Protein 4C12 (pdb70)

CATH classification: 3.40.1390.10 (+2 more: 3.40.1190.10, 3.90.190.20)

Structure (mmCIF, N/CA/C/O backbone):
data_4C12
#
_entry.id   4C12
#
_cell.length_a   158.540
_cell.length_b   54.290
_cell.length_c   71.190
_cell.angle_alpha   90.00
_cell.angle_beta   91.60
_cell.angle_gamma   90.00
#
_symmetry.space_group_name_H-M   'C 1 2 1'
#
loop_
_entity.id
_entity.type
_entity.pdbx_description
1 polymer 'UDP-N-ACETYLMURAMOYL-L-ALANYL-D-GLUTAMATE--L-LYSINE LIGASE'
2 non-polymer GLYCEROL
3 non-polymer "Uridine 5'Diphospho N-acetyl muramoyl-L-Alanyl-D-Glutamyl-L-Lysine"
4 non-polymer "ADENOSINE-5'-DIPHOSPHATE"
5 non-polymer 'MAGNESIUM ION'
6 water water
#
loop_
_atom_site.group_PDB
_atom_site.id
_atom_site.type_symbol
_atom_site.label_atom_id
_atom_site.label_alt_id
_atom_site.label_comp_id
_atom_site.label_asym_id
_atom_site.label_entity_id
_atom_site.label_seq_id
_atom_site.pdbx_PDB_ins_code
_atom_site.Cartn_x
_atom_site.Cartn_y
_atom_site.Cartn_z
_atom_site.occupancy
_atom_site.B_iso_or_equiv
_atom_site.auth_seq_id
_atom_site.auth_comp_id
_atom_site.auth_asym_id
_atom_site.auth_atom_id
_atom_site.pdbx_PDB_model_num
ATOM 1 N N . MET A 1 1 ? 92.794 -1.951 18.574 1.00 40.55 1 MET A N 1
ATOM 2 C CA . MET A 1 1 ? 91.400 -2.238 18.156 1.00 39.04 1 MET A CA 1
ATOM 3 C C . MET A 1 1 ? 91.095 -1.552 16.824 1.00 36.95 1 MET A C 1
ATOM 4 O O . MET A 1 1 ? 91.887 -0.758 16.332 1.00 36.87 1 MET A O 1
ATOM 9 N N . ASP A 1 2 ? 89.957 -1.820 16.222 1.00 34.73 2 ASP A N 1
ATOM 10 C CA . ASP A 1 2 ? 89.851 -1.323 14.860 1.00 33.28 2 ASP A CA 1
ATOM 11 C C . ASP A 1 2 ? 89.071 -0.010 14.726 1.00 29.57 2 ASP A C 1
ATOM 12 O O . ASP A 1 2 ? 88.245 0.322 15.580 1.00 27.57 2 ASP A O 1
ATOM 17 N N . ALA A 1 3 ? 89.386 0.759 13.689 1.00 27.07 3 ALA A N 1
ATOM 18 C CA . ALA A 1 3 ? 88.835 2.111 13.580 1.00 24.65 3 ALA A CA 1
ATOM 19 C C . ALA A 1 3 ? 87.308 2.085 13.523 1.00 24.08 3 ALA A C 1
ATOM 20 O O . ALA A 1 3 ? 86.660 3.008 14.003 1.00 22.15 3 ALA A O 1
ATOM 22 N N . SER A 1 4 ? 86.743 1.022 12.948 1.00 25.02 4 SER A N 1
ATOM 23 C CA . SER A 1 4 ? 85.278 0.858 12.866 1.00 25.65 4 SER A CA 1
ATOM 24 C C . SER A 1 4 ? 84.617 0.960 14.204 1.00 24.34 4 SER A C 1
ATOM 25 O O . SER A 1 4 ? 83.669 1.707 14.365 1.00 23.57 4 SER A O 1
ATOM 28 N N . THR A 1 5 ? 85.095 0.144 15.135 1.00 24.62 5 THR A N 1
ATOM 29 C CA . THR A 1 5 ? 84.616 0.151 16.515 1.00 24.11 5 THR A CA 1
ATOM 30 C C . THR A 1 5 ? 84.753 1.508 17.170 1.00 22.31 5 THR A C 1
ATOM 31 O O . THR A 1 5 ? 83.797 1.990 17.809 1.00 21.20 5 THR A O 1
ATOM 35 N N . LEU A 1 6 ? 85.916 2.147 17.001 1.00 20.29 6 LEU A N 1
ATOM 36 C CA . LEU A 1 6 ? 86.114 3.463 17.604 1.00 17.94 6 LEU A CA 1
ATOM 37 C C . LEU A 1 6 ? 85.082 4.445 17.071 1.00 17.35 6 LEU A C 1
ATOM 38 O O . LEU A 1 6 ? 84.510 5.188 17.837 1.00 16.90 6 LEU A O 1
ATOM 43 N N . PHE A 1 7 ? 84.855 4.459 15.761 1.00 17.22 7 PHE A N 1
ATOM 44 C CA . PHE A 1 7 ? 84.006 5.529 15.202 1.00 16.96 7 PHE A CA 1
ATOM 45 C C . PHE A 1 7 ? 82.503 5.259 15.276 1.00 18.58 7 PHE A C 1
ATOM 46 O O . PHE A 1 7 ? 81.712 6.135 14.970 1.00 17.05 7 PHE A O 1
ATOM 54 N N . LYS A 1 8 ? 82.121 4.066 15.715 1.00 20.55 8 LYS A N 1
ATOM 55 C CA . LYS A 1 8 ? 80.729 3.817 16.070 1.00 23.67 8 LYS A CA 1
ATOM 56 C C . LYS A 1 8 ? 80.303 4.798 17.179 1.00 23.47 8 LYS A C 1
ATOM 57 O O . LYS A 1 8 ? 79.118 5.095 17.319 1.00 25.01 8 LYS A O 1
ATOM 63 N N . LYS A 1 9 ? 81.265 5.283 17.962 1.00 23.19 9 LYS A N 1
ATOM 64 C CA . LYS A 1 9 ? 80.968 6.216 19.064 1.00 23.41 9 LYS A CA 1
ATOM 65 C C . LYS A 1 9 ? 80.620 7.625 18.560 1.00 22.66 9 LYS A C 1
ATOM 66 O O . LYS A 1 9 ? 80.237 8.485 19.370 1.00 23.99 9 LYS A O 1
ATOM 72 N N . VAL A 1 10 ? 80.767 7.881 17.261 1.00 18.96 10 VAL A N 1
ATOM 73 C CA . VAL A 1 10 ? 80.636 9.258 16.743 1.00 17.05 10 VAL A CA 1
ATOM 74 C C . VAL A 1 10 ? 79.466 9.249 15.751 1.00 17.86 10 VAL A C 1
ATOM 75 O O . VAL A 1 10 ? 79.580 8.624 14.700 1.00 18.35 10 VAL A O 1
ATOM 79 N N . LYS A 1 11 ? 78.369 9.934 16.072 1.00 17.14 11 LYS A N 1
ATOM 80 C CA . LYS A 1 11 ? 77.151 9.844 15.270 1.00 18.85 11 LYS A CA 1
ATOM 81 C C . LYS A 1 11 ? 77.197 10.700 14.011 1.00 18.69 11 LYS A C 1
ATOM 82 O O . LYS A 1 11 ? 76.626 10.313 12.990 1.00 19.06 11 LYS A O 1
ATOM 88 N N . VAL A 1 12 ? 77.812 11.884 14.091 1.00 17.24 12 VAL A N 1
ATOM 89 C CA . VAL A 1 12 ? 77.874 12.765 12.926 1.00 16.37 12 VAL A CA 1
ATOM 90 C C . VAL A 1 12 ? 79.287 12.754 12.403 1.00 16.67 12 VAL A C 1
ATOM 91 O O . VAL A 1 12 ? 80.189 13.333 13.031 1.00 14.48 12 VAL A O 1
ATOM 95 N N . LYS A 1 13 ? 79.464 12.114 11.233 1.00 16.24 13 LYS A N 1
ATOM 96 C CA . LYS A 1 13 ? 80.785 12.036 10.597 1.00 15.75 13 LYS A CA 1
ATOM 97 C C . LYS A 1 13 ? 80.603 11.739 9.117 1.00 16.97 13 LYS A C 1
ATOM 98 O O . LYS A 1 13 ? 79.651 11.043 8.723 1.00 16.92 13 LYS A O 1
ATOM 104 N N . ARG A 1 14 ? 81.518 12.278 8.307 1.00 16.72 14 ARG A N 1
ATOM 105 C CA . ARG A 1 14 ? 81.592 11.930 6.894 1.00 18.33 14 ARG A CA 1
ATOM 106 C C . ARG A 1 14 ? 82.920 11.196 6.736 1.00 17.37 14 ARG A C 1
ATOM 107 O O . ARG A 1 14 ? 83.984 11.752 6.991 1.00 17.55 14 ARG A O 1
ATOM 115 N N . VAL A 1 15 ? 82.834 9.925 6.376 1.00 18.50 15 VAL A N 1
ATOM 116 C CA . VAL A 1 15 ? 83.999 9.045 6.293 1.00 19.10 15 VAL A CA 1
ATOM 117 C C . VAL A 1 15 ? 84.432 8.873 4.821 1.00 21.31 15 VAL A C 1
ATOM 118 O O . VAL A 1 15 ? 83.627 8.459 3.960 1.00 21.36 15 VAL A O 1
ATOM 122 N N . LEU A 1 16 ? 85.695 9.192 4.542 1.00 21.07 16 LEU A N 1
ATOM 123 C CA . LEU A 1 16 ? 86.257 9.017 3.208 1.00 24.12 16 LEU A CA 1
ATOM 124 C C . LEU A 1 16 ? 87.350 7.977 3.309 1.00 24.32 16 LEU A C 1
ATOM 125 O O . LEU A 1 16 ? 88.459 8.289 3.797 1.00 24.61 16 LEU A O 1
ATOM 130 N N . GLY A 1 17 ? 87.026 6.756 2.868 1.00 25.05 17 GLY A N 1
ATOM 131 C CA . GLY A 1 17 ? 87.932 5.600 2.930 1.00 25.93 17 GLY A CA 1
ATOM 132 C C . GLY A 1 17 ? 87.516 4.557 3.967 1.00 25.63 17 GLY A C 1
ATOM 133 O O . GLY A 1 17 ? 86.531 4.722 4.679 1.00 23.54 17 GLY A O 1
ATOM 134 N N . SER A 1 18 ? 88.294 3.485 4.063 1.00 26.02 18 SER A N 1
ATOM 135 C CA . SER A 1 18 ? 87.962 2.334 4.910 1.00 26.34 18 SER A CA 1
ATOM 136 C C . SER A 1 18 ? 88.227 2.604 6.406 1.00 25.33 18 SER A C 1
ATOM 137 O O . SER A 1 18 ? 89.156 3.344 6.757 1.00 23.86 18 SER A O 1
ATOM 140 N N . LEU A 1 19 ? 87.413 1.996 7.274 1.00 24.71 19 LEU A N 1
ATOM 141 C CA . LEU A 1 19 ? 87.684 1.996 8.715 1.00 24.99 19 LEU A CA 1
ATOM 142 C C . LEU A 1 19 ? 88.139 0.624 9.233 1.00 26.74 19 LEU A C 1
ATOM 143 O O . LEU A 1 19 ? 88.176 0.384 10.441 1.00 27.49 19 LEU A O 1
ATOM 148 N N . GLU A 1 20 ? 88.544 -0.257 8.326 1.00 29.12 20 GLU A N 1
ATOM 149 C CA . GLU A 1 20 ? 88.959 -1.619 8.710 1.00 31.87 20 GLU A CA 1
ATOM 150 C C . GLU A 1 20 ? 90.277 -1.712 9.495 1.00 31.88 20 GLU A C 1
ATOM 151 O O . GLU A 1 20 ? 90.578 -2.751 10.083 1.00 34.06 20 GLU A O 1
ATOM 157 N N . GLN A 1 21 ? 91.046 -0.635 9.510 1.00 29.89 21 GLN A N 1
ATOM 158 C CA . GLN A 1 21 ? 92.427 -0.683 9.957 1.00 30.18 21 GLN A CA 1
ATOM 159 C C . GLN A 1 21 ? 92.527 -0.720 11.491 1.00 29.03 21 GLN A C 1
ATOM 160 O O . GLN A 1 21 ? 91.609 -0.282 12.184 1.00 26.74 21 GLN A O 1
ATOM 166 N N . GLN A 1 22 ? 93.636 -1.259 11.999 1.00 29.76 22 GLN A N 1
ATOM 167 C CA . GLN A 1 22 ? 93.879 -1.353 13.435 1.00 29.60 22 GLN A CA 1
ATOM 168 C C . GLN A 1 22 ? 94.405 -0.023 13.932 1.00 27.30 22 GLN A C 1
ATOM 169 O O . GLN A 1 22 ? 95.235 0.598 13.281 1.00 26.57 22 GLN A O 1
ATOM 175 N N . ILE A 1 23 ? 93.956 0.386 15.113 1.00 24.68 23 ILE A N 1
ATOM 176 C CA . ILE A 1 23 ? 94.393 1.643 15.702 1.00 22.06 23 ILE A CA 1
ATOM 177 C C . ILE A 1 23 ? 94.932 1.345 17.094 1.00 22.94 23 ILE A C 1
ATOM 178 O O . ILE A 1 23 ? 94.244 0.717 17.909 1.00 22.83 23 ILE A O 1
ATOM 183 N N . ASP A 1 24 ? 96.161 1.773 17.366 1.00 23.26 24 ASP A N 1
ATOM 184 C CA . ASP A 1 24 ? 96.691 1.630 18.712 1.00 24.81 24 ASP A CA 1
ATOM 185 C C . ASP A 1 24 ? 97.125 2.947 19.326 1.00 23.05 24 ASP A C 1
ATOM 186 O O . ASP A 1 24 ? 97.707 2.957 20.408 1.00 24.64 24 ASP A O 1
ATOM 191 N N . ASP A 1 25 ? 96.867 4.058 18.640 1.00 21.41 25 ASP A N 1
ATOM 192 C CA . ASP A 1 25 ? 97.392 5.360 19.083 1.00 20.93 25 ASP A CA 1
ATOM 193 C C . ASP A 1 25 ? 96.483 6.481 18.603 1.00 19.71 25 ASP A C 1
ATOM 194 O O . ASP A 1 25 ? 95.887 6.396 17.530 1.00 18.50 25 ASP A O 1
ATOM 199 N N . ILE A 1 26 ? 96.392 7.523 19.407 1.00 18.46 26 ILE A N 1
ATOM 200 C CA . ILE A 1 26 ? 95.789 8.765 18.950 1.00 17.34 26 ILE A CA 1
ATOM 201 C C . ILE A 1 26 ? 96.708 9.933 19.328 1.00 17.32 26 ILE A C 1
ATOM 202 O O . ILE A 1 26 ? 97.498 9.827 20.274 1.00 19.00 26 ILE A O 1
ATOM 207 N N . THR A 1 27 ? 96.670 10.994 18.533 1.00 15.43 27 THR A N 1
ATOM 208 C CA . THR A 1 27 ? 97.513 12.166 18.796 1.00 15.86 27 THR A CA 1
ATOM 209 C C . THR A 1 27 ? 96.876 13.424 18.194 1.00 14.92 27 THR A C 1
ATOM 210 O O . THR A 1 27 ? 96.282 13.370 17.129 1.00 15.68 27 THR A O 1
ATOM 214 N N . THR A 1 28 ? 96.976 14.534 18.903 1.00 15.09 28 THR A N 1
ATOM 215 C CA . THR A 1 28 ? 96.674 15.851 18.347 1.00 14.97 28 THR A CA 1
ATOM 216 C C . THR A 1 28 ? 97.969 16.559 17.901 1.00 16.61 28 THR A C 1
ATOM 217 O O . THR A 1 28 ? 97.932 17.723 17.506 1.00 17.34 28 THR A O 1
ATOM 221 N N . ASP A 1 29 ? 99.089 15.853 17.965 1.00 17.55 29 ASP A N 1
ATOM 222 C CA . ASP A 1 29 ? 100.358 16.393 17.518 1.00 20.94 29 ASP A CA 1
ATOM 223 C C . ASP A 1 29 ? 100.841 15.563 16.345 1.00 22.19 29 ASP A C 1
ATOM 224 O O . ASP A 1 29 ? 101.193 14.387 16.499 1.00 23.57 29 ASP A O 1
ATOM 229 N N . SER A 1 30 ? 100.873 16.182 15.173 1.00 23.01 30 SER A N 1
ATOM 230 C CA . SER A 1 30 ? 101.260 15.507 13.945 1.00 24.95 30 SER A CA 1
ATOM 231 C C . SER A 1 30 ? 102.652 14.847 14.029 1.00 27.36 30 SER A C 1
ATOM 232 O O . SER A 1 30 ? 102.904 13.826 13.386 1.00 27.53 30 SER A O 1
ATOM 235 N N . ARG A 1 31 ? 103.551 15.439 14.819 1.00 29.14 31 ARG A N 1
ATOM 236 C CA . ARG A 1 31 ? 104.900 14.953 14.910 1.00 31.61 31 ARG A CA 1
ATOM 237 C C . ARG A 1 31 ? 105.021 13.528 15.469 1.00 31.66 31 ARG A C 1
ATOM 238 O O . ARG A 1 31 ? 106.089 12.911 15.344 1.00 33.30 31 ARG A O 1
ATOM 246 N N . THR A 1 32 ? 103.953 13.004 16.072 1.00 28.74 32 THR A N 1
ATOM 247 C CA . THR A 1 32 ? 103.991 11.641 16.631 1.00 28.16 32 THR A CA 1
ATOM 248 C C . THR A 1 32 ? 103.023 10.659 15.977 1.00 26.95 32 THR A C 1
ATOM 249 O O . THR A 1 32 ? 102.897 9.513 16.420 1.00 27.39 32 THR A O 1
ATOM 253 N N . ALA A 1 33 ? 102.363 11.095 14.917 1.00 25.26 33 ALA A N 1
ATOM 254 C CA . ALA A 1 33 ? 101.438 10.231 14.188 1.00 25.02 33 ALA A CA 1
ATOM 255 C C . ALA A 1 33 ? 102.209 9.222 13.353 1.00 27.06 33 ALA A C 1
ATOM 256 O O . ALA A 1 33 ? 103.184 9.591 12.693 1.00 27.64 33 ALA A O 1
ATOM 258 N N . ARG A 1 34 ? 101.754 7.964 13.355 1.00 26.88 34 ARG A N 1
ATOM 259 C CA . ARG A 1 34 ? 102.467 6.875 12.652 1.00 30.17 34 ARG A CA 1
ATOM 260 C C . ARG A 1 34 ? 101.413 5.916 12.131 1.00 29.00 34 ARG A C 1
ATOM 261 O O . ARG A 1 34 ? 100.219 6.175 12.303 1.00 26.04 34 ARG A O 1
ATOM 269 N N . GLU A 1 35 ? 101.835 4.830 11.495 1.00 30.16 35 GLU A N 1
ATOM 270 C CA . GLU A 1 35 ? 100.887 3.777 11.146 1.00 30.16 35 GLU A CA 1
ATOM 271 C C . GLU A 1 35 ? 100.240 3.244 12.416 1.00 28.31 35 GLU A C 1
ATOM 272 O O . GLU A 1 35 ? 100.928 2.918 13.399 1.00 28.92 35 GLU A O 1
ATOM 278 N N . GLY A 1 36 ? 98.912 3.190 12.405 1.00 26.86 36 GLY A N 1
ATOM 279 C CA . GLY A 1 36 ? 98.172 2.787 13.571 1.00 25.59 36 GLY A CA 1
ATOM 280 C C . GLY A 1 36 ? 97.737 3.962 14.444 1.00 23.04 36 GLY A C 1
ATOM 281 O O . GLY A 1 36 ? 96.956 3.759 15.368 1.00 22.70 36 GLY A O 1
ATOM 282 N N . SER A 1 37 ? 98.224 5.177 14.169 1.00 22.10 37 SER A N 1
ATOM 283 C CA . SER A 1 37 ? 97.710 6.380 14.860 1.00 20.28 37 SER A CA 1
ATOM 284 C C . SER A 1 37 ? 96.475 6.972 14.159 1.00 19.65 37 SER A C 1
ATOM 285 O O . SER A 1 37 ? 96.354 6.880 12.933 1.00 21.41 37 SER A O 1
ATOM 288 N N . ILE A 1 38 ? 95.585 7.574 14.947 1.00 17.71 38 ILE A N 1
ATOM 289 C CA . ILE A 1 38 ? 94.627 8.581 14.455 1.00 17.35 38 ILE A CA 1
ATOM 290 C C . ILE A 1 38 ? 95.229 9.924 14.767 1.00 16.89 38 ILE A C 1
ATOM 291 O O . ILE A 1 38 ? 95.605 10.179 15.929 1.00 17.16 38 ILE A O 1
ATOM 296 N N . PHE A 1 39 ? 95.388 10.754 13.738 1.00 17.30 39 PHE A N 1
ATOM 297 C CA . PHE A 1 39 ? 95.776 12.153 13.930 1.00 16.51 39 PHE A CA 1
ATOM 298 C C . PHE A 1 39 ? 94.526 13.030 13.891 1.00 16.13 39 PHE A C 1
ATOM 299 O O . PHE A 1 39 ? 93.778 13.030 12.893 1.00 15.27 39 PHE A O 1
ATOM 307 N N . VAL A 1 40 ? 94.285 13.756 14.982 1.00 14.62 40 VAL A N 1
ATOM 308 C CA . VAL A 1 40 ? 93.161 14.703 15.020 1.00 14.72 40 VAL A CA 1
ATOM 309 C C . VAL A 1 40 ? 93.734 16.105 14.825 1.00 15.58 40 VAL A C 1
ATOM 310 O O . VAL A 1 40 ? 94.493 16.593 15.650 1.00 17.22 40 VAL A O 1
ATOM 314 N N . ALA A 1 41 ? 93.337 16.760 13.741 1.00 16.16 41 ALA A N 1
ATOM 315 C CA . ALA A 1 41 ? 93.754 18.123 13.467 1.00 17.10 41 ALA A CA 1
ATOM 316 C C . ALA A 1 41 ? 92.888 19.113 14.229 1.00 16.15 41 ALA A C 1
ATOM 317 O O . ALA A 1 41 ? 91.748 18.800 14.581 1.00 15.92 41 ALA A O 1
ATOM 319 N N . SER A 1 42 ? 93.422 20.304 14.495 1.00 17.75 42 SER A N 1
ATOM 320 C CA . SER A 1 42 ? 92.693 21.309 15.276 1.00 18.45 42 SER A CA 1
ATOM 321 C C . SER A 1 42 ? 93.253 22.694 15.009 1.00 19.97 42 SER A C 1
ATOM 322 O O . SER A 1 42 ? 94.290 22.832 14.370 1.00 21.78 42 SER A O 1
ATOM 325 N N . VAL A 1 43 ? 92.552 23.711 15.496 1.00 20.08 43 VAL A N 1
ATOM 326 C CA . VAL A 1 43 ? 93.000 25.080 15.326 1.00 22.35 43 VAL A CA 1
ATOM 327 C C . VAL A 1 43 ? 93.515 25.552 16.670 1.00 21.81 43 VAL A C 1
ATOM 328 O O . VAL A 1 43 ? 92.760 25.647 17.635 1.00 21.57 43 VAL A O 1
ATOM 332 N N . GLY A 1 44 ? 94.816 25.812 16.730 1.00 22.68 44 GLY A N 1
ATOM 333 C CA . GLY A 1 44 ? 95.468 26.246 17.961 1.00 21.57 44 GLY A CA 1
ATOM 334 C C . GLY A 1 44 ? 95.576 27.752 17.983 1.00 23.55 44 GLY A C 1
ATOM 335 O O . GLY A 1 44 ? 95.174 28.420 17.043 1.00 23.65 44 GLY A O 1
ATOM 336 N N . TYR A 1 45 ? 96.155 28.293 19.044 1.00 23.00 45 TYR A N 1
ATOM 337 C CA . TYR A 1 45 ? 96.512 29.712 19.067 1.00 25.97 45 TYR A CA 1
ATOM 338 C C . TYR A 1 45 ? 97.648 30.073 18.124 1.00 27.51 45 TYR A C 1
ATOM 339 O O . TYR A 1 45 ? 97.820 31.253 17.782 1.00 30.70 45 TYR A O 1
ATOM 348 N N . THR A 1 46 ? 98.430 29.088 17.689 1.00 27.28 46 THR A N 1
ATOM 349 C CA . THR A 1 46 ? 99.615 29.398 16.876 1.00 28.24 46 THR A CA 1
ATOM 350 C C . THR A 1 46 ? 99.457 28.900 15.462 1.00 29.34 46 THR A C 1
ATOM 351 O O . THR A 1 46 ? 99.712 29.648 14.505 1.00 30.21 46 THR A O 1
ATOM 355 N N . VAL A 1 47 ? 99.051 27.638 15.322 1.00 28.02 47 VAL A N 1
ATOM 356 C CA . VAL A 1 47 ? 98.891 27.023 13.997 1.00 29.36 47 VAL A CA 1
ATOM 357 C C . VAL A 1 47 ? 97.592 26.226 13.904 1.00 27.27 47 VAL A C 1
ATOM 358 O O . VAL A 1 47 ? 97.035 25.749 14.918 1.00 26.12 47 VAL A O 1
ATOM 362 N N . ASP A 1 48 ? 97.129 26.077 12.668 1.00 27.80 48 ASP A N 1
ATOM 363 C CA . ASP A 1 48 ? 96.065 25.149 12.344 1.00 26.00 48 ASP A CA 1
ATOM 364 C C . ASP A 1 48 ? 96.748 23.860 11.858 1.00 25.32 48 ASP A C 1
ATOM 365 O O . ASP A 1 48 ? 97.348 23.825 10.766 1.00 26.79 48 ASP A O 1
ATOM 370 N N . SER A 1 49 ? 96.667 22.809 12.664 1.00 23.44 49 SER A N 1
ATOM 371 C CA . SER A 1 49 ? 97.367 21.556 12.363 1.00 23.11 49 SER A CA 1
ATOM 372 C C . SER A 1 49 ? 96.771 20.723 11.209 1.00 23.86 49 SER A C 1
ATOM 373 O O . SER A 1 49 ? 97.352 19.694 10.813 1.00 24.01 49 SER A O 1
ATOM 376 N N . HIS A 1 50 ? 95.638 21.174 10.660 1.00 23.54 50 HIS A N 1
ATOM 377 C CA . HIS A 1 50 ? 95.146 20.605 9.421 1.00 24.22 50 HIS A CA 1
ATOM 378 C C . HIS A 1 50 ? 96.254 20.694 8.353 1.00 26.56 50 HIS A C 1
ATOM 379 O O . HIS A 1 50 ? 96.361 19.806 7.530 1.00 26.68 50 HIS A O 1
ATOM 386 N N . LYS A 1 51 ? 97.087 21.739 8.403 1.00 28.40 51 LYS A N 1
ATOM 387 C CA . LYS A 1 51 ? 98.229 21.905 7.467 1.00 32.06 51 LYS A CA 1
ATOM 388 C C . LYS A 1 51 ? 99.223 20.729 7.454 1.00 31.94 51 LYS A C 1
ATOM 389 O O . LYS A 1 51 ? 99.982 20.561 6.504 1.00 34.22 51 LYS A O 1
ATOM 395 N N . PHE A 1 52 ? 99.237 19.940 8.526 1.00 30.39 52 PHE A N 1
ATOM 396 C CA . PHE A 1 52 ? 100.193 18.848 8.688 1.00 30.34 52 PHE A CA 1
ATOM 397 C C . PHE A 1 52 ? 99.700 17.446 8.299 1.00 29.36 52 PHE A C 1
ATOM 398 O O . PHE A 1 52 ? 100.450 16.476 8.470 1.00 29.48 52 PHE A O 1
ATOM 406 N N . CYS A 1 53 ? 98.477 17.314 7.778 1.00 27.81 53 CYS A N 1
ATOM 407 C CA . CYS A 1 53 ? 97.985 15.974 7.388 1.00 27.78 53 CYS A CA 1
ATOM 408 C C . CYS A 1 53 ? 98.911 15.238 6.401 1.00 29.42 53 CYS A C 1
ATOM 409 O O . CYS A 1 53 ? 99.118 14.026 6.511 1.00 29.47 53 CYS A O 1
ATOM 412 N N . GLN A 1 54 ? 99.475 15.951 5.433 1.00 32.09 54 GLN A N 1
ATOM 413 C CA . GLN A 1 54 ? 100.404 15.275 4.502 1.00 34.53 54 GLN A CA 1
ATOM 414 C C . GLN A 1 54 ? 101.626 14.708 5.216 1.00 34.93 54 GLN A C 1
ATOM 415 O O . GLN A 1 54 ? 102.092 13.610 4.874 1.00 35.29 54 GLN A O 1
ATOM 421 N N . ASN A 1 55 ? 102.122 15.435 6.224 1.00 34.68 55 ASN A N 1
ATOM 422 C CA . ASN A 1 55 ? 103.234 14.955 7.022 1.00 35.78 55 ASN A CA 1
ATOM 423 C C . ASN A 1 55 ? 102.845 13.628 7.658 1.00 34.09 55 ASN A C 1
ATOM 424 O O . ASN A 1 55 ? 103.628 12.688 7.624 1.00 36.13 55 ASN A O 1
ATOM 429 N N . VAL A 1 56 ? 101.660 13.552 8.272 1.00 31.00 56 VAL A N 1
ATOM 430 C CA . VAL A 1 56 ? 101.309 12.309 8.978 1.00 29.05 56 VAL A CA 1
ATOM 431 C C . VAL A 1 56 ? 101.163 11.146 8.000 1.00 30.34 56 VAL A C 1
ATOM 432 O O . VAL A 1 56 ? 101.573 10.023 8.303 1.00 30.81 56 VAL A O 1
ATOM 436 N N . ALA A 1 57 ? 100.603 11.425 6.829 1.00 30.94 57 ALA A N 1
ATOM 437 C CA . ALA A 1 57 ? 100.555 10.429 5.758 1.00 33.11 57 ALA A CA 1
ATOM 438 C C . ALA A 1 57 ? 101.946 9.946 5.365 1.00 35.71 57 ALA A C 1
ATOM 439 O O . ALA A 1 57 ? 102.160 8.738 5.226 1.00 36.46 57 ALA A O 1
ATOM 441 N N . ASP A 1 58 ? 102.900 10.873 5.221 1.00 37.51 58 ASP A N 1
ATOM 442 C CA . ASP A 1 58 ? 104.297 10.506 4.907 1.00 40.32 58 ASP A CA 1
ATOM 443 C C . ASP A 1 58 ? 104.854 9.583 5.992 1.00 40.33 58 ASP A C 1
ATOM 444 O O . ASP A 1 58 ? 105.640 8.677 5.712 1.00 41.00 58 ASP A O 1
ATOM 449 N N . GLN A 1 59 ? 104.424 9.814 7.235 1.00 37.84 59 GLN A N 1
ATOM 450 C CA . GLN A 1 59 ? 104.915 9.053 8.384 1.00 38.63 59 GLN A CA 1
ATOM 451 C C . GLN A 1 59 ? 104.134 7.745 8.562 1.00 38.04 59 GLN A C 1
ATOM 452 O O . GLN A 1 59 ? 104.330 7.022 9.543 1.00 38.65 59 GLN A O 1
ATOM 458 N N . GLY A 1 60 ? 103.196 7.475 7.657 1.00 36.94 60 GLY A N 1
ATOM 459 C CA . GLY A 1 60 ? 102.482 6.196 7.673 1.00 35.57 60 GLY A CA 1
ATOM 460 C C . GLY A 1 60 ? 101.109 6.180 8.302 1.00 32.27 60 GLY A C 1
ATOM 461 O O . GLY A 1 60 ? 100.426 5.154 8.262 1.00 32.35 60 GLY A O 1
ATOM 462 N N . CYS A 1 61 ? 100.699 7.302 8.892 1.00 29.74 61 CYS A N 1
ATOM 463 C CA . CYS A 1 61 ? 99.354 7.432 9.423 1.00 27.09 61 CYS A CA 1
ATOM 464 C C . CYS A 1 61 ? 98.344 7.314 8.295 1.00 26.77 61 CYS A C 1
ATOM 465 O O . CYS A 1 61 ? 98.509 7.929 7.248 1.00 27.81 61 CYS A O 1
ATOM 468 N N . LYS A 1 62 ? 97.313 6.510 8.519 1.00 25.30 62 LYS A N 1
ATOM 469 C CA . LYS A 1 62 ? 96.281 6.269 7.507 1.00 25.23 62 LYS A CA 1
ATOM 470 C C . LYS A 1 62 ? 94.883 6.716 7.946 1.00 22.89 62 LYS A C 1
ATOM 471 O O . LYS A 1 62 ? 93.868 6.343 7.340 1.00 21.67 62 LYS A O 1
ATOM 477 N N . LEU A 1 63 ? 94.822 7.494 9.024 1.00 21.72 63 LEU A N 1
ATOM 478 C CA . LEU A 1 63 ? 93.543 7.989 9.491 1.00 20.88 63 LEU A CA 1
ATOM 479 C C . LEU A 1 63 ? 93.672 9.337 10.172 1.00 19.73 63 LEU A C 1
ATOM 480 O O . LEU A 1 63 ? 94.382 9.488 11.180 1.00 18.58 63 LEU A O 1
ATOM 485 N N . VAL A 1 64 ? 92.955 10.312 9.610 1.00 18.84 64 VAL A N 1
ATOM 486 C CA . VAL A 1 64 ? 92.910 11.665 10.152 1.00 18.09 64 VAL A CA 1
ATOM 487 C C . VAL A 1 64 ? 91.477 12.070 10.457 1.00 16.81 64 VAL A C 1
ATOM 488 O O . VAL A 1 64 ? 90.541 11.733 9.713 1.00 18.62 64 VAL A O 1
ATOM 492 N N . VAL A 1 65 ? 91.321 12.788 11.560 1.00 16.29 65 VAL A N 1
ATOM 493 C CA . VAL A 1 65 ? 90.050 13.385 11.933 1.00 14.82 65 VAL A CA 1
ATOM 494 C C . VAL A 1 65 ? 90.227 14.881 11.708 1.00 15.44 65 VAL A C 1
ATOM 495 O O . VAL A 1 65 ? 91.181 15.488 12.220 1.00 14.63 65 VAL A O 1
ATOM 499 N N . VAL A 1 66 ? 89.288 15.466 10.948 1.00 15.63 66 VAL A N 1
ATOM 500 C CA . VAL A 1 66 ? 89.432 16.821 10.432 1.00 15.29 66 VAL A CA 1
ATOM 501 C C . VAL A 1 66 ? 88.071 17.532 10.448 1.00 16.22 66 VAL A C 1
ATOM 502 O O . VAL A 1 66 ? 87.015 16.875 10.463 1.00 14.61 66 VAL A O 1
ATOM 506 N N . ASN A 1 67 ? 88.105 18.860 10.428 1.00 16.91 67 ASN A N 1
ATOM 507 C CA . ASN A 1 67 ? 86.881 19.672 10.365 1.00 19.17 67 ASN A CA 1
ATOM 508 C C . ASN A 1 67 ? 86.430 19.965 8.945 1.00 20.70 67 ASN A C 1
ATOM 509 O O . ASN A 1 67 ? 85.323 20.442 8.724 1.00 20.52 67 ASN A O 1
ATOM 514 N N . LYS A 1 68 ? 87.303 19.660 7.985 1.00 21.70 68 LYS A N 1
ATOM 515 C CA . LYS A 1 68 ? 87.053 19.884 6.562 1.00 23.86 68 LYS A CA 1
ATOM 516 C C . LYS A 1 68 ? 87.905 18.889 5.780 1.00 23.48 68 LYS A C 1
ATOM 517 O O . LYS A 1 68 ? 89.066 18.616 6.142 1.00 22.68 68 LYS A O 1
ATOM 523 N N . GLU A 1 69 ? 87.336 18.344 4.707 1.00 23.45 69 GLU A N 1
ATOM 524 C CA . GLU A 1 69 ? 88.048 17.436 3.817 1.00 23.65 69 GLU A CA 1
ATOM 525 C C . GLU A 1 69 ? 89.378 18.043 3.381 1.00 24.30 69 GLU A C 1
ATOM 526 O O . GLU A 1 69 ? 89.424 19.205 2.986 1.00 25.30 69 GLU A O 1
ATOM 532 N N . GLN A 1 70 ? 90.440 17.250 3.477 1.00 23.07 70 GLN A N 1
ATOM 533 C CA . GLN A 1 70 ? 91.807 17.708 3.145 1.00 23.96 70 GLN A CA 1
ATOM 534 C C . GLN A 1 70 ? 92.320 17.123 1.853 1.00 24.65 70 GLN A C 1
ATOM 535 O O . GLN A 1 70 ? 91.775 16.141 1.343 1.00 24.49 70 GLN A O 1
ATOM 541 N N . SER A 1 71 ? 93.377 17.739 1.329 1.00 25.94 71 SER A N 1
ATOM 542 C CA . SER A 1 71 ? 94.075 17.212 0.177 1.00 28.52 71 SER A CA 1
ATOM 543 C C . SER A 1 71 ? 95.059 16.150 0.624 1.00 29.36 71 SER A C 1
ATOM 544 O O . SER A 1 71 ? 96.100 16.475 1.197 1.00 30.96 71 SER A O 1
ATOM 547 N N . LEU A 1 72 ? 94.751 14.888 0.325 1.00 29.44 72 LEU A N 1
ATOM 548 C CA . LEU A 1 72 ? 95.556 13.754 0.783 1.00 29.38 72 LEU A CA 1
ATOM 549 C C . LEU A 1 72 ? 95.464 12.622 -0.205 1.00 30.58 72 LEU A C 1
ATOM 550 O O . LEU A 1 72 ? 94.496 12.560 -0.956 1.00 31.92 72 LEU A O 1
ATOM 555 N N . PRO A 1 73 ? 96.438 11.690 -0.184 1.00 32.00 73 PRO A N 1
ATOM 556 C CA . PRO A 1 73 ? 96.330 10.497 -1.023 1.00 33.06 73 PRO A CA 1
ATOM 557 C C . PRO A 1 73 ? 95.100 9.685 -0.656 1.00 31.36 73 PRO A C 1
ATOM 558 O O . PRO A 1 73 ? 94.637 9.735 0.490 1.00 28.74 73 PRO A O 1
ATOM 562 N N . ALA A 1 74 ? 94.568 8.943 -1.621 1.00 32.62 74 ALA A N 1
ATOM 563 C CA . ALA A 1 74 ? 93.302 8.256 -1.436 1.00 31.67 74 ALA A CA 1
ATOM 564 C C . ALA A 1 74 ? 93.377 7.186 -0.360 1.00 31.44 74 ALA A C 1
ATOM 565 O O . ALA A 1 74 ? 92.377 6.909 0.281 1.00 29.38 74 ALA A O 1
ATOM 567 N N . ASN A 1 75 ? 94.568 6.615 -0.132 1.00 32.39 75 ASN A N 1
ATOM 568 C CA . ASN A 1 75 ? 94.712 5.565 0.893 1.00 32.22 75 ASN A CA 1
ATOM 569 C C . ASN A 1 75 ? 94.717 6.047 2.359 1.00 30.05 75 ASN A C 1
ATOM 570 O O . ASN A 1 75 ? 94.834 5.238 3.292 1.00 30.51 75 ASN A O 1
ATOM 575 N N . VAL A 1 76 ? 94.595 7.356 2.574 1.00 28.10 76 VAL A N 1
ATOM 576 C CA . VAL A 1 76 ? 94.455 7.876 3.926 1.00 25.93 76 VAL A CA 1
ATOM 577 C C . VAL A 1 76 ? 92.957 8.063 4.170 1.00 24.59 76 VAL A C 1
ATOM 578 O O . VAL A 1 76 ? 92.262 8.701 3.378 1.00 23.96 76 VAL A O 1
ATOM 582 N N . THR A 1 77 ? 92.446 7.458 5.231 1.00 23.49 77 THR A N 1
ATOM 583 C CA . THR A 1 77 ? 91.038 7.656 5.571 1.00 22.75 77 THR A CA 1
ATOM 584 C C . THR A 1 77 ? 90.880 8.995 6.274 1.00 21.88 77 THR A C 1
ATOM 585 O O . THR A 1 77 ? 91.690 9.368 7.126 1.00 21.91 77 THR A O 1
ATOM 589 N N . GLN A 1 78 ? 89.835 9.727 5.883 1.00 21.17 78 GLN A N 1
ATOM 590 C CA . GLN A 1 78 ? 89.478 10.958 6.560 1.00 20.28 78 GLN A CA 1
ATOM 591 C C . GLN A 1 78 ? 88.103 10.792 7.162 1.00 18.94 78 GLN A C 1
ATOM 592 O O . GLN A 1 78 ? 87.166 10.283 6.508 1.00 18.90 78 GLN A O 1
ATOM 598 N N . VAL A 1 79 ? 88.000 11.226 8.416 1.00 17.70 79 VAL A N 1
ATOM 599 C CA . VAL A 1 79 ? 86.734 11.349 9.101 1.00 16.23 79 VAL A CA 1
ATOM 600 C C . VAL A 1 79 ? 86.466 12.828 9.383 1.00 16.30 79 VAL A C 1
ATOM 601 O O . VAL A 1 79 ? 87.144 13.455 10.224 1.00 16.16 79 VAL A O 1
ATOM 605 N N . VAL A 1 80 ? 85.481 13.382 8.684 1.00 15.89 80 VAL A N 1
ATOM 606 C CA . VAL A 1 80 ? 85.157 14.811 8.786 1.00 15.68 80 VAL A CA 1
ATOM 607 C C . VAL A 1 80 ? 84.088 14.987 9.838 1.00 15.95 80 VAL A C 1
ATOM 608 O O . VAL A 1 80 ? 83.024 14.373 9.760 1.00 15.61 80 VAL A O 1
ATOM 612 N N . VAL A 1 81 ? 84.399 15.801 10.847 1.00 16.03 81 VAL A N 1
ATOM 613 C CA . VAL A 1 81 ? 83.484 16.003 11.972 1.00 16.12 81 VAL A CA 1
ATOM 614 C C . VAL A 1 81 ? 83.348 17.497 12.297 1.00 16.69 81 VAL A C 1
ATOM 615 O O . VAL A 1 81 ? 84.233 18.295 11.968 1.00 17.07 81 VAL A O 1
ATOM 619 N N . PRO A 1 82 ? 82.252 17.879 12.981 1.00 17.55 82 PRO A N 1
ATOM 620 C CA . PRO A 1 82 ? 82.083 19.305 13.288 1.00 17.95 82 PRO A CA 1
ATOM 621 C C . PRO A 1 82 ? 83.050 19.806 14.353 1.00 17.61 82 PRO A C 1
ATOM 622 O O . PRO A 1 82 ? 83.421 20.979 14.345 1.00 18.94 82 PRO A O 1
ATOM 626 N N . ASP A 1 83 ? 83.476 18.929 15.249 1.00 14.95 83 ASP A N 1
ATOM 627 C CA . ASP A 1 83 ? 84.210 19.379 16.431 1.00 14.78 83 ASP A CA 1
ATOM 628 C C . ASP A 1 83 ? 85.297 18.337 16.665 1.00 13.80 83 ASP A C 1
ATOM 629 O O . ASP A 1 83 ? 85.058 17.267 17.285 1.00 12.59 83 ASP A O 1
ATOM 634 N N . THR A 1 84 ? 86.474 18.637 16.120 1.00 12.68 84 THR A N 1
ATOM 635 C CA . THR A 1 84 ? 87.540 17.659 16.123 1.00 11.96 84 THR A CA 1
ATOM 636 C C . THR A 1 84 ? 88.044 17.361 17.522 1.00 11.55 84 THR A C 1
ATOM 637 O O . THR A 1 84 ? 88.261 16.191 17.846 1.00 12.37 84 THR A O 1
ATOM 641 N N . LEU A 1 85 ? 88.261 18.380 18.347 1.00 13.17 85 LEU A N 1
ATOM 642 C CA . LEU A 1 85 ? 88.823 18.084 19.676 1.00 13.42 85 LEU A CA 1
ATOM 643 C C . LEU A 1 85 ? 87.826 17.338 20.574 1.00 11.86 85 LEU A C 1
ATOM 644 O O . LEU A 1 85 ? 88.221 16.517 21.394 1.00 12.15 85 LEU A O 1
ATOM 649 N N . ARG A 1 86 ? 86.539 17.623 20.414 1.00 12.06 86 ARG A N 1
ATOM 650 C CA . ARG A 1 86 ? 85.510 16.896 21.198 1.00 11.29 86 ARG A CA 1
ATOM 651 C C . ARG A 1 86 ? 85.565 15.386 20.833 1.00 11.28 86 ARG A C 1
ATOM 652 O O . ARG A 1 86 ? 85.569 14.507 21.721 1.00 11.05 86 ARG A O 1
ATOM 660 N N . VAL A 1 87 ? 85.730 15.109 19.548 1.00 11.83 87 VAL A N 1
ATOM 661 C CA . VAL A 1 87 ? 85.911 13.741 19.043 1.00 12.28 87 VAL A CA 1
ATOM 662 C C . VAL A 1 87 ? 87.256 13.153 19.505 1.00 12.32 87 VAL A C 1
ATOM 663 O O . VAL A 1 87 ? 87.326 11.977 19.856 1.00 12.36 87 VAL A O 1
ATOM 667 N N . ALA A 1 88 ? 88.332 13.951 19.501 1.00 12.38 88 ALA A N 1
ATOM 668 C CA . ALA A 1 88 ? 89.607 13.425 20.044 1.00 12.40 88 ALA A CA 1
ATOM 669 C C . ALA A 1 88 ? 89.422 12.857 21.467 1.00 12.21 88 ALA A C 1
ATOM 670 O O . ALA A 1 88 ? 89.992 11.810 21.778 1.00 12.07 88 ALA A O 1
ATOM 672 N N . SER A 1 89 ? 88.634 13.527 22.329 1.00 11.08 89 SER A N 1
ATOM 673 C CA . SER A 1 89 ? 88.509 13.073 23.749 1.00 11.39 89 SER A CA 1
ATOM 674 C C . SER A 1 89 ? 87.686 11.777 23.805 1.00 11.56 89 SER A C 1
ATOM 675 O O . SER A 1 89 ? 88.039 10.807 24.500 1.00 11.87 89 SER A O 1
ATOM 678 N N . ILE A 1 90 ? 86.613 11.750 23.016 1.00 11.15 90 ILE A N 1
ATOM 679 C CA . ILE A 1 90 ? 85.829 10.518 22.849 1.00 11.44 90 ILE A CA 1
ATOM 680 C C . ILE A 1 90 ? 86.679 9.328 22.359 1.00 12.06 90 ILE A C 1
ATOM 681 O O . ILE A 1 90 ? 86.650 8.248 22.952 1.00 12.88 90 ILE A O 1
ATOM 686 N N . LEU A 1 91 ? 87.453 9.536 21.295 1.00 12.51 91 LEU A N 1
ATOM 687 C CA . LEU A 1 91 ? 88.278 8.488 20.738 1.00 12.95 91 LEU A CA 1
ATOM 688 C C . LEU A 1 91 ? 89.320 8.035 21.749 1.00 13.25 91 LEU A C 1
ATOM 689 O O . LEU A 1 91 ? 89.544 6.832 21.899 1.00 13.96 91 LEU A O 1
ATOM 694 N N . ALA A 1 92 ? 89.980 8.994 22.381 1.00 13.16 92 ALA A N 1
ATOM 695 C CA . ALA A 1 92 ? 91.087 8.673 23.304 1.00 12.73 92 ALA A CA 1
ATOM 696 C C . ALA A 1 92 ? 90.602 7.857 24.492 1.00 12.44 92 ALA A C 1
ATOM 697 O O . ALA A 1 92 ? 91.172 6.806 24.806 1.00 12.32 92 ALA A O 1
ATOM 699 N N . HIS A 1 93 ? 89.538 8.317 25.156 1.00 12.03 93 HIS A N 1
ATOM 700 C CA . HIS A 1 93 ? 89.022 7.546 26.323 1.00 12.19 93 HIS A CA 1
ATOM 701 C C . HIS A 1 93 ? 88.492 6.161 25.951 1.00 13.38 93 HIS A C 1
ATOM 702 O O . HIS A 1 93 ? 88.682 5.159 26.679 1.00 14.07 93 HIS A O 1
ATOM 709 N N . THR A 1 94 ? 87.881 6.069 24.769 1.00 13.19 94 THR A N 1
ATOM 710 C CA . THR A 1 94 ? 87.460 4.775 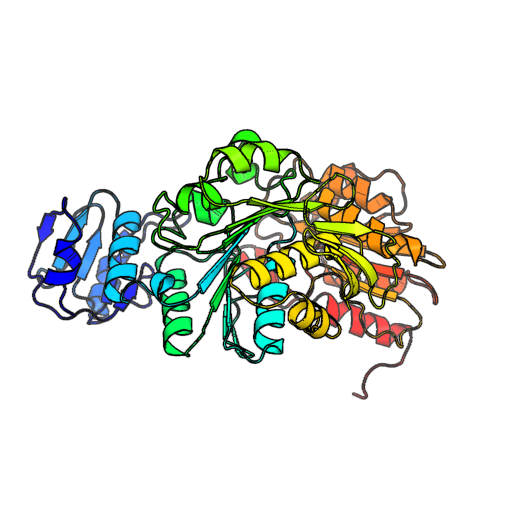24.265 1.00 13.98 94 THR A CA 1
ATOM 711 C C . THR A 1 94 ? 88.640 3.837 23.988 1.00 14.91 94 THR A C 1
ATOM 712 O O . THR A 1 94 ? 88.636 2.680 24.426 1.00 15.63 94 THR A O 1
ATOM 716 N N . LEU A 1 95 ? 89.617 4.334 23.234 1.00 14.82 95 LEU A N 1
ATOM 717 C CA . LEU A 1 95 ? 90.799 3.548 22.837 1.00 16.78 95 LEU A CA 1
ATOM 718 C C . LEU A 1 95 ? 91.538 3.026 24.061 1.00 16.52 95 LEU A C 1
ATOM 719 O O . LEU A 1 95 ? 92.014 1.879 24.073 1.00 16.44 95 LEU A O 1
ATOM 724 N N . TYR A 1 96 ? 91.652 3.864 25.086 1.00 16.37 96 TYR A N 1
ATOM 725 C CA . TYR A 1 96 ? 92.425 3.482 26.274 1.00 16.93 96 TYR A CA 1
ATOM 726 C C . TYR A 1 96 ? 91.554 2.881 27.367 1.00 17.16 96 TYR A C 1
ATOM 727 O O . TYR A 1 96 ? 91.977 2.791 28.532 1.00 17.00 96 TYR A O 1
ATOM 736 N N . ASP A 1 97 ? 90.345 2.481 26.980 1.00 18.05 97 ASP A N 1
ATOM 737 C CA . ASP A 1 97 ? 89.422 1.772 27.886 1.00 19.33 97 ASP A CA 1
ATOM 738 C C . ASP A 1 97 ? 89.096 2.548 29.169 1.00 17.35 97 ASP A C 1
ATOM 739 O O . ASP A 1 97 ? 89.068 1.987 30.283 1.00 17.64 97 ASP A O 1
ATOM 744 N N . TYR A 1 98 ? 88.801 3.837 28.992 1.00 15.49 98 TYR A N 1
ATOM 745 C CA . TYR A 1 98 ? 88.241 4.699 30.046 1.00 14.46 98 TYR A CA 1
ATOM 746 C C . TYR A 1 98 ? 89.112 4.680 31.294 1.00 13.99 98 TYR A C 1
ATOM 747 O O . TYR A 1 98 ? 88.648 4.332 32.395 1.00 13.58 98 TYR A O 1
ATOM 756 N N . PRO A 1 99 ? 90.355 5.147 31.146 1.00 13.36 99 PRO A N 1
ATOM 757 C CA . PRO A 1 99 ? 91.329 4.967 32.231 1.00 13.54 99 PRO A CA 1
ATOM 758 C C . PRO A 1 99 ? 90.913 5.653 33.521 1.00 13.56 99 PRO A C 1
ATOM 759 O O . PRO A 1 99 ? 91.301 5.200 34.600 1.00 12.76 99 PRO A O 1
ATOM 763 N N . SER A 1 100 ? 90.137 6.745 33.421 1.00 12.98 100 SER A N 1
ATOM 764 C CA . SER A 1 100 ? 89.759 7.472 34.606 1.00 12.73 100 SER A CA 1
ATOM 765 C C . SER A 1 100 ? 88.743 6.724 35.436 1.00 14.21 100 SER A C 1
ATOM 766 O O . SER A 1 100 ? 88.610 7.024 36.594 1.00 13.62 100 SER A O 1
ATOM 769 N N . HIS A 1 101 ? 88.051 5.753 34.833 1.00 14.71 101 HIS A N 1
ATOM 770 C CA . HIS A 1 101 ? 87.048 4.930 35.507 1.00 17.69 101 HIS A CA 1
ATOM 771 C C . HIS A 1 101 ? 87.778 3.794 36.252 1.00 17.19 101 HIS A C 1
ATOM 772 O O . HIS A 1 101 ? 87.198 3.133 37.098 1.00 17.81 101 HIS A O 1
ATOM 779 N N . GLN A 1 102 ? 89.071 3.610 35.975 1.00 17.27 102 GLN A N 1
ATOM 780 C CA . GLN A 1 102 ? 89.788 2.394 36.453 1.00 18.82 102 GLN A CA 1
ATOM 781 C C . GLN A 1 102 ? 90.588 2.590 37.759 1.00 18.48 102 GLN A C 1
ATOM 782 O O . GLN A 1 102 ? 91.219 1.621 38.264 1.00 19.47 102 GLN A O 1
ATOM 788 N N . LEU A 1 103 ? 90.623 3.821 38.266 1.00 16.77 103 LEU A N 1
ATOM 789 C CA . LEU A 1 103 ? 91.236 4.119 39.561 1.00 15.84 103 LEU A CA 1
ATOM 790 C C . LEU A 1 103 ? 90.541 5.287 40.219 1.00 14.59 103 LEU A C 1
ATOM 791 O O . LEU A 1 103 ? 89.743 5.985 39.595 1.00 13.01 103 LEU A O 1
ATOM 796 N N . VAL A 1 104 ? 90.862 5.521 41.480 1.00 13.65 104 VAL A N 1
ATOM 797 C CA . VAL A 1 104 ? 90.253 6.607 42.200 1.00 13.41 104 VAL A CA 1
ATOM 798 C C . VAL A 1 104 ? 90.899 7.882 41.680 1.00 12.30 104 VAL A C 1
ATOM 799 O O . VAL A 1 104 ? 92.131 7.982 41.630 1.00 11.73 104 VAL A O 1
ATOM 803 N N . THR A 1 105 ? 90.085 8.849 41.271 1.00 11.09 105 THR A N 1
ATOM 804 C CA . THR A 1 105 ? 90.669 10.094 40.766 1.00 10.79 105 THR A CA 1
ATOM 805 C C . THR A 1 105 ? 90.255 11.295 41.599 1.00 10.37 105 THR A C 1
ATOM 806 O O . THR A 1 105 ? 89.049 11.514 41.859 1.00 9.56 105 THR A O 1
ATOM 810 N N . PHE A 1 106 ? 91.267 12.061 42.007 1.00 9.73 106 PHE A N 1
ATOM 811 C CA . PHE A 1 106 ? 91.091 13.250 42.840 1.00 10.50 106 PHE A CA 1
ATOM 812 C C . PHE A 1 106 ? 91.387 14.430 41.941 1.00 10.55 106 PHE A C 1
ATOM 813 O O . PHE A 1 106 ? 92.398 14.434 41.200 1.00 11.18 106 PHE A O 1
ATOM 821 N N . GLY A 1 107 ? 90.523 15.445 41.999 1.00 10.31 107 GLY A N 1
ATOM 822 C CA . GLY A 1 107 ? 90.773 16.673 41.244 1.00 9.69 107 GLY A CA 1
ATOM 823 C C . GLY A 1 107 ? 90.756 17.883 42.131 1.00 10.09 107 GLY A C 1
ATOM 824 O O . GLY A 1 107 ? 89.876 18.013 42.995 1.00 9.76 107 GLY A O 1
ATOM 825 N N . VAL A 1 108 ? 91.759 18.743 41.952 1.00 9.24 108 VAL A N 1
ATOM 826 C CA . VAL A 1 108 ? 91.895 19.937 42.773 1.00 10.45 108 VAL A CA 1
ATOM 827 C C . VAL A 1 108 ? 91.878 21.205 41.922 1.00 10.02 108 VAL A C 1
ATOM 828 O O . VAL A 1 108 ? 92.656 21.342 40.976 1.00 9.85 108 VAL A O 1
ATOM 832 N N . THR A 1 109 ? 91.003 22.145 42.275 1.00 10.28 109 THR A N 1
ATOM 833 C CA . THR A 1 109 ? 91.012 23.439 41.593 1.00 10.36 109 THR A CA 1
ATOM 834 C C . THR A 1 109 ? 90.925 24.604 42.592 1.00 10.61 109 THR A C 1
ATOM 835 O O . THR A 1 109 ? 90.521 24.437 43.750 1.00 9.67 109 THR A O 1
ATOM 839 N N . GLY A 1 110 ? 91.351 25.772 42.150 1.00 10.62 110 GLY A N 1
ATOM 840 C CA . GLY A 1 110 ? 91.406 26.908 43.054 1.00 11.26 110 GLY A CA 1
ATOM 841 C C . GLY A 1 110 ? 92.461 27.832 42.510 1.00 11.14 110 GLY A C 1
ATOM 842 O O . GLY A 1 110 ? 93.291 27.411 41.696 1.00 11.72 110 GLY A O 1
ATOM 843 N N . THR A 1 111 ? 92.426 29.099 42.913 1.00 11.52 111 THR A N 1
ATOM 844 C CA . THR A 1 111 ? 93.411 30.042 42.382 1.00 11.19 111 THR A CA 1
ATOM 845 C C . THR A 1 111 ? 94.858 29.719 42.838 1.00 11.80 111 THR A C 1
ATOM 846 O O . THR A 1 111 ? 95.805 29.717 42.032 1.00 11.04 111 THR A O 1
ATOM 850 N N . ASN A 1 112 ? 95.018 29.457 44.134 1.00 11.30 112 ASN A N 1
ATOM 851 C CA . ASN A 1 112 ? 96.302 29.010 44.683 1.00 12.22 112 ASN A CA 1
ATOM 852 C C . ASN A 1 112 ? 96.054 27.784 45.554 1.00 11.80 112 ASN A C 1
ATOM 853 O O . ASN A 1 112 ? 94.989 27.676 46.179 1.00 11.15 112 ASN A O 1
ATOM 858 N N . GLY A 1 113 ? 97.031 26.880 45.595 1.00 10.50 113 GLY A N 1
ATOM 859 C CA . GLY A 1 113 ? 96.927 25.670 46.415 1.00 11.30 113 GLY A CA 1
ATOM 860 C C . GLY A 1 113 ? 96.745 24.367 45.648 1.00 10.91 113 GLY A C 1
ATOM 861 O O . GLY A 1 113 ? 96.731 23.309 46.266 1.00 11.94 113 GLY A O 1
ATOM 862 N N . LYS A 1 114 ? 96.597 24.422 44.314 1.00 10.23 114 LYS A N 1
ATOM 863 C CA . LYS A 1 114 ? 96.364 23.192 43.497 1.00 9.56 114 LYS A CA 1
ATOM 864 C C . LYS A 1 114 ? 97.558 22.239 43.579 1.00 8.47 114 LYS A C 1
ATOM 865 O O . LYS A 1 114 ? 97.394 21.058 43.910 1.00 8.84 114 LYS A O 1
ATOM 871 N N . THR A 1 115 ? 98.755 22.754 43.324 1.00 8.68 115 THR A N 1
ATOM 872 C CA . THR A 1 115 ? 99.958 21.907 43.442 1.00 8.65 115 THR A CA 1
ATOM 873 C C . THR A 1 115 ? 100.180 21.399 44.854 1.00 8.44 115 THR A C 1
ATOM 874 O O . THR A 1 115 ? 100.526 20.233 45.059 1.00 9.11 115 THR A O 1
ATOM 878 N N . SER A 1 116 ? 99.989 22.288 45.832 1.00 10.90 116 SER A N 1
ATOM 879 C CA . SER A 1 116 ? 100.173 21.951 47.250 1.00 9.96 116 SER A CA 1
ATOM 880 C C . SER A 1 116 ? 99.252 20.812 47.636 1.00 10.23 116 SER A C 1
ATOM 881 O O . SER A 1 116 ? 99.695 19.762 48.091 1.00 9.69 116 SER A O 1
ATOM 884 N N . ILE A 1 117 ? 97.956 21.013 47.445 1.00 8.28 117 ILE A N 1
ATOM 885 C CA . ILE A 1 117 ? 96.973 19.953 47.821 1.00 9.38 117 ILE A CA 1
ATOM 886 C C . ILE A 1 117 ? 97.164 18.670 47.031 1.00 8.68 117 ILE A C 1
ATOM 887 O O . ILE A 1 117 ? 97.132 17.564 47.599 1.00 10.40 117 ILE A O 1
ATOM 892 N N . ALA A 1 118 ? 97.280 18.788 45.702 1.00 9.25 118 ALA A N 1
ATOM 893 C CA . ALA A 1 118 ? 97.438 17.607 44.887 1.00 8.92 118 ALA A CA 1
ATOM 894 C C . ALA A 1 118 ? 98.672 16.798 45.277 1.00 9.54 118 ALA A C 1
ATOM 895 O O . ALA A 1 118 ? 98.627 15.569 45.292 1.00 9.78 118 ALA A O 1
ATOM 897 N N . THR A 1 119 ? 99.782 17.488 45.526 1.00 9.84 119 THR A N 1
ATOM 898 C CA . THR A 1 119 ? 100.994 16.814 45.953 1.00 9.50 119 THR A CA 1
ATOM 899 C C . THR A 1 119 ? 100.804 16.188 47.331 1.00 10.13 119 THR A C 1
ATOM 900 O O . THR A 1 119 ? 101.278 15.072 47.573 1.00 12.05 119 THR A O 1
ATOM 904 N N . MET A 1 120 ? 100.147 16.894 48.247 1.00 9.59 120 MET A N 1
ATOM 905 C CA . MET A 1 120 ? 99.935 16.330 49.599 1.00 9.07 120 MET A CA 1
ATOM 906 C C . MET A 1 120 ? 99.110 15.039 49.529 1.00 9.89 120 MET A C 1
ATOM 907 O O . MET A 1 120 ? 99.411 14.054 50.201 1.00 8.96 120 MET A O 1
ATOM 912 N N . ILE A 1 121 ? 98.085 15.026 48.683 1.00 9.03 121 ILE A N 1
ATOM 913 C CA . ILE A 1 121 ? 97.289 13.795 48.525 1.00 9.88 121 ILE A CA 1
ATOM 914 C C . ILE A 1 121 ? 98.137 12.653 48.027 1.00 9.97 121 ILE A C 1
ATOM 915 O O . ILE A 1 121 ? 98.117 11.559 48.623 1.00 10.99 121 ILE A O 1
ATOM 920 N N . HIS A 1 122 ? 98.889 12.909 46.950 1.00 9.75 122 HIS A N 1
ATOM 921 C CA . HIS A 1 122 ? 99.864 11.923 46.414 1.00 10.21 122 HIS A CA 1
ATOM 922 C C . HIS A 1 122 ? 100.815 11.380 47.483 1.00 11.36 122 HIS A C 1
ATOM 923 O O . HIS A 1 122 ? 101.003 10.161 47.612 1.00 10.94 122 HIS A O 1
ATOM 930 N N . LEU A 1 123 ? 101.433 12.294 48.213 1.00 10.28 123 LEU A N 1
ATOM 931 C CA . LEU A 1 123 ? 102.397 11.916 49.238 1.00 11.93 123 LEU A CA 1
ATOM 932 C C . LEU A 1 123 ? 101.782 11.109 50.377 1.00 12.15 123 LEU A C 1
ATOM 933 O O . LEU A 1 123 ? 102.422 10.159 50.902 1.00 12.00 123 LEU A O 1
ATOM 938 N N . ILE A 1 124 ? 100.556 11.461 50.747 1.00 11.51 124 ILE A N 1
ATOM 939 C CA . ILE A 1 124 ? 99.817 10.665 51.772 1.00 12.37 124 ILE A CA 1
ATOM 940 C C . ILE A 1 124 ? 99.604 9.211 51.277 1.00 12.32 124 ILE A C 1
ATOM 941 O O . ILE A 1 124 ? 99.872 8.230 52.009 1.00 12.76 124 ILE A O 1
ATOM 946 N N . GLN A 1 125 ? 99.168 9.084 50.026 1.00 11.31 125 GLN A N 1
ATOM 947 C CA . GLN A 1 125 ? 98.867 7.751 49.453 1.00 11.78 125 GLN A CA 1
ATOM 948 C C . GLN A 1 125 ? 100.146 6.939 49.471 1.00 11.99 125 GLN A C 1
ATOM 949 O O . GLN A 1 125 ? 100.116 5.757 49.818 1.00 12.96 125 GLN A O 1
ATOM 955 N N . ARG A 1 126 ? 101.278 7.563 49.106 1.00 12.45 126 ARG A N 1
ATOM 956 C CA . ARG A 1 126 ? 102.561 6.854 49.116 1.00 13.16 126 ARG A CA 1
ATOM 957 C C . ARG A 1 126 ? 102.968 6.467 50.517 1.00 15.68 126 ARG A C 1
ATOM 958 O O . ARG A 1 126 ? 103.520 5.368 50.731 1.00 14.51 126 ARG A O 1
ATOM 966 N N . LYS A 1 127 ? 102.711 7.360 51.477 1.00 16.23 127 LYS A N 1
ATOM 967 C CA . LYS A 1 127 ? 103.009 7.031 52.877 1.00 18.44 127 LYS A CA 1
ATOM 968 C C . LYS A 1 127 ? 102.187 5.825 53.337 1.00 18.48 127 LYS A C 1
ATOM 969 O O . LYS A 1 127 ? 102.667 5.003 54.122 1.00 20.57 127 LYS A O 1
ATOM 975 N N . LEU A 1 128 ? 100.970 5.702 52.820 1.00 18.05 128 LEU A N 1
ATOM 976 C CA . LEU A 1 128 ? 100.104 4.565 53.140 1.00 18.43 128 LEU A CA 1
ATOM 977 C C . LEU A 1 128 ? 100.478 3.318 52.335 1.00 18.18 128 LEU A C 1
ATOM 978 O O . LEU A 1 128 ? 99.781 2.325 52.383 1.00 19.20 128 LEU A O 1
ATOM 983 N N . GLN A 1 129 ? 101.582 3.389 51.600 1.00 18.07 129 GLN A N 1
ATOM 984 C CA . GLN A 1 129 ? 102.069 2.286 50.770 1.00 18.78 129 GLN A CA 1
ATOM 985 C C . GLN A 1 129 ? 101.140 1.943 49.627 1.00 17.84 129 GLN A C 1
ATOM 986 O O . GLN A 1 129 ? 101.048 0.801 49.245 1.00 18.14 129 GLN A O 1
ATOM 992 N N . LYS A 1 130 ? 100.459 2.946 49.083 1.00 16.49 130 LYS A N 1
ATOM 993 C CA . LYS A 1 130 ? 99.588 2.730 47.933 1.00 16.59 130 LYS A CA 1
ATOM 994 C C . LYS A 1 130 ? 100.248 3.350 46.699 1.00 15.71 130 LYS A C 1
ATOM 995 O O . LYS A 1 130 ? 100.909 4.402 46.800 1.00 15.81 130 LYS A O 1
ATOM 1001 N N . ASN A 1 131 ? 100.093 2.682 45.554 1.00 15.03 131 ASN A N 1
ATOM 1002 C CA . ASN A 1 131 ? 100.579 3.205 44.284 1.00 15.19 131 ASN A CA 1
ATOM 1003 C C . ASN A 1 131 ? 99.687 4.380 43.960 1.00 14.37 131 ASN A C 1
ATOM 1004 O O . ASN A 1 131 ? 98.455 4.281 44.079 1.00 14.81 131 ASN A O 1
ATOM 1009 N N . SER A 1 132 ? 100.302 5.480 43.554 1.00 13.28 132 SER A N 1
ATOM 1010 C CA . SER A 1 132 ? 99.625 6.776 43.373 1.00 13.70 132 SER A CA 1
ATOM 1011 C C . SER A 1 132 ? 100.332 7.513 42.255 1.00 13.23 132 SER A C 1
ATOM 1012 O O . SER A 1 132 ? 101.563 7.371 42.088 1.00 13.84 132 SER A O 1
ATOM 1015 N N . ALA A 1 133 ? 99.557 8.288 41.504 1.00 12.45 133 ALA A N 1
ATOM 1016 C CA . ALA A 1 133 ? 100.094 9.141 40.452 1.00 12.41 133 ALA A CA 1
ATOM 1017 C C . ALA A 1 133 ? 99.607 10.570 40.667 1.00 12.94 133 ALA A C 1
ATOM 1018 O O . ALA A 1 133 ? 98.614 10.806 41.343 1.00 9.70 133 ALA A O 1
ATOM 1020 N N . TYR A 1 134 ? 100.357 11.515 40.117 1.00 12.62 134 TYR A N 1
ATOM 1021 C CA . TYR A 1 134 ? 100.078 12.932 40.263 1.00 12.19 134 TYR A CA 1
ATOM 1022 C C . TYR A 1 134 ? 100.323 13.585 38.889 1.00 11.27 134 TYR A C 1
ATOM 1023 O O . TYR A 1 134 ? 101.313 13.271 38.216 1.00 12.69 134 TYR A O 1
ATOM 1032 N N . LEU A 1 135 ? 99.446 14.510 38.488 1.00 10.92 135 LEU A N 1
ATOM 1033 C CA . LEU A 1 135 ? 99.658 15.271 37.274 1.00 10.69 135 LEU A CA 1
ATOM 1034 C C . LEU A 1 135 ? 99.347 16.727 37.563 1.00 10.65 135 LEU A C 1
ATOM 1035 O O . LEU A 1 135 ? 98.272 17.051 38.063 1.00 10.88 135 LEU A O 1
ATOM 1040 N N . GLY A 1 136 ? 100.284 17.607 37.242 1.00 10.83 136 GLY A N 1
ATOM 1041 C CA . GLY A 1 136 ? 100.051 19.047 37.528 1.00 11.05 136 GLY A CA 1
ATOM 1042 C C . GLY A 1 136 ? 101.247 19.878 37.114 1.00 12.65 136 GLY A C 1
ATOM 1043 O O . GLY A 1 136 ? 102.054 19.460 36.251 1.00 13.37 136 GLY A O 1
ATOM 1044 N N . THR A 1 137 ? 101.358 21.062 37.707 1.00 12.25 137 THR A N 1
ATOM 1045 C CA . THR A 1 137 ? 102.410 22.001 37.354 1.00 14.38 137 THR A CA 1
ATOM 1046 C C . THR A 1 137 ? 103.803 21.381 37.486 1.00 15.48 137 THR A C 1
ATOM 1047 O O . THR A 1 137 ? 104.663 21.672 36.674 1.00 16.51 137 THR A O 1
ATOM 1051 N N . ASN A 1 138 ? 104.022 20.545 38.506 1.00 15.32 138 ASN A N 1
ATOM 1052 C CA . ASN A 1 138 ? 105.340 19.917 38.719 1.00 17.87 138 ASN A CA 1
ATOM 1053 C C . ASN A 1 138 ? 105.564 18.718 37.816 1.00 18.38 138 ASN A C 1
ATOM 1054 O O . ASN A 1 138 ? 106.569 18.026 37.953 1.00 20.98 138 ASN A O 1
ATOM 1059 N N . GLY A 1 139 ? 104.647 18.494 36.870 1.00 17.31 139 GLY A N 1
ATOM 1060 C CA . GLY A 1 139 ? 104.797 17.466 35.833 1.00 16.43 139 GLY A CA 1
ATOM 1061 C C . GLY A 1 139 ? 103.895 16.240 36.059 1.00 15.05 139 GLY A C 1
ATOM 1062 O O . GLY A 1 139 ? 102.806 16.357 36.643 1.00 14.03 139 GLY A O 1
ATOM 1063 N N . PHE A 1 140 ? 104.362 15.080 35.606 1.00 14.04 140 PHE A N 1
ATOM 1064 C CA . PHE A 1 140 ? 103.644 13.802 35.776 1.00 14.76 140 PHE A CA 1
ATOM 1065 C C . PHE A 1 140 ? 104.491 12.872 36.641 1.00 15.84 140 PHE A C 1
ATOM 1066 O O . PHE A 1 140 ? 105.705 12.738 36.416 1.00 18.50 140 PHE A O 1
ATOM 1074 N N . GLN A 1 141 ? 103.886 12.284 37.665 1.00 14.68 141 GLN A N 1
ATOM 1075 C CA . GLN A 1 141 ? 104.650 11.467 38.601 1.00 15.20 141 GLN A CA 1
ATOM 1076 C C . GLN A 1 141 ? 103.918 10.179 38.828 1.00 14.28 141 GLN A C 1
ATOM 1077 O O . GLN A 1 141 ? 102.724 10.189 39.098 1.00 13.67 141 GLN A O 1
ATOM 1083 N N . ILE A 1 142 ? 104.608 9.057 38.704 1.00 13.56 142 ILE A N 1
ATOM 1084 C CA . ILE A 1 142 ? 103.996 7.775 39.095 1.00 13.55 142 ILE A CA 1
ATOM 1085 C C . ILE A 1 142 ? 104.889 7.283 40.234 1.00 13.91 142 ILE A C 1
ATOM 1086 O O . ILE A 1 142 ? 106.109 7.086 40.036 1.00 14.69 142 ILE A O 1
ATOM 1091 N N . ASN A 1 143 ? 104.297 7.126 41.416 1.00 14.05 143 ASN A N 1
ATOM 1092 C CA . ASN A 1 143 ? 105.074 6.870 42.637 1.00 14.28 143 ASN A CA 1
ATOM 1093 C C . ASN A 1 143 ? 106.227 7.878 42.773 1.00 14.58 143 ASN A C 1
ATOM 1094 O O . ASN A 1 143 ? 105.950 9.073 42.955 1.00 14.00 143 ASN A O 1
ATOM 1099 N N . GLU A 1 144 ? 107.490 7.431 42.623 1.00 16.28 144 GLU A N 1
ATOM 1100 C CA . GLU A 1 144 ? 108.638 8.346 42.804 1.00 17.38 144 GLU A CA 1
ATOM 1101 C C . GLU A 1 144 ? 109.268 8.809 41.494 1.00 18.53 144 GLU A C 1
ATOM 1102 O O . GLU A 1 144 ? 110.269 9.542 41.489 1.00 20.59 144 GLU A O 1
ATOM 1108 N N . THR A 1 145 ? 108.712 8.361 40.378 1.00 17.82 145 THR A N 1
ATOM 1109 C CA . THR A 1 145 ? 109.257 8.640 39.047 1.00 18.19 145 THR A CA 1
ATOM 1110 C C . THR A 1 145 ? 108.595 9.878 38.443 1.00 18.44 145 THR A C 1
ATOM 1111 O O . THR A 1 145 ? 107.388 9.900 38.286 1.00 16.50 145 THR A O 1
ATOM 1115 N N . LYS A 1 146 ? 109.395 10.891 38.104 1.00 19.02 146 LYS A N 1
ATOM 1116 C CA . LYS A 1 146 ? 108.871 12.208 37.697 1.00 19.62 146 LYS A CA 1
ATOM 1117 C C . LYS A 1 146 ? 109.336 12.562 36.287 1.00 20.97 146 LYS A C 1
ATOM 1118 O O . LYS A 1 146 ? 110.471 12.268 35.897 1.00 19.61 146 LYS A O 1
ATOM 1124 N N . THR A 1 147 ? 108.461 13.185 35.508 1.00 20.81 147 THR A N 1
ATOM 1125 C CA . THR A 1 147 ? 108.844 13.733 34.206 1.00 23.78 147 THR A CA 1
ATOM 1126 C C . THR A 1 147 ? 108.180 15.096 34.138 1.00 24.27 147 THR A C 1
ATOM 1127 O O . THR A 1 147 ? 107.094 15.256 34.648 1.00 22.57 147 THR A O 1
ATOM 1131 N N . LYS A 1 148 ? 108.833 16.078 33.532 1.00 25.91 148 LYS A N 1
ATOM 1132 C CA . LYS A 1 148 ? 108.282 17.444 33.494 1.00 27.78 148 LYS A CA 1
ATOM 1133 C C . LYS A 1 148 ? 107.369 17.632 32.281 1.00 28.82 148 LYS A C 1
ATOM 1134 O O . LYS A 1 148 ? 107.508 16.914 31.299 1.00 30.47 148 LYS A O 1
ATOM 1140 N N . GLY A 1 149 ? 106.437 18.583 32.345 1.00 29.07 149 GLY A N 1
ATOM 1141 C CA . GLY A 1 149 ? 105.507 18.816 31.230 1.00 29.95 149 GLY A CA 1
ATOM 1142 C C . GLY A 1 149 ? 105.281 20.297 30.975 1.00 29.71 149 GLY A C 1
ATOM 1143 O O . GLY A 1 149 ? 105.749 21.139 31.748 1.00 30.92 149 GLY A O 1
ATOM 1144 N N . ALA A 1 150 ? 104.566 20.607 29.900 1.00 29.20 150 ALA A N 1
ATOM 1145 C CA . ALA A 1 150 ? 104.375 21.986 29.431 1.00 28.15 150 ALA A CA 1
ATOM 1146 C C . ALA A 1 150 ? 103.197 22.713 30.109 1.00 26.63 150 ALA A C 1
ATOM 1147 O O . ALA A 1 150 ? 103.156 23.967 30.125 1.00 27.55 150 ALA A O 1
ATOM 1149 N N . ASN A 1 151 ? 102.272 21.949 30.683 1.00 21.65 151 ASN A N 1
ATOM 1150 C CA . ASN A 1 151 ? 101.078 22.568 31.280 1.00 19.92 151 ASN A CA 1
ATOM 1151 C C . ASN A 1 151 ? 100.774 22.045 32.672 1.00 17.93 151 ASN A C 1
ATOM 1152 O O . ASN A 1 151 ? 101.245 20.974 33.048 1.00 18.64 151 ASN A O 1
ATOM 1157 N N . THR A 1 152 ? 99.938 22.768 33.403 1.00 15.91 152 THR A N 1
ATOM 1158 C CA . THR A 1 152 ? 99.344 22.252 34.653 1.00 16.30 152 THR A CA 1
ATOM 1159 C C . THR A 1 152 ? 98.329 21.180 34.297 1.00 14.74 152 THR A C 1
ATOM 1160 O O . THR A 1 152 ? 98.361 20.089 34.865 1.00 14.22 152 THR A O 1
ATOM 1164 N N . THR A 1 153 ? 97.439 21.512 33.352 1.00 13.17 153 THR A N 1
ATOM 1165 C CA . THR A 1 153 ? 96.471 20.543 32.835 1.00 12.28 153 THR A CA 1
ATOM 1166 C C . THR A 1 153 ? 96.766 20.415 31.336 1.00 12.56 153 THR A C 1
ATOM 1167 O O . THR A 1 153 ? 96.460 21.342 30.572 1.00 12.16 153 THR A O 1
ATOM 1171 N N . PRO A 1 154 ? 97.414 19.309 30.920 1.00 13.19 154 PRO A N 1
ATOM 1172 C CA . PRO A 1 154 ? 97.831 19.160 29.486 1.00 13.75 154 PRO A CA 1
ATOM 1173 C C . PRO A 1 154 ? 96.642 18.906 28.585 1.00 12.38 154 PRO A C 1
ATOM 1174 O O . PRO A 1 154 ? 95.565 18.560 29.093 1.00 12.43 154 PRO A O 1
ATOM 1178 N N . GLU A 1 155 ? 96.840 19.074 27.271 1.00 11.84 155 GLU A N 1
ATOM 1179 C CA . GLU A 1 155 ? 95.759 18.849 26.297 1.00 11.24 155 GLU A CA 1
ATOM 1180 C C . GLU A 1 155 ? 95.217 17.410 26.408 1.00 10.56 155 GLU A C 1
ATOM 1181 O O . GLU A 1 155 ? 95.941 16.481 26.814 1.00 10.32 155 GLU A O 1
ATOM 1187 N N . THR A 1 156 ? 93.970 17.249 25.971 1.00 10.44 156 THR A N 1
ATOM 1188 C CA . THR A 1 156 ? 93.190 16.045 26.230 1.00 9.94 156 THR A CA 1
ATOM 1189 C C . THR A 1 156 ? 93.889 14.741 25.907 1.00 10.35 156 THR A C 1
ATOM 1190 O O . THR A 1 156 ? 93.858 13.832 26.717 1.00 10.49 156 THR A O 1
ATOM 1194 N N . VAL A 1 157 ? 94.492 14.610 24.729 1.00 11.15 157 VAL A N 1
ATOM 1195 C CA . VAL A 1 157 ? 95.117 13.311 24.396 1.00 11.53 157 VAL A CA 1
ATOM 1196 C C . VAL A 1 157 ? 96.300 12.960 25.286 1.00 12.45 157 VAL A C 1
ATOM 1197 O O . VAL A 1 157 ? 96.362 11.854 25.838 1.00 11.56 157 VAL A O 1
ATOM 1201 N N . SER A 1 158 ? 97.227 13.896 25.431 1.00 12.75 158 SER A N 1
ATOM 1202 C CA . SER A 1 158 ? 98.339 13.695 26.347 1.00 14.42 158 SER A CA 1
ATOM 1203 C C . SER A 1 158 ? 97.860 13.391 27.758 1.00 12.47 158 SER A C 1
ATOM 1204 O O . SER A 1 158 ? 98.417 12.510 28.428 1.00 11.87 158 SER A O 1
ATOM 1207 N N . LEU A 1 159 ? 96.852 14.115 28.228 1.00 11.73 159 LEU A N 1
ATOM 1208 C CA . LEU A 1 159 ? 96.347 13.900 29.575 1.00 10.79 159 LEU A CA 1
ATOM 1209 C C . LEU A 1 159 ? 95.754 12.496 29.722 1.00 10.36 159 LEU A C 1
ATOM 1210 O O . LEU A 1 159 ? 96.022 11.799 30.698 1.00 9.72 159 LEU A O 1
ATOM 1215 N N . THR A 1 160 ? 94.956 12.075 28.737 1.00 9.94 160 THR A N 1
ATOM 1216 C CA . THR A 1 160 ? 94.299 10.776 28.796 1.00 10.07 160 THR A CA 1
ATOM 1217 C C . THR A 1 160 ? 95.343 9.653 28.797 1.00 10.86 160 THR A C 1
ATOM 1218 O O . THR A 1 160 ? 95.233 8.671 29.539 1.00 11.16 160 THR A O 1
ATOM 1222 N N . LYS A 1 161 ? 96.360 9.825 27.966 1.00 11.11 161 LYS A N 1
ATOM 1223 C CA . LYS A 1 161 ? 97.468 8.868 27.884 1.00 12.47 161 LYS A CA 1
ATOM 1224 C C . LYS A 1 161 ? 98.183 8.714 29.209 1.00 12.24 161 LYS A C 1
ATOM 1225 O O . LYS A 1 161 ? 98.605 7.606 29.574 1.00 13.34 161 LYS A O 1
ATOM 1231 N N . LYS A 1 162 ? 98.365 9.820 29.908 1.00 11.99 162 LYS A N 1
ATOM 1232 C CA . LYS A 1 162 ? 99.007 9.783 31.232 1.00 11.53 162 LYS A CA 1
ATOM 1233 C C . LYS A 1 162 ? 98.153 9.098 32.272 1.00 11.38 162 LYS A C 1
ATOM 1234 O O . LYS A 1 162 ? 98.687 8.362 33.087 1.00 11.63 162 LYS A O 1
ATOM 1240 N N . ILE A 1 163 ? 96.835 9.313 32.247 1.00 10.41 163 ILE A N 1
ATOM 1241 C CA . ILE A 1 163 ? 95.955 8.516 33.130 1.00 11.64 163 ILE A CA 1
ATOM 1242 C C . ILE A 1 163 ? 96.091 7.043 32.811 1.00 12.16 163 ILE A C 1
ATOM 1243 O O . ILE A 1 163 ? 96.228 6.210 33.722 1.00 11.88 163 ILE A O 1
ATOM 1248 N N . LYS A 1 164 ? 96.105 6.720 31.518 1.00 12.88 164 LYS A N 1
ATOM 1249 C CA . LYS A 1 164 ? 96.295 5.326 31.095 1.00 13.42 164 LYS A CA 1
ATOM 1250 C C . LYS A 1 164 ? 97.655 4.783 31.557 1.00 13.45 164 LYS A C 1
ATOM 1251 O O . LYS A 1 164 ? 97.754 3.632 31.997 1.00 14.30 164 LYS A O 1
ATOM 1257 N N . GLU A 1 165 ? 98.709 5.602 31.489 1.00 13.67 165 GLU A N 1
ATOM 1258 C CA . GLU A 1 165 ? 100.000 5.168 32.028 1.00 15.00 165 GLU A CA 1
ATOM 1259 C C . GLU A 1 165 ? 99.923 4.844 33.528 1.00 14.04 165 GLU A C 1
ATOM 1260 O O . GLU A 1 165 ? 100.513 3.849 33.989 1.00 14.75 165 GLU A O 1
ATOM 1266 N N . ALA A 1 166 ? 99.211 5.683 34.281 1.00 13.33 166 ALA A N 1
ATOM 1267 C CA . ALA A 1 166 ? 99.048 5.443 35.716 1.00 13.63 166 ALA A CA 1
ATOM 1268 C C . ALA A 1 166 ? 98.302 4.133 35.977 1.00 14.24 166 ALA A C 1
ATOM 1269 O O . ALA A 1 166 ? 98.735 3.307 36.804 1.00 15.68 166 ALA A O 1
ATOM 1271 N N . VAL A 1 167 ? 97.237 3.896 35.215 1.00 13.93 167 VAL A N 1
ATOM 1272 C CA . VAL A 1 167 ? 96.481 2.636 35.335 1.00 13.87 167 VAL A CA 1
ATOM 1273 C C . VAL A 1 167 ? 97.389 1.427 35.077 1.00 15.21 167 VAL A C 1
ATOM 1274 O O . VAL A 1 167 ? 97.431 0.490 35.875 1.00 15.83 167 VAL A O 1
ATOM 1278 N N . ASP A 1 168 ? 98.118 1.472 33.971 1.00 15.42 168 ASP A N 1
ATOM 1279 C CA . ASP A 1 168 ? 99.016 0.392 33.544 1.00 17.72 168 ASP A CA 1
ATOM 1280 C C . ASP A 1 168 ? 100.165 0.174 34.520 1.00 18.00 168 ASP A C 1
ATOM 1281 O O . ASP A 1 168 ? 100.648 -0.944 34.666 1.00 17.55 168 ASP A O 1
ATOM 1286 N N . ALA A 1 169 ? 100.630 1.241 35.163 1.00 17.71 169 ALA A N 1
ATOM 1287 C CA . ALA A 1 169 ? 101.685 1.113 36.178 1.00 18.93 169 ALA A CA 1
ATOM 1288 C C . ALA A 1 169 ? 101.158 0.524 37.498 1.00 18.61 169 ALA A C 1
ATOM 1289 O O . ALA A 1 169 ? 101.936 0.225 38.414 1.00 18.45 169 ALA A O 1
ATOM 1291 N N . GLY A 1 170 ? 99.847 0.320 37.561 1.00 18.25 170 GLY A N 1
ATOM 1292 C CA . GLY A 1 170 ? 99.170 -0.187 38.747 1.00 18.60 170 GLY A CA 1
ATOM 1293 C C . GLY A 1 170 ? 98.800 0.848 39.810 1.00 17.66 170 GLY A C 1
ATOM 1294 O O . GLY A 1 170 ? 98.602 0.487 40.976 1.00 18.24 170 GLY A O 1
ATOM 1295 N N . ALA A 1 171 ? 98.649 2.120 39.442 1.00 17.02 171 ALA A N 1
ATOM 1296 C CA . ALA A 1 171 ? 98.190 3.132 40.424 1.00 15.39 171 ALA A CA 1
ATOM 1297 C C . ALA A 1 171 ? 96.810 2.807 40.991 1.00 16.13 171 ALA A C 1
ATOM 1298 O O . ALA A 1 171 ? 95.887 2.445 40.237 1.00 14.42 171 ALA A O 1
ATOM 1300 N N . GLU A 1 172 ? 96.648 2.986 42.303 1.00 15.72 172 GLU A N 1
ATOM 1301 C CA . GLU A 1 172 ? 95.331 2.797 42.929 1.00 16.41 172 GLU A CA 1
ATOM 1302 C C . GLU A 1 172 ? 94.509 4.079 42.877 1.00 15.28 172 GLU A C 1
ATOM 1303 O O . GLU A 1 172 ? 93.279 4.041 42.965 1.00 15.83 172 GLU A O 1
ATOM 1309 N N . SER A 1 173 ? 95.199 5.202 42.750 1.00 14.16 173 SER A N 1
ATOM 1310 C CA . SER A 1 173 ? 94.549 6.502 42.613 1.00 13.84 173 SER A CA 1
ATOM 1311 C C . SER A 1 173 ? 95.482 7.463 41.863 1.00 12.55 173 SER A C 1
ATOM 1312 O O . SER A 1 173 ? 96.688 7.234 41.757 1.00 12.47 173 SER A O 1
ATOM 1315 N N . MET A 1 174 ? 94.913 8.541 41.342 1.00 12.11 174 MET A N 1
ATOM 1316 C CA . MET A 1 174 ? 95.707 9.570 40.687 1.00 11.17 174 MET A CA 1
ATOM 1317 C C . MET A 1 174 ? 95.051 10.905 41.055 1.00 10.86 174 MET A C 1
ATOM 1318 O O . MET A 1 174 ? 93.822 11.015 41.132 1.00 10.59 174 MET A O 1
ATOM 1323 N N . THR A 1 175 ? 95.883 11.913 41.289 1.00 10.80 175 THR A N 1
ATOM 1324 C CA . THR A 1 175 ? 95.430 13.231 41.655 1.00 10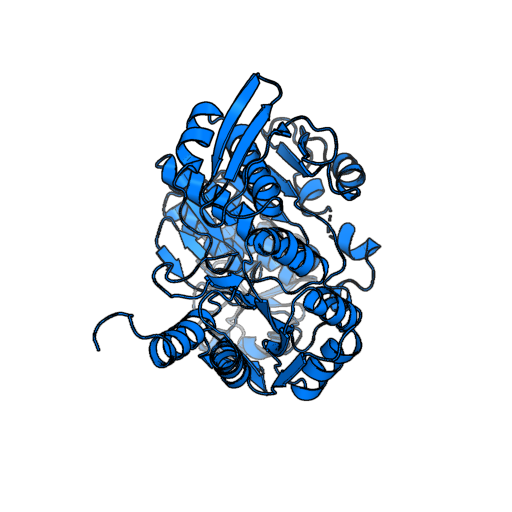.76 175 THR A CA 1
ATOM 1325 C C . THR A 1 175 ? 95.856 14.167 40.550 1.00 10.49 175 THR A C 1
ATOM 1326 O O . THR A 1 175 ? 97.011 14.160 40.166 1.00 10.71 175 THR A O 1
ATOM 1330 N N . LEU A 1 176 ? 94.905 14.946 40.027 1.00 8.99 176 LEU A N 1
ATOM 1331 C CA . LEU A 1 176 ? 95.181 15.916 38.974 1.00 10.10 176 LEU A CA 1
ATOM 1332 C C . LEU A 1 176 ? 94.904 17.315 39.429 1.00 10.25 176 LEU A C 1
ATOM 1333 O O . LEU A 1 176 ? 93.860 17.574 40.058 1.00 10.08 176 LEU A O 1
ATOM 1338 N N . GLU A 1 177 ? 95.823 18.235 39.098 1.00 9.08 177 GLU A N 1
ATOM 1339 C CA . GLU A 1 177 ? 95.481 19.634 39.244 1.00 8.93 177 GLU A CA 1
ATOM 1340 C C . GLU A 1 177 ? 94.547 19.992 38.089 1.00 9.81 177 GLU A C 1
ATOM 1341 O O . GLU A 1 177 ? 94.779 19.600 36.934 1.00 11.08 177 GLU A O 1
ATOM 1347 N N . VAL A 1 178 ? 93.548 20.791 38.391 1.00 7.85 178 VAL A N 1
ATOM 1348 C CA . VAL A 1 178 ? 92.510 21.070 37.409 1.00 8.93 178 VAL A CA 1
ATOM 1349 C C . VAL A 1 178 ? 92.506 22.579 37.209 1.00 9.93 178 VAL A C 1
ATOM 1350 O O . VAL A 1 178 ? 91.945 23.320 38.032 1.00 10.37 178 VAL A O 1
ATOM 1354 N N . SER A 1 179 ? 93.160 23.028 36.136 1.00 10.54 179 SER A N 1
ATOM 1355 C CA . SER A 1 179 ? 93.219 24.470 35.870 1.00 11.39 179 SER A CA 1
ATOM 1356 C C . SER A 1 179 ? 91.909 24.960 35.269 1.00 11.44 179 SER A C 1
ATOM 1357 O O . SER A 1 179 ? 91.204 24.188 34.574 1.00 10.57 179 SER A O 1
ATOM 1360 N N . SER A 1 180 ? 91.537 26.217 35.561 1.00 11.48 180 SER A N 1
ATOM 1361 C CA . SER A 1 180 ? 90.318 26.769 34.954 1.00 11.68 180 SER A CA 1
ATOM 1362 C C . SER A 1 180 ? 90.439 26.830 33.413 1.00 12.79 180 SER A C 1
ATOM 1363 O O . SER A 1 180 ? 89.456 26.656 32.713 1.00 12.92 180 SER A O 1
ATOM 1366 N N . HIS A 1 181 ? 91.652 27.033 32.902 1.00 12.45 181 HIS A N 1
ATOM 1367 C CA . HIS A 1 181 ? 91.907 26.928 31.459 1.00 13.21 181 HIS A CA 1
ATOM 1368 C C . HIS A 1 181 ? 91.531 25.547 30.965 1.00 12.33 181 HIS A C 1
ATOM 1369 O O . HIS A 1 181 ? 90.795 25.431 29.984 1.00 11.79 181 HIS A O 1
ATOM 1376 N N . GLY A 1 182 ? 92.075 24.520 31.625 1.00 11.27 182 GLY A N 1
ATOM 1377 C CA . GLY A 1 182 ? 91.850 23.125 31.242 1.00 10.54 182 GLY A CA 1
ATOM 1378 C C . GLY A 1 182 ? 90.350 22.827 31.176 1.00 10.76 182 GLY A C 1
ATOM 1379 O O . GLY A 1 182 ? 89.879 22.247 30.199 1.00 9.81 182 GLY A O 1
ATOM 1380 N N . LEU A 1 183 ? 89.594 23.250 32.194 1.00 9.16 183 LEU A N 1
ATOM 1381 C CA . LEU A 1 183 ? 88.162 22.985 32.213 1.00 9.96 183 LEU A CA 1
ATOM 1382 C C . LEU A 1 183 ? 87.467 23.599 30.985 1.00 10.80 183 LEU A C 1
ATOM 1383 O O . LEU A 1 183 ? 86.796 22.882 30.225 1.00 10.86 183 LEU A O 1
ATOM 1388 N N . VAL A 1 184 ? 87.670 24.903 30.787 1.00 11.47 184 VAL A N 1
ATOM 1389 C CA . VAL A 1 184 ? 87.002 25.646 29.718 1.00 12.41 184 VAL A CA 1
ATOM 1390 C C . VAL A 1 184 ? 87.392 25.128 28.343 1.00 12.11 184 VAL A C 1
ATOM 1391 O O . VAL A 1 184 ? 86.524 25.007 27.464 1.00 11.73 184 VAL A O 1
ATOM 1395 N N . LEU A 1 185 ? 88.677 24.809 28.162 1.00 11.31 185 LEU A N 1
ATOM 1396 C CA . LEU A 1 185 ? 89.185 24.414 26.838 1.00 11.71 185 LEU A CA 1
ATOM 1397 C C . LEU A 1 185 ? 88.917 22.967 26.483 1.00 11.79 185 LEU A C 1
ATOM 1398 O O . LEU A 1 185 ? 89.200 22.538 25.364 1.00 12.31 185 LEU A O 1
ATOM 1403 N N . GLY A 1 186 ? 88.312 22.218 27.408 1.00 10.55 186 GLY A N 1
ATOM 1404 C CA . GLY A 1 186 ? 87.967 20.821 27.121 1.00 10.29 186 GLY A CA 1
ATOM 1405 C C . GLY A 1 186 ? 89.094 19.830 27.348 1.00 9.92 186 GLY A C 1
ATOM 1406 O O . GLY A 1 186 ? 88.985 18.678 26.923 1.00 10.09 186 GLY A O 1
ATOM 1407 N N . ARG A 1 187 ? 90.200 20.276 27.949 1.00 9.13 187 ARG A N 1
ATOM 1408 C CA . ARG A 1 187 ? 91.352 19.373 28.155 1.00 9.75 187 ARG A CA 1
ATOM 1409 C C . ARG A 1 187 ? 90.979 18.168 29.031 1.00 9.76 187 ARG A C 1
ATOM 1410 O O . ARG A 1 187 ? 91.589 17.102 28.920 1.00 11.17 187 ARG A O 1
ATOM 1418 N N . LEU A 1 188 ? 89.985 18.351 29.907 1.00 9.40 188 LEU A N 1
ATOM 1419 C CA . LEU A 1 188 ? 89.559 17.283 30.815 1.00 9.25 188 LEU A CA 1
ATOM 1420 C C . LEU A 1 188 ? 88.283 16.564 30.368 1.00 9.62 188 LEU A C 1
ATOM 1421 O O . LEU A 1 188 ? 87.709 15.808 31.145 1.00 9.51 188 LEU A O 1
ATOM 1426 N N . ARG A 1 189 ? 87.885 16.726 29.096 1.00 8.96 189 ARG A N 1
ATOM 1427 C CA . ARG A 1 189 ? 86.701 15.982 28.637 1.00 9.54 189 ARG A CA 1
ATOM 1428 C C . ARG A 1 189 ? 86.955 14.483 28.764 1.00 10.06 189 ARG A C 1
ATOM 1429 O O . ARG A 1 189 ? 87.991 13.984 28.309 1.00 9.49 189 ARG A O 1
ATOM 1437 N N . GLY A 1 190 ? 85.985 13.781 29.348 1.00 9.42 190 GLY A N 1
ATOM 1438 C CA . GLY A 1 190 ? 86.100 12.341 29.543 1.00 8.98 190 GLY A CA 1
ATOM 1439 C C . GLY A 1 190 ? 86.790 11.901 30.825 1.00 8.95 190 GLY A C 1
ATOM 1440 O O . GLY A 1 190 ? 86.818 10.712 31.125 1.00 9.78 190 GLY A O 1
ATOM 1441 N N . VAL A 1 191 ? 87.359 12.848 31.574 1.00 9.07 191 VAL A N 1
ATOM 1442 C CA . VAL A 1 191 ? 88.064 12.508 32.824 1.00 9.05 191 VAL A CA 1
ATOM 1443 C C . VAL A 1 191 ? 87.028 12.501 33.969 1.00 9.22 191 VAL A C 1
ATOM 1444 O O . VAL A 1 191 ? 86.532 13.560 34.421 1.00 8.52 191 VAL A O 1
ATOM 1448 N N . GLU A 1 192 ? 86.660 11.295 34.394 1.00 10.18 192 GLU A N 1
ATOM 1449 C CA . GLU A 1 192 ? 85.752 11.135 35.534 1.00 11.00 192 GLU A CA 1
ATOM 1450 C C . GLU A 1 192 ? 86.584 11.315 36.794 1.00 11.86 192 GLU A C 1
ATOM 1451 O O . GLU A 1 192 ? 87.637 10.672 36.949 1.00 12.88 192 GLU A O 1
ATOM 1457 N N . PHE A 1 193 ? 86.097 12.178 37.673 1.00 11.55 193 PHE A N 1
ATOM 1458 C CA . PHE A 1 193 ? 86.664 12.376 39.007 1.00 11.26 193 PHE A CA 1
ATOM 1459 C C . PHE A 1 193 ? 85.785 11.713 40.063 1.00 11.33 193 PHE A C 1
ATOM 1460 O O . PHE A 1 193 ? 84.564 11.641 39.922 1.00 11.23 193 PHE A O 1
ATOM 1468 N N . ASP A 1 194 ? 86.417 11.268 41.148 1.00 10.79 194 ASP A N 1
ATOM 1469 C CA . ASP A 1 194 ? 85.696 10.709 42.252 1.00 11.28 194 ASP A CA 1
ATOM 1470 C C . ASP A 1 194 ? 85.607 11.651 43.421 1.00 11.40 194 ASP A C 1
ATOM 1471 O O . ASP A 1 194 ? 84.654 11.564 44.196 1.00 11.13 194 ASP A O 1
ATOM 1476 N N . VAL A 1 195 ? 86.628 12.501 43.582 1.00 10.74 195 VAL A N 1
ATOM 1477 C CA . VAL A 1 195 ? 86.613 13.522 44.628 1.00 11.35 195 VAL A CA 1
ATOM 1478 C C . VAL A 1 195 ? 87.072 14.828 43.999 1.00 10.79 195 VAL A C 1
ATOM 1479 O O . VAL A 1 195 ? 88.092 14.844 43.289 1.00 10.76 195 VAL A O 1
ATOM 1483 N N . ALA A 1 196 ? 86.315 15.891 44.229 1.00 9.97 196 ALA A N 1
ATOM 1484 C CA . ALA A 1 196 ? 86.667 17.245 43.787 1.00 9.08 196 ALA A CA 1
ATOM 1485 C C . ALA A 1 196 ? 86.912 18.129 44.988 1.00 10.28 196 ALA A C 1
ATOM 1486 O O . ALA A 1 196 ? 86.120 18.161 45.945 1.00 10.30 196 ALA A O 1
ATOM 1488 N N . ILE A 1 197 ? 88.037 18.848 44.924 1.00 8.32 197 ILE A N 1
ATOM 1489 C CA . ILE A 1 197 ? 88.513 19.644 46.037 1.00 8.82 197 ILE A CA 1
ATOM 1490 C C . ILE A 1 197 ? 88.749 21.069 45.569 1.00 8.41 197 ILE A C 1
ATOM 1491 O O . ILE A 1 197 ? 89.322 21.299 44.462 1.00 10.02 197 ILE A O 1
ATOM 1496 N N . PHE A 1 198 ? 88.253 22.002 46.374 1.00 8.33 198 PHE A N 1
ATOM 1497 C CA . PHE A 1 198 ? 88.373 23.443 46.131 1.00 9.10 198 PHE A CA 1
ATOM 1498 C C . PHE A 1 198 ? 89.267 24.081 47.185 1.00 9.43 198 PHE A C 1
ATOM 1499 O O . PHE A 1 198 ? 89.062 23.865 48.382 1.00 9.89 198 PHE A O 1
ATOM 1507 N N . SER A 1 199 ? 90.179 24.946 46.748 1.00 9.53 199 SER A N 1
ATOM 1508 C CA . SER A 1 199 ? 91.001 25.745 47.691 1.00 9.69 199 SER A CA 1
ATOM 1509 C C . SER A 1 199 ? 90.407 27.154 47.892 1.00 10.51 199 SER A C 1
ATOM 1510 O O . SER A 1 199 ? 89.857 27.443 48.959 1.00 11.88 199 SER A O 1
ATOM 1513 N N . ASN A 1 200 ? 90.483 28.015 46.877 1.00 10.29 200 ASN A N 1
ATOM 1514 C CA . ASN A 1 200 ? 90.011 29.411 46.983 1.00 10.75 200 ASN A CA 1
ATOM 1515 C C . ASN A 1 200 ? 89.780 30.000 45.603 1.00 11.37 200 ASN A C 1
ATOM 1516 O O . ASN A 1 200 ? 90.182 29.395 44.603 1.00 11.90 200 ASN A O 1
ATOM 1521 N N . LEU A 1 201 ? 89.115 31.154 45.536 1.00 12.07 201 LEU A N 1
ATOM 1522 C CA . LEU A 1 201 ? 88.932 31.884 44.298 1.00 13.33 201 LEU A CA 1
ATOM 1523 C C . LEU A 1 201 ? 89.300 33.365 44.532 1.00 14.43 201 LEU A C 1
ATOM 1524 O O . LEU A 1 201 ? 88.586 34.067 45.226 1.00 14.44 201 LEU A O 1
ATOM 1529 N N . THR A 1 202 ? 90.441 33.800 43.994 1.00 14.58 202 THR A N 1
ATOM 1530 C CA . THR A 1 202 ? 90.904 35.167 44.104 1.00 16.65 202 THR A CA 1
ATOM 1531 C C . THR A 1 202 ? 91.310 35.634 42.710 1.00 18.32 202 THR A C 1
ATOM 1532 O O . THR A 1 202 ? 91.365 34.834 41.793 1.00 17.08 202 THR A O 1
ATOM 1536 N N . GLN A 1 203 ? 91.626 36.911 42.537 1.00 20.64 203 GLN A N 1
ATOM 1537 C CA . GLN A 1 203 ? 91.707 37.437 41.169 1.00 22.62 203 GLN A CA 1
ATOM 1538 C C . GLN A 1 203 ? 92.930 36.906 40.418 1.00 21.91 203 GLN A C 1
ATOM 1539 O O . GLN A 1 203 ? 94.038 37.110 40.839 1.00 21.60 203 GLN A O 1
ATOM 1545 N N . ASP A 1 204 ? 92.701 36.204 39.316 1.00 20.97 204 ASP A N 1
ATOM 1546 C CA . ASP A 1 204 ? 93.789 35.706 38.484 1.00 20.69 204 ASP A CA 1
ATOM 1547 C C . ASP A 1 204 ? 93.166 35.344 37.160 1.00 20.95 204 ASP A C 1
ATOM 1548 O O . ASP A 1 204 ? 91.941 35.223 37.081 1.00 20.94 204 ASP A O 1
ATOM 1553 N N . HIS A 1 205 ? 93.999 35.204 36.125 1.00 21.35 205 HIS A N 1
ATOM 1554 C CA . HIS A 1 205 ? 93.570 34.655 34.837 1.00 21.64 205 HIS A CA 1
ATOM 1555 C C . HIS A 1 205 ? 92.455 35.436 34.160 1.00 22.33 205 HIS A C 1
ATOM 1556 O O . HIS A 1 205 ? 91.723 34.874 33.341 1.00 21.84 205 HIS A O 1
ATOM 1563 N N . LEU A 1 206 ? 92.309 36.721 34.468 1.00 23.33 206 LEU A N 1
ATOM 1564 C CA . LEU A 1 206 ? 91.256 37.468 33.786 1.00 24.99 206 LEU A CA 1
ATOM 1565 C C . LEU A 1 206 ? 91.628 37.864 32.354 1.00 25.38 206 LEU A C 1
ATOM 1566 O O . LEU A 1 206 ? 90.741 38.239 31.592 1.00 26.92 206 LEU A O 1
ATOM 1571 N N . ASP A 1 207 ? 92.909 37.725 31.972 1.00 26.05 207 ASP A N 1
ATOM 1572 C CA . ASP A 1 207 ? 93.290 37.822 30.550 1.00 27.31 207 ASP A CA 1
ATOM 1573 C C . ASP A 1 207 ? 92.571 36.732 29.729 1.00 26.69 207 ASP A C 1
ATOM 1574 O O . ASP A 1 207 ? 92.306 36.903 28.541 1.00 28.00 207 ASP A O 1
ATOM 1579 N N . PHE A 1 208 ? 92.275 35.606 30.372 1.00 24.36 208 PHE A N 1
ATOM 1580 C CA . PHE A 1 208 ? 91.574 34.536 29.711 1.00 23.13 208 PHE A CA 1
ATOM 1581 C C . PHE A 1 208 ? 90.060 34.569 29.949 1.00 23.35 208 PHE A C 1
ATOM 1582 O O . PHE A 1 208 ? 89.270 34.459 28.990 1.00 23.34 208 PHE A O 1
ATOM 1590 N N . HIS A 1 209 ? 89.648 34.717 31.212 1.00 22.11 209 HIS A N 1
ATOM 1591 C CA . HIS A 1 209 ? 88.220 34.638 31.561 1.00 21.35 209 HIS A CA 1
ATOM 1592 C C . HIS A 1 209 ? 87.434 35.928 31.415 1.00 22.11 209 HIS A C 1
ATOM 1593 O O . HIS A 1 209 ? 86.188 35.894 31.405 1.00 21.63 209 HIS A O 1
ATOM 1600 N N . GLY A 1 210 ? 88.144 37.061 31.326 1.00 23.44 210 GLY A N 1
ATOM 1601 C CA . GLY A 1 210 ? 87.488 38.375 31.238 1.00 24.74 210 GLY A CA 1
ATOM 1602 C C . GLY A 1 210 ? 87.027 38.844 32.614 1.00 25.47 210 GLY A C 1
ATOM 1603 O O . GLY A 1 210 ? 87.488 39.883 33.097 1.00 26.34 210 GLY A O 1
ATOM 1604 N N . THR A 1 211 ? 86.137 38.071 33.261 1.00 24.72 211 THR A N 1
ATOM 1605 C CA . THR A 1 211 ? 85.569 38.462 34.568 1.00 24.14 211 THR A CA 1
ATOM 1606 C C . THR A 1 211 ? 85.764 37.431 35.688 1.00 23.36 211 THR A C 1
ATOM 1607 O O . THR A 1 211 ? 85.945 36.234 35.416 1.00 22.34 211 THR A O 1
ATOM 1611 N N . MET A 1 212 ? 85.697 37.892 36.941 1.00 23.12 212 MET A N 1
ATOM 1612 C CA . MET A 1 212 ? 85.657 36.979 38.109 1.00 22.38 212 MET A CA 1
ATOM 1613 C C . MET A 1 212 ? 84.451 36.054 38.057 1.00 22.24 212 MET A C 1
ATOM 1614 O O . MET A 1 212 ? 84.508 34.893 38.476 1.00 20.54 212 MET A O 1
ATOM 1619 N N . GLU A 1 213 ? 83.341 36.562 37.541 1.00 22.11 213 GLU A N 1
ATOM 1620 C CA . GLU A 1 213 ? 82.169 35.727 37.467 1.00 22.60 213 GLU A CA 1
ATOM 1621 C C . GLU A 1 213 ? 82.405 34.550 36.521 1.00 20.76 213 GLU A C 1
ATOM 1622 O O . GLU A 1 213 ? 82.054 33.407 36.843 1.00 20.50 213 GLU A O 1
ATOM 1628 N N . ALA A 1 214 ? 82.985 34.818 35.345 1.00 20.38 214 ALA A N 1
ATOM 1629 C CA . ALA A 1 214 ? 83.210 33.746 34.393 1.00 18.48 214 ALA A CA 1
ATOM 1630 C C . ALA A 1 214 ? 84.292 32.812 34.931 1.00 16.96 214 ALA A C 1
ATOM 1631 O O . ALA A 1 214 ? 84.231 31.630 34.712 1.00 15.34 214 ALA A O 1
ATOM 1633 N N . TYR A 1 215 ? 85.272 33.367 35.633 1.00 15.81 215 TYR A N 1
ATOM 1634 C CA . TYR A 1 215 ? 86.360 32.558 36.173 1.00 15.14 215 TYR A CA 1
ATOM 1635 C C . TYR A 1 215 ? 85.844 31.562 37.228 1.00 13.86 215 TYR A C 1
ATOM 1636 O O . TYR A 1 215 ? 86.194 30.367 37.228 1.00 12.91 215 TYR A O 1
ATOM 1645 N N . GLY A 1 216 ? 84.995 32.055 38.120 1.00 14.28 216 GLY A N 1
ATOM 1646 C CA . GLY A 1 216 ? 84.401 31.180 39.135 1.00 13.88 216 GLY A CA 1
ATOM 1647 C C . GLY A 1 216 ? 83.539 30.127 38.501 1.00 14.41 216 GLY A C 1
ATOM 1648 O O . GLY A 1 216 ? 83.569 28.948 38.900 1.00 12.80 216 GLY A O 1
ATOM 1649 N N . HIS A 1 217 ? 82.738 30.538 37.510 1.00 14.54 217 HIS A N 1
ATOM 1650 C CA . HIS A 1 217 ? 81.881 29.585 36.848 1.00 15.25 217 HIS A CA 1
ATOM 1651 C C . HIS A 1 217 ? 82.687 28.480 36.149 1.00 13.12 217 HIS A C 1
ATOM 1652 O O . HIS A 1 217 ? 82.291 27.327 36.162 1.00 12.75 217 HIS A O 1
ATOM 1659 N N . ALA A 1 218 ? 83.807 28.846 35.551 1.00 12.04 218 ALA A N 1
ATOM 1660 C CA . ALA A 1 218 ? 84.697 27.843 35.008 1.00 10.52 218 ALA A CA 1
ATOM 1661 C C . ALA A 1 218 ? 85.106 26.808 36.072 1.00 10.00 218 ALA A C 1
ATOM 1662 O O . ALA A 1 218 ? 85.026 25.596 35.831 1.00 9.79 218 ALA A O 1
ATOM 1676 N N . SER A 1 220 ? 83.624 25.936 38.736 1.00 9.16 220 SER A N 1
ATOM 1677 C CA . SER A 1 220 ? 82.454 25.151 39.181 1.00 9.03 220 SER A CA 1
ATOM 1678 C C . SER A 1 220 ? 82.236 23.903 38.329 1.00 8.97 220 SER A C 1
ATOM 1679 O O . SER A 1 220 ? 81.618 22.944 38.772 1.00 8.54 220 SER A O 1
ATOM 1682 N N . LEU A 1 221 ? 82.759 23.894 37.102 1.00 8.92 221 LEU A N 1
ATOM 1683 C CA . LEU A 1 221 ? 82.560 22.747 36.211 1.00 8.99 221 LEU A CA 1
ATOM 1684 C C . LEU A 1 221 ? 83.176 21.485 36.816 1.00 8.25 221 LEU A C 1
ATOM 1685 O O . LEU A 1 221 ? 82.617 20.409 36.678 1.00 8.73 221 LEU A O 1
ATOM 1690 N N . LEU A 1 222 ? 84.327 21.617 37.502 1.00 7.68 222 LEU A N 1
ATOM 1691 C CA . LEU A 1 222 ? 84.920 20.397 38.107 1.00 7.77 222 LEU A CA 1
ATOM 1692 C C . LEU A 1 222 ? 83.857 19.708 39.018 1.00 7.46 222 LEU A C 1
ATOM 1693 O O . LEU A 1 222 ? 83.768 18.474 39.120 1.00 7.77 222 LEU A O 1
ATOM 1698 N N . PHE A 1 223 ? 83.057 20.530 39.684 1.00 8.42 223 PHE A N 1
ATOM 1699 C CA . PHE A 1 223 ? 82.091 19.998 40.680 1.00 8.35 223 PHE A CA 1
ATOM 1700 C C . PHE A 1 223 ? 80.810 19.507 40.009 1.00 8.68 223 PHE A C 1
ATOM 1701 O O . PHE A 1 223 ? 80.304 18.398 40.303 1.00 8.60 223 PHE A O 1
ATOM 1709 N N . SER A 1 224 ? 80.276 20.299 39.096 1.00 8.68 224 SER A N 1
ATOM 1710 C CA . SER A 1 224 ? 79.024 19.856 38.423 1.00 9.15 224 SER A CA 1
ATOM 1711 C C . SER A 1 224 ? 79.267 18.658 37.498 1.00 9.11 224 SER A C 1
ATOM 1712 O O . SER A 1 224 ? 78.412 17.776 37.367 1.00 8.12 224 SER A O 1
ATOM 1715 N N . GLN A 1 225 ? 80.454 18.601 36.883 1.00 8.61 225 GLN A N 1
ATOM 1716 C CA . GLN A 1 225 ? 80.793 17.490 35.996 1.00 8.87 225 GLN A CA 1
ATOM 1717 C C . GLN A 1 225 ? 81.029 16.147 36.703 1.00 9.05 225 GLN A C 1
ATOM 1718 O O . GLN A 1 225 ? 81.136 15.116 36.042 1.00 8.43 225 GLN A O 1
ATOM 1724 N N . LEU A 1 226 ? 81.024 16.125 38.047 1.00 8.13 226 LEU A N 1
ATOM 1725 C CA . LEU A 1 226 ? 80.979 14.860 38.747 1.00 8.40 226 LEU A CA 1
ATOM 1726 C C . LEU A 1 226 ? 79.735 14.046 38.345 1.00 9.29 226 LEU A C 1
ATOM 1727 O O . LEU A 1 226 ? 79.730 12.826 38.484 1.00 9.03 226 LEU A O 1
ATOM 1732 N N . GLY A 1 227 ? 78.675 14.715 37.879 1.00 8.90 227 GLY A N 1
ATOM 1733 C CA . GLY A 1 227 ? 77.497 14.000 37.384 1.00 8.68 227 GLY A CA 1
ATOM 1734 C C . GLY A 1 227 ? 76.427 13.772 38.430 1.00 9.10 227 GLY A C 1
ATOM 1735 O O . GLY A 1 227 ? 76.433 14.402 39.509 1.00 9.09 227 GLY A O 1
ATOM 1736 N N . GLU A 1 228 ? 75.500 12.856 38.131 1.00 9.00 228 GLU A N 1
ATOM 1737 C CA . GLU A 1 228 ? 74.303 12.724 38.964 1.00 11.03 228 GLU A CA 1
ATOM 1738 C C . GLU A 1 228 ? 74.008 11.286 39.437 1.00 12.77 228 GLU A C 1
ATOM 1739 O O . GLU A 1 228 ? 72.953 11.039 40.054 1.00 12.38 228 GLU A O 1
ATOM 1745 N N . ASP A 1 229 ? 74.919 10.349 39.137 1.00 12.32 229 ASP A N 1
ATOM 1746 C CA . ASP A 1 229 ? 74.723 8.946 39.556 1.00 14.20 229 ASP A CA 1
ATOM 1747 C C . ASP A 1 229 ? 75.014 8.772 41.038 1.00 14.74 229 ASP A C 1
ATOM 1748 O O . ASP A 1 229 ? 76.175 8.584 41.452 1.00 14.72 229 ASP A O 1
ATOM 1753 N N . LEU A 1 230 ? 73.960 8.739 41.831 1.00 13.25 230 LEU A N 1
ATOM 1754 C CA . LEU A 1 230 ? 74.137 8.662 43.264 1.00 15.51 230 LEU A CA 1
ATOM 1755 C C . LEU A 1 230 ? 74.446 7.244 43.787 1.00 17.25 230 LEU A C 1
ATOM 1756 O O . LEU A 1 230 ? 74.604 7.072 45.000 1.00 18.53 230 LEU A O 1
ATOM 1761 N N . SER A 1 231 ? 74.553 6.262 42.889 1.00 18.33 231 SER A N 1
ATOM 1762 C CA . SER A 1 231 ? 75.093 4.934 43.283 1.00 20.72 231 SER A CA 1
ATOM 1763 C C . SER A 1 231 ? 76.625 4.976 43.416 1.00 21.92 231 SER A C 1
ATOM 1764 O O . SER A 1 231 ? 77.232 4.047 43.965 1.00 21.80 231 SER A O 1
ATOM 1767 N N . LYS A 1 232 ? 77.236 6.058 42.932 1.00 20.93 232 LYS A N 1
ATOM 1768 C CA . LYS A 1 232 ? 78.691 6.210 43.016 1.00 21.47 232 LYS A CA 1
ATOM 1769 C C . LYS A 1 232 ? 79.105 6.905 44.294 1.00 21.53 232 LYS A C 1
ATOM 1770 O O . LYS A 1 232 ? 78.439 7.822 44.794 1.00 22.16 232 LYS A O 1
ATOM 1776 N N . GLU A 1 233 ? 80.218 6.453 44.829 1.00 20.15 233 GLU A N 1
ATOM 1777 C CA . GLU A 1 233 ? 80.767 7.060 45.989 1.00 20.47 233 GLU A CA 1
ATOM 1778 C C . GLU A 1 233 ? 81.635 8.216 45.480 1.00 17.84 233 GLU A C 1
ATOM 1779 O O . GLU A 1 233 ? 82.820 8.023 45.213 1.00 20.01 233 GLU A O 1
ATOM 1785 N N . LYS A 1 234 ? 81.043 9.406 45.356 1.00 14.35 234 LYS A N 1
ATOM 1786 C CA . LYS A 1 234 ? 81.818 10.631 45.055 1.00 12.81 234 LYS A CA 1
ATOM 1787 C C . LYS A 1 234 ? 81.620 11.691 46.135 1.00 11.90 234 LYS A C 1
ATOM 1788 O O . LYS A 1 234 ? 80.556 11.756 46.765 1.00 12.17 234 LYS A O 1
ATOM 1794 N N . TYR A 1 235 ? 82.618 12.558 46.305 1.00 11.86 235 TYR A N 1
ATOM 1795 C CA . TYR A 1 235 ? 82.639 13.515 47.422 1.00 12.38 235 TYR A CA 1
ATOM 1796 C C . TYR A 1 235 ? 83.220 14.835 46.959 1.00 12.01 235 TYR A C 1
ATOM 1797 O O . TYR A 1 235 ? 84.017 14.858 46.027 1.00 12.02 235 TYR A O 1
ATOM 1806 N N . VAL A 1 236 ? 82.819 15.902 47.649 1.00 11.34 236 VAL A N 1
ATOM 1807 C CA . VAL A 1 236 ? 83.263 17.251 47.369 1.00 11.69 236 VAL A CA 1
ATOM 1808 C C . VAL A 1 236 ? 83.853 17.813 48.665 1.00 11.04 236 VAL A C 1
ATOM 1809 O O . VAL A 1 236 ? 83.276 17.644 49.746 1.00 11.15 236 VAL A O 1
ATOM 1813 N N . VAL A 1 237 ? 85.030 18.438 48.550 1.00 9.64 237 VAL A N 1
ATOM 1814 C CA . VAL A 1 237 ? 85.732 18.995 49.699 1.00 10.66 237 VAL A CA 1
ATOM 1815 C C . VAL A 1 237 ? 85.876 20.521 49.491 1.00 10.25 237 VAL A C 1
ATOM 1816 O O . VAL A 1 237 ? 86.557 20.946 48.568 1.00 10.88 237 VAL A O 1
ATOM 1820 N N . LEU A 1 238 ? 85.210 21.321 50.320 1.00 10.70 238 LEU A N 1
ATOM 1821 C CA . LEU A 1 238 ? 85.149 22.769 50.111 1.00 10.74 238 LEU A CA 1
ATOM 1822 C C . LEU A 1 238 ? 85.742 23.538 51.267 1.00 11.75 238 LEU A C 1
ATOM 1823 O O . LEU A 1 238 ? 85.583 23.151 52.423 1.00 11.68 238 LEU A O 1
ATOM 1828 N N . ASN A 1 239 ? 86.326 24.688 50.946 1.00 11.35 239 ASN A N 1
ATOM 1829 C CA . ASN A 1 239 ? 86.882 25.622 51.937 1.00 11.18 239 ASN A CA 1
ATOM 1830 C C . ASN A 1 239 ? 85.843 26.643 52.424 1.00 12.70 239 ASN A C 1
ATOM 1831 O O . ASN A 1 239 ? 85.491 27.565 51.697 1.00 13.61 239 ASN A O 1
ATOM 1836 N N . ASN A 1 240 ? 85.323 26.460 53.637 1.00 12.46 240 ASN A N 1
ATOM 1837 C CA . ASN A 1 240 ? 84.419 27.439 54.206 1.00 14.72 240 ASN A CA 1
ATOM 1838 C C . ASN A 1 240 ? 84.989 28.856 54.446 1.00 14.66 240 ASN A C 1
ATOM 1839 O O . ASN A 1 240 ? 84.224 29.821 54.579 1.00 14.95 240 ASN A O 1
ATOM 1844 N N . ASP A 1 241 ? 86.309 28.994 54.441 1.00 14.30 241 ASP A N 1
ATOM 1845 C CA . ASP A 1 241 ? 86.936 30.318 54.547 1.00 15.97 241 ASP A CA 1
ATOM 1846 C C . ASP A 1 241 ? 86.859 31.088 53.220 1.00 16.64 241 ASP A C 1
ATOM 1847 O O . ASP A 1 241 ? 87.216 32.263 53.164 1.00 17.47 241 ASP A O 1
ATOM 1852 N N . ASP A 1 242 ? 86.386 30.440 52.160 1.00 15.16 242 ASP A N 1
ATOM 1853 C CA . ASP A 1 242 ? 86.213 31.128 50.880 1.00 14.99 242 ASP A CA 1
ATOM 1854 C C . ASP A 1 242 ? 84.736 31.224 50.527 1.00 15.47 242 ASP A C 1
ATOM 1855 O O . ASP A 1 242 ? 84.028 30.209 50.524 1.00 14.58 242 ASP A O 1
ATOM 1860 N N . SER A 1 243 ? 84.254 32.434 50.232 1.00 15.67 243 SER A N 1
ATOM 1861 C CA . SER A 1 243 ? 82.822 32.627 50.064 1.00 17.72 243 SER A CA 1
ATOM 1862 C C . SER A 1 243 ? 82.261 31.939 48.807 1.00 16.66 243 SER A C 1
ATOM 1863 O O . SER A 1 243 ? 81.037 31.810 48.668 1.00 17.62 243 SER A O 1
ATOM 1866 N N . PHE A 1 244 ? 83.138 31.488 47.905 1.00 14.40 244 PHE A N 1
ATOM 1867 C CA . PHE A 1 244 ? 82.660 30.879 46.658 1.00 12.67 244 PHE A CA 1
ATOM 1868 C C . PHE A 1 244 ? 82.121 29.465 46.910 1.00 12.48 244 PHE A C 1
ATOM 1869 O O . PHE A 1 244 ? 81.340 28.907 46.107 1.00 11.48 244 PHE A O 1
ATOM 1877 N N . SER A 1 245 ? 82.593 28.846 47.994 1.00 12.59 245 SER A N 1
ATOM 1878 C CA . SER A 1 245 ? 82.094 27.539 48.396 1.00 13.09 245 SER A CA 1
ATOM 1879 C C . SER A 1 245 ? 80.579 27.479 48.540 1.00 14.00 245 SER A C 1
ATOM 1880 O O . SER A 1 245 ? 79.967 26.438 48.252 1.00 13.62 245 SER A O 1
ATOM 1883 N N . GLU A 1 246 ? 79.959 28.577 48.951 1.00 13.98 246 GLU A N 1
ATOM 1884 C CA . GLU A 1 246 ? 78.474 28.570 49.051 1.00 14.82 246 GLU A CA 1
ATOM 1885 C C . GLU A 1 246 ? 77.825 28.267 47.690 1.00 14.25 246 GLU A C 1
ATOM 1886 O O . GLU A 1 246 ? 76.876 27.453 47.605 1.00 13.72 246 GLU A O 1
ATOM 1892 N N . TYR A 1 247 ? 78.343 28.902 46.641 1.00 12.69 247 TYR A N 1
ATOM 1893 C CA . TYR A 1 247 ? 77.897 28.619 45.290 1.00 12.95 247 TYR A CA 1
ATOM 1894 C C . TYR A 1 247 ? 78.232 27.179 44.827 1.00 12.02 247 TYR A C 1
ATOM 1895 O O . TYR A 1 247 ? 77.378 26.477 44.281 1.00 12.31 247 TYR A O 1
ATOM 1904 N N . LEU A 1 248 ? 79.464 26.741 45.053 1.00 10.75 248 LEU A N 1
ATOM 1905 C CA . LEU A 1 248 ? 79.857 25.397 44.664 1.00 10.18 248 LEU A CA 1
ATOM 1906 C C . LEU A 1 248 ? 78.927 24.295 45.218 1.00 9.59 248 LEU A C 1
ATOM 1907 O O . LEU A 1 248 ? 78.664 23.304 44.546 1.00 10.64 248 LEU A O 1
ATOM 1912 N N . ARG A 1 249 ? 78.432 24.451 46.451 1.00 10.11 249 ARG A N 1
ATOM 1913 C CA . ARG A 1 249 ? 77.493 23.460 46.972 1.00 11.40 249 ARG A CA 1
ATOM 1914 C C . ARG A 1 249 ? 76.293 23.235 46.068 1.00 12.37 249 ARG A C 1
ATOM 1915 O O . ARG 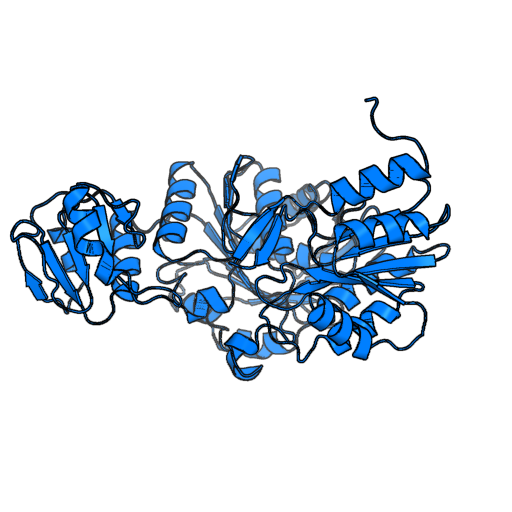A 1 249 ? 75.711 22.116 46.036 1.00 12.25 249 ARG A O 1
ATOM 1923 N N . THR A 1 250 ? 75.860 24.306 45.396 1.00 10.92 250 THR A N 1
ATOM 1924 C CA . THR A 1 250 ? 74.618 24.208 44.619 1.00 11.22 250 THR A CA 1
ATOM 1925 C C . THR A 1 250 ? 74.759 23.454 43.288 1.00 11.52 250 THR A C 1
ATOM 1926 O O . THR A 1 250 ? 73.728 23.121 42.687 1.00 12.84 250 THR A O 1
ATOM 1930 N N . VAL A 1 251 ? 75.983 23.127 42.853 1.00 10.93 251 VAL A N 1
ATOM 1931 C CA . VAL A 1 251 ? 76.154 22.634 41.466 1.00 10.46 251 VAL A CA 1
ATOM 1932 C C . VAL A 1 251 ? 76.393 21.122 41.389 1.00 11.05 251 VAL A C 1
ATOM 1933 O O . VAL A 1 251 ? 76.586 20.584 40.299 1.00 10.26 251 VAL A O 1
ATOM 1937 N N . THR A 1 252 ? 76.356 20.452 42.544 1.00 10.56 252 THR A N 1
ATOM 1938 C CA . THR A 1 252 ? 76.623 18.995 42.627 1.00 10.98 252 THR A CA 1
ATOM 1939 C C . THR A 1 252 ? 75.723 18.379 43.712 1.00 10.87 252 THR A C 1
ATOM 1940 O O . THR A 1 252 ? 75.376 19.074 44.680 1.00 11.90 252 THR A O 1
ATOM 1944 N N . PRO A 1 253 ? 75.270 17.117 43.536 1.00 11.33 253 PRO A N 1
ATOM 1945 C CA . PRO A 1 253 ? 74.425 16.461 44.572 1.00 11.28 253 PRO A CA 1
ATOM 1946 C C . PRO A 1 253 ? 75.215 15.678 45.638 1.00 10.84 253 PRO A C 1
ATOM 1947 O O . PRO A 1 253 ? 74.627 15.205 46.627 1.00 11.60 253 PRO A O 1
ATOM 1951 N N . TYR A 1 254 ? 76.517 15.511 45.425 1.00 11.46 254 TYR A N 1
ATOM 1952 C CA . TYR A 1 254 ? 77.280 14.616 46.291 1.00 11.02 254 TYR A CA 1
ATOM 1953 C C . TYR A 1 254 ? 77.532 15.217 47.647 1.00 11.10 254 TYR A C 1
ATOM 1954 O O . TYR A 1 254 ? 77.472 16.455 47.826 1.00 11.73 254 TYR A O 1
ATOM 1963 N N . GLU A 1 255 ? 77.799 14.360 48.623 1.00 11.91 255 GLU A N 1
ATOM 1964 C CA . GLU A 1 255 ? 78.041 14.851 49.981 1.00 11.48 255 GLU A CA 1
ATOM 1965 C C . GLU A 1 255 ? 79.239 15.816 49.992 1.00 11.11 255 GLU A C 1
ATOM 1966 O O . GLU A 1 255 ? 80.250 15.547 49.349 1.00 10.87 255 GLU A O 1
ATOM 1972 N N . VAL A 1 256 ? 79.088 16.920 50.732 1.00 11.53 256 VAL A N 1
ATOM 1973 C CA . VAL A 1 256 ? 80.083 18.005 50.825 1.00 12.01 256 VAL A CA 1
ATOM 1974 C C . VAL A 1 256 ? 80.734 17.936 52.186 1.00 12.87 256 VAL A C 1
ATOM 1975 O O . VAL A 1 256 ? 80.029 17.901 53.230 1.00 13.78 256 VAL A O 1
ATOM 1979 N N . PHE A 1 257 ? 82.063 17.873 52.188 1.00 11.62 257 PHE A N 1
ATOM 1980 C CA . PHE A 1 257 ? 82.856 18.007 53.418 1.00 12.27 257 PHE A CA 1
ATOM 1981 C C . PHE A 1 257 ? 83.509 19.366 53.462 1.00 12.06 257 PHE A C 1
ATOM 1982 O O . PHE A 1 257 ? 84.238 19.752 52.522 1.00 12.64 257 PHE A O 1
ATOM 1990 N N . SER A 1 258 ? 83.260 20.124 54.545 1.00 13.45 258 SER A N 1
ATOM 1991 C CA . SER A 1 258 ? 83.844 21.481 54.649 1.00 13.01 258 SER A CA 1
ATOM 1992 C C . SER A 1 258 ? 85.022 21.556 55.593 1.00 12.95 258 SER A C 1
ATOM 1993 O O . SER A 1 258 ? 85.046 20.875 56.606 1.00 12.50 258 SER A O 1
ATOM 1996 N N . TYR A 1 259 ? 86.001 22.370 55.233 1.00 12.30 259 TYR A N 1
ATOM 1997 C CA . TYR A 1 259 ? 87.103 22.678 56.174 1.00 13.28 259 TYR A CA 1
ATOM 1998 C C . TYR A 1 259 ? 87.219 24.186 56.400 1.00 14.09 259 TYR A C 1
ATOM 1999 O O . TYR A 1 259 ? 86.735 24.973 55.588 1.00 14.48 259 TYR A O 1
ATOM 2008 N N . GLY A 1 260 ? 87.819 24.605 57.515 1.00 14.76 260 GLY A N 1
ATOM 2009 C CA . GLY A 1 260 ? 87.887 26.046 57.798 1.00 15.43 260 GLY A CA 1
ATOM 2010 C C . GLY A 1 260 ? 88.878 26.341 58.895 1.00 16.43 260 GLY A C 1
ATOM 2011 O O . GLY A 1 260 ? 89.216 25.453 59.662 1.00 14.97 260 GLY A O 1
ATOM 2012 N N . ILE A 1 261 ? 89.371 27.575 58.937 1.00 16.41 261 ILE A N 1
ATOM 2013 C CA . ILE A 1 261 ? 90.122 28.030 60.084 1.00 17.80 261 ILE A CA 1
ATOM 2014 C C . ILE A 1 261 ? 89.369 29.223 60.659 1.00 19.33 261 ILE A C 1
ATOM 2015 O O . ILE A 1 261 ? 88.996 29.234 61.848 1.00 21.65 261 ILE A O 1
ATOM 2020 N N . ASP A 1 262 ? 89.133 30.227 59.820 1.00 19.86 262 ASP A N 1
ATOM 2021 C CA . ASP A 1 262 ? 88.379 31.410 60.280 1.00 22.32 262 ASP A CA 1
ATOM 2022 C C . ASP A 1 262 ? 86.882 31.236 60.425 1.00 22.59 262 ASP A C 1
ATOM 2023 O O . ASP A 1 262 ? 86.274 31.811 61.336 1.00 23.98 262 ASP A O 1
ATOM 2028 N N . GLU A 1 263 ? 86.299 30.432 59.549 1.00 21.19 263 GLU A N 1
ATOM 2029 C CA . GLU A 1 263 ? 84.859 30.208 59.515 1.00 21.73 263 GLU A CA 1
ATOM 2030 C C . GLU A 1 263 ? 84.530 28.813 60.011 1.00 21.61 263 GLU A C 1
ATOM 2031 O O . GLU A 1 263 ? 85.353 27.889 59.862 1.00 21.04 263 GLU A O 1
ATOM 2037 N N . GLU A 1 264 ? 83.336 28.654 60.600 1.00 21.40 264 GLU A N 1
ATOM 2038 C CA . GLU A 1 264 ? 82.885 27.343 61.063 1.00 21.56 264 GLU A CA 1
ATOM 2039 C C . GLU A 1 264 ? 82.824 26.352 59.921 1.00 19.81 264 GLU A C 1
ATOM 2040 O O . GLU A 1 264 ? 82.388 26.688 58.828 1.00 19.53 264 GLU A O 1
ATOM 2046 N N . ALA A 1 265 ? 83.242 25.120 60.191 1.00 18.99 265 ALA A N 1
ATOM 2047 C CA . ALA A 1 265 ? 83.222 24.063 59.195 1.00 17.71 265 ALA A CA 1
ATOM 2048 C C . ALA A 1 265 ? 83.202 22.707 59.884 1.00 18.52 265 ALA A C 1
ATOM 2049 O O . ALA A 1 265 ? 83.386 22.603 61.114 1.00 18.39 265 ALA A O 1
ATOM 2051 N N . GLN A 1 266 ? 82.963 21.6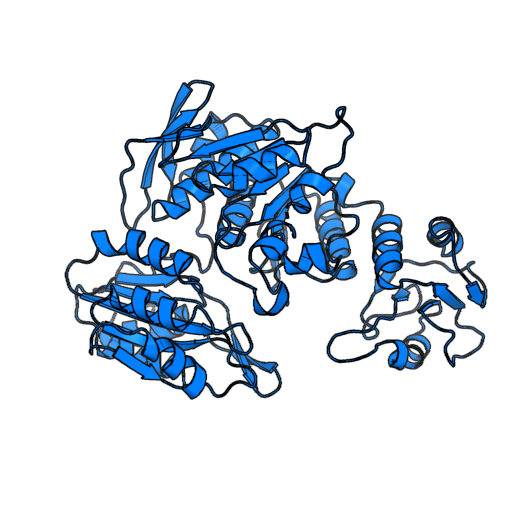65 59.110 1.00 16.84 266 GLN A N 1
ATOM 2052 C CA . GLN A 1 266 ? 82.936 20.324 59.669 1.00 17.60 266 GLN A CA 1
ATOM 2053 C C . GLN A 1 266 ? 84.301 19.884 60.171 1.00 17.35 266 GLN A C 1
ATOM 2054 O O . GLN A 1 266 ? 84.381 19.196 61.180 1.00 17.80 266 GLN A O 1
ATOM 2060 N N . PHE A 1 267 ? 85.354 20.251 59.440 1.00 15.53 267 PHE A N 1
ATOM 2061 C CA . PHE A 1 267 ? 86.733 19.974 59.830 1.00 15.67 267 PHE A CA 1
ATOM 2062 C C . PHE A 1 267 ? 87.415 21.315 60.048 1.00 15.35 267 PHE A C 1
ATOM 2063 O O . PHE A 1 267 ? 87.379 22.147 59.164 1.00 15.72 267 PHE A O 1
ATOM 2071 N N . MET A 1 268 ? 88.008 21.553 61.219 1.00 15.58 268 MET A N 1
ATOM 2072 C CA . MET A 1 268 ? 88.644 22.847 61.481 1.00 15.64 268 MET A CA 1
ATOM 2073 C C . MET A 1 268 ? 90.019 22.694 62.112 1.00 16.57 268 MET A C 1
ATOM 2074 O O . MET A 1 268 ? 90.299 21.662 62.718 1.00 16.32 268 MET A O 1
ATOM 2079 N N . ALA A 1 269 ? 90.856 23.732 61.978 1.00 16.68 269 ALA A N 1
ATOM 2080 C CA . ALA A 1 269 ? 92.125 23.820 62.697 1.00 17.37 269 ALA A CA 1
ATOM 2081 C C . ALA A 1 269 ? 92.058 24.875 63.814 1.00 19.50 269 ALA A C 1
ATOM 2082 O O . ALA A 1 269 ? 91.765 26.058 63.541 1.00 20.11 269 ALA A O 1
ATOM 2084 N N . LYS A 1 270 ? 92.321 24.425 65.041 1.00 19.52 270 LYS A N 1
ATOM 2085 C CA . LYS A 1 270 ? 92.352 25.268 66.241 1.00 21.65 270 LYS A CA 1
ATOM 2086 C C . LYS A 1 270 ? 93.708 25.166 66.913 1.00 21.13 270 LYS A C 1
ATOM 2087 O O . LYS A 1 270 ? 94.459 24.213 66.663 1.00 20.33 270 LYS A O 1
ATOM 2093 N N . ASN A 1 271 ? 93.990 26.112 67.806 1.00 22.03 271 ASN A N 1
ATOM 2094 C CA . ASN A 1 271 ? 95.188 26.078 68.651 1.00 22.85 271 ASN A CA 1
ATOM 2095 C C . ASN A 1 271 ? 96.433 25.854 67.763 1.00 21.69 271 ASN A C 1
ATOM 2096 O O . ASN A 1 271 ? 97.238 24.952 67.986 1.00 21.90 271 ASN A O 1
ATOM 2101 N N . ILE A 1 272 ? 96.528 26.659 66.712 1.00 20.64 272 ILE A N 1
ATOM 2102 C CA . ILE A 1 272 ? 97.585 26.544 65.711 1.00 19.80 272 ILE A CA 1
ATOM 2103 C C . ILE A 1 272 ? 98.906 27.089 66.278 1.00 21.06 272 ILE A C 1
ATOM 2104 O O . ILE A 1 272 ? 98.955 28.219 66.795 1.00 22.19 272 ILE A O 1
ATOM 2109 N N . GLN A 1 273 ? 99.967 26.286 66.185 1.00 20.79 273 GLN A N 1
ATOM 2110 C CA . GLN A 1 273 ? 101.304 26.750 66.556 1.00 21.85 273 GLN A CA 1
ATOM 2111 C C . GLN A 1 273 ? 102.196 26.674 65.332 1.00 20.74 273 GLN A C 1
ATOM 2112 O O . GLN A 1 273 ? 102.229 25.655 64.665 1.00 17.91 273 GLN A O 1
ATOM 2118 N N . GLU A 1 274 ? 102.931 27.757 65.072 1.00 21.11 274 GLU A N 1
ATOM 2119 C CA . GLU A 1 274 ? 103.703 27.890 63.834 1.00 20.74 274 GLU A CA 1
ATOM 2120 C C . GLU A 1 274 ? 105.210 27.941 64.078 1.00 20.91 274 GLU A C 1
ATOM 2121 O O . GLU A 1 274 ? 105.668 28.475 65.092 1.00 20.89 274 GLU A O 1
ATOM 2127 N N . SER A 1 275 ? 105.961 27.366 63.146 1.00 20.30 275 SER A N 1
ATOM 2128 C CA . SER A 1 275 ? 107.425 27.505 63.083 1.00 20.85 275 SER A CA 1
ATOM 2129 C C . SER A 1 275 ? 107.842 27.438 61.630 1.00 20.46 275 SER A C 1
ATOM 2130 O O . SER A 1 275 ? 107.010 27.122 60.749 1.00 18.52 275 SER A O 1
ATOM 2133 N N . LEU A 1 276 ? 109.122 27.731 61.363 1.00 21.26 276 LEU A N 1
ATOM 2134 C CA . LEU A 1 276 ? 109.679 27.509 60.022 1.00 21.57 276 LEU A CA 1
ATOM 2135 C C . LEU A 1 276 ? 109.940 26.023 59.770 1.00 20.64 276 LEU A C 1
ATOM 2136 O O . LEU A 1 276 ? 110.256 25.622 58.656 1.00 21.33 276 LEU A O 1
ATOM 2141 N N . GLN A 1 277 ? 109.756 25.210 60.805 1.00 20.71 277 GLN A N 1
ATOM 2142 C CA . GLN A 1 277 ? 109.950 23.754 60.714 1.00 20.20 277 GLN A CA 1
ATOM 2143 C C . GLN A 1 277 ? 108.606 23.015 60.640 1.00 18.74 277 GLN A C 1
ATOM 2144 O O . GLN A 1 277 ? 108.557 21.798 60.659 1.00 19.23 277 GLN A O 1
ATOM 2150 N N . GLY A 1 278 ? 107.513 23.746 60.526 1.00 17.64 278 GLY A N 1
ATOM 2151 C CA . GLY A 1 278 ? 106.204 23.104 60.440 1.00 16.54 278 GLY A CA 1
ATOM 2152 C C . GLY A 1 278 ? 105.260 23.629 61.504 1.00 16.86 278 GLY A C 1
ATOM 2153 O O . GLY A 1 278 ? 105.586 24.587 62.223 1.00 16.29 278 GLY A O 1
ATOM 2154 N N . VAL A 1 279 ? 104.110 22.961 61.631 1.00 15.16 279 VAL A N 1
ATOM 2155 C CA . VAL A 1 279 ? 103.053 23.408 62.508 1.00 16.46 279 VAL A CA 1
ATOM 2156 C C . VAL A 1 279 ? 102.475 22.266 63.363 1.00 16.85 279 VAL A C 1
ATOM 2157 O O . VAL A 1 279 ? 102.650 21.068 63.054 1.00 16.47 279 VAL A O 1
ATOM 2161 N N . SER A 1 280 ? 101.809 22.657 64.450 1.00 17.43 280 SER A N 1
ATOM 2162 C CA . SER A 1 280 ? 100.906 21.739 65.146 1.00 16.88 280 SER A CA 1
ATOM 2163 C C . SER A 1 280 ? 99.529 22.403 65.220 1.00 16.82 280 SER A C 1
ATOM 2164 O O . SER A 1 280 ? 99.419 23.624 65.218 1.00 16.37 280 SER A O 1
ATOM 2167 N N . PHE A 1 281 ? 98.466 21.609 65.244 1.00 15.45 281 PHE A N 1
ATOM 2168 C CA . PHE A 1 281 ? 97.145 22.180 65.459 1.00 16.20 281 PHE A CA 1
ATOM 2169 C C . PHE A 1 281 ? 96.220 21.075 65.924 1.00 15.97 281 PHE A C 1
ATOM 2170 O O . PHE A 1 281 ? 96.507 19.881 65.759 1.00 15.59 281 PHE A O 1
ATOM 2178 N N . ASP A 1 282 ? 95.116 21.482 66.503 1.00 16.39 282 ASP A N 1
ATOM 2179 C CA . ASP A 1 282 ? 94.089 20.537 66.848 1.00 16.99 282 ASP A CA 1
ATOM 2180 C C . ASP A 1 282 ? 93.095 20.547 65.723 1.00 16.75 282 ASP A C 1
ATOM 2181 O O . ASP A 1 282 ? 92.584 21.605 65.301 1.00 16.41 282 ASP A O 1
ATOM 2186 N N . PHE A 1 283 ? 92.860 19.345 65.221 1.00 16.14 283 PHE A N 1
ATOM 2187 C CA . PHE A 1 283 ? 92.053 19.104 64.032 1.00 15.50 283 PHE A CA 1
ATOM 2188 C C . PHE A 1 283 ? 90.677 18.631 64.478 1.00 15.69 283 PHE A C 1
ATOM 2189 O O . PHE A 1 283 ? 90.490 17.467 64.843 1.00 15.90 283 PHE A O 1
ATOM 2197 N N . VAL A 1 284 ? 89.716 19.552 64.438 1.00 16.96 284 VAL A N 1
ATOM 2198 C CA . VAL A 1 284 ? 88.338 19.285 64.868 1.00 18.75 284 VAL A CA 1
ATOM 2199 C C . VAL A 1 284 ? 87.659 18.592 63.706 1.00 18.69 284 VAL A C 1
ATOM 2200 O O . VAL A 1 284 ? 87.793 19.058 62.557 1.00 19.64 284 VAL A O 1
ATOM 2204 N N . THR A 1 285 ? 87.053 17.436 63.963 1.00 17.51 285 THR A N 1
ATOM 2205 C CA . THR A 1 285 ? 86.361 16.701 62.919 1.00 17.34 285 THR A CA 1
ATOM 2206 C C . THR A 1 285 ? 84.986 16.327 63.437 1.00 18.35 285 THR A C 1
ATOM 2207 O O . THR A 1 285 ? 84.730 16.456 64.627 1.00 19.21 285 THR A O 1
ATOM 2211 N N . PRO A 1 286 ? 84.092 15.833 62.550 1.00 18.25 286 PRO A N 1
ATOM 2212 C CA . PRO A 1 286 ? 82.786 15.384 63.018 1.00 20.09 286 PRO A CA 1
ATOM 2213 C C . PRO A 1 286 ? 82.850 14.195 64.015 1.00 21.79 286 PRO A C 1
ATOM 2214 O O . PRO A 1 286 ? 81.851 13.876 64.636 1.00 23.36 286 PRO A O 1
ATOM 2218 N N . PHE A 1 287 ? 84.004 13.543 64.136 1.00 21.71 287 PHE A N 1
ATOM 2219 C CA . PHE A 1 287 ? 84.119 12.283 64.863 1.00 22.84 287 PHE A CA 1
ATOM 2220 C C . PHE A 1 287 ? 84.953 12.458 66.130 1.00 22.66 287 PHE A C 1
ATOM 2221 O O . PHE A 1 287 ? 85.087 11.524 66.922 1.00 22.84 287 PHE A O 1
ATOM 2229 N N . GLY A 1 288 ? 85.540 13.643 66.297 1.00 21.15 288 GLY A N 1
ATOM 2230 C CA . GLY A 1 288 ? 86.461 13.875 67.416 1.00 21.31 288 GLY A CA 1
ATOM 2231 C C . GLY A 1 288 ? 87.458 14.945 67.034 1.00 19.58 288 GLY A C 1
ATOM 2232 O O . GLY A 1 288 ? 87.535 15.360 65.870 1.00 18.96 288 GLY A O 1
ATOM 2233 N N . THR A 1 289 ? 88.260 15.369 67.993 1.00 20.05 289 THR A N 1
ATOM 2234 C CA . THR A 1 289 ? 89.315 16.347 67.704 1.00 19.31 289 THR A CA 1
ATOM 2235 C C . THR A 1 289 ? 90.661 15.720 67.981 1.00 19.25 289 THR A C 1
ATOM 2236 O O . THR A 1 289 ? 90.849 15.155 69.065 1.00 20.52 289 THR A O 1
ATOM 2240 N N . TYR A 1 290 ? 91.600 15.840 67.029 1.00 18.42 290 TYR A N 1
ATOM 2241 C CA . TYR A 1 290 ? 92.887 15.137 67.111 1.00 18.41 290 TYR A CA 1
ATOM 2242 C C . TYR A 1 290 ? 94.093 16.065 66.898 1.00 18.21 290 TYR A C 1
ATOM 2243 O O . TYR A 1 290 ? 94.052 16.938 66.028 1.00 16.25 290 TYR A O 1
ATOM 2252 N N . PRO A 1 291 ? 95.177 15.847 67.671 1.00 18.19 291 PRO A N 1
ATOM 2253 C CA . PRO A 1 291 ? 96.393 16.632 67.422 1.00 18.30 291 PRO A CA 1
ATOM 2254 C C . PRO A 1 291 ? 97.059 16.247 66.098 1.00 17.78 291 PRO A C 1
ATOM 2255 O O . PRO A 1 291 ? 97.178 15.057 65.785 1.00 18.67 291 PRO A O 1
ATOM 2259 N N . VAL A 1 292 ? 97.460 17.256 65.331 1.00 16.65 292 VAL A N 1
ATOM 2260 C CA . VAL A 1 292 ? 98.128 17.058 64.040 1.00 15.97 292 VAL A CA 1
ATOM 2261 C C . VAL A 1 292 ? 99.459 17.773 64.087 1.00 16.77 292 VAL A C 1
ATOM 2262 O O . VAL A 1 292 ? 99.564 18.900 64.606 1.00 16.27 292 VAL A O 1
ATOM 2266 N N . LYS A 1 293 ? 100.476 17.075 63.607 1.00 16.05 293 LYS A N 1
ATOM 2267 C CA . LYS A 1 293 ? 101.794 17.649 63.360 1.00 16.53 293 LYS A CA 1
ATOM 2268 C C . LYS A 1 293 ? 102.043 17.601 61.861 1.00 15.54 293 LYS A C 1
ATOM 2269 O O . LYS A 1 293 ? 101.903 16.548 61.234 1.00 15.93 293 LYS A O 1
ATOM 2275 N N . SER A 1 294 ? 102.383 18.739 61.281 1.00 15.04 294 SER A N 1
ATOM 2276 C CA . SER A 1 294 ? 102.575 18.830 59.825 1.00 13.72 294 SER A CA 1
ATOM 2277 C C . SER A 1 294 ? 103.937 19.478 59.545 1.00 14.35 294 SER A C 1
ATOM 2278 O O . SER A 1 294 ? 104.331 20.398 60.256 1.00 15.22 294 SER A O 1
ATOM 2281 N N . PRO A 1 295 ? 104.688 18.988 58.525 1.00 14.52 295 PRO A N 1
ATOM 2282 C CA . PRO A 1 295 ? 106.005 19.620 58.282 1.00 14.66 295 PRO A CA 1
ATOM 2283 C C . PRO A 1 295 ? 105.890 20.924 57.471 1.00 14.19 295 PRO A C 1
ATOM 2284 O O . PRO A 1 295 ? 106.871 21.657 57.323 1.00 14.05 295 PRO A O 1
ATOM 2288 N N . TYR A 1 296 ? 104.699 21.224 56.983 1.00 14.03 296 TYR A N 1
ATOM 2289 C CA . TYR A 1 296 ? 104.490 22.385 56.118 1.00 14.01 296 TYR A CA 1
ATOM 2290 C C . TYR A 1 296 ? 104.346 23.675 56.900 1.00 13.78 296 TYR A C 1
ATOM 2291 O O . TYR A 1 296 ? 103.866 23.686 58.037 1.00 13.77 296 TYR A O 1
ATOM 2300 N N . VAL A 1 297 ? 104.754 24.766 56.270 1.00 13.12 297 VAL A N 1
ATOM 2301 C CA . VAL A 1 297 ? 104.829 26.067 56.940 1.00 13.96 297 VAL A CA 1
ATOM 2302 C C . VAL A 1 297 ? 103.616 26.929 56.633 1.00 13.57 297 VAL A C 1
ATOM 2303 O O . VAL A 1 297 ? 103.210 27.045 55.484 1.00 13.98 297 VAL A O 1
ATOM 2307 N N . GLY A 1 298 ? 103.049 27.565 57.656 1.00 13.77 298 GLY A N 1
ATOM 2308 C CA . GLY A 1 298 ? 102.035 28.597 57.422 1.00 12.98 298 GLY A CA 1
ATOM 2309 C C . GLY A 1 298 ? 100.570 28.183 57.508 1.00 12.98 298 GLY A C 1
ATOM 2310 O O . GLY A 1 298 ? 100.214 27.058 57.226 1.00 11.69 298 GLY A O 1
ATOM 2311 N N . LYS A 1 299 ? 99.703 29.111 57.897 1.00 13.36 299 LYS A N 1
ATOM 2312 C CA . LYS A 1 299 ? 98.255 28.796 57.970 1.00 15.18 299 LYS A CA 1
ATOM 2313 C C . LYS A 1 299 ? 97.675 28.399 56.641 1.00 14.30 299 LYS A C 1
ATOM 2314 O O . LYS A 1 299 ? 96.827 27.512 56.587 1.00 14.08 299 LYS A O 1
ATOM 2320 N N . PHE A 1 300 ? 98.129 29.011 55.547 1.00 14.06 300 PHE A N 1
ATOM 2321 C CA . PHE A 1 300 ? 97.595 28.575 54.243 1.00 14.04 300 PHE A CA 1
ATOM 2322 C C . PHE A 1 300 ? 97.826 27.054 53.986 1.00 13.54 300 PHE A C 1
ATOM 2323 O O . PHE A 1 300 ? 96.964 26.372 53.396 1.00 13.42 300 PHE A O 1
ATOM 2331 N N . ASN A 1 301 ? 98.960 26.530 54.462 1.00 13.30 301 ASN A N 1
ATOM 2332 C CA . ASN A 1 301 ? 99.253 25.106 54.319 1.00 12.71 301 ASN A CA 1
ATOM 2333 C C . ASN A 1 301 ? 98.492 24.231 55.287 1.00 12.82 301 ASN A C 1
ATOM 2334 O O . ASN A 1 301 ? 98.399 23.028 55.073 1.00 11.72 301 ASN A O 1
ATOM 2339 N N . ILE A 1 302 ? 97.989 24.823 56.367 1.00 12.93 302 ILE A N 1
ATOM 2340 C CA . ILE A 1 302 ? 97.027 24.118 57.196 1.00 13.52 302 ILE A CA 1
ATOM 2341 C C . ILE A 1 302 ? 95.687 23.940 56.454 1.00 12.65 302 ILE A C 1
ATOM 2342 O O . ILE A 1 302 ? 95.127 22.849 56.453 1.00 13.16 302 ILE A O 1
ATOM 2347 N N . SER A 1 303 ? 95.173 24.986 55.830 1.00 12.09 303 SER A N 1
ATOM 2348 C CA . SER A 1 303 ? 94.020 24.803 54.923 1.00 12.76 303 SER A CA 1
ATOM 2349 C C . SER A 1 303 ? 94.327 23.686 53.911 1.00 11.46 303 SER A C 1
ATOM 2350 O O . SER A 1 303 ? 93.520 22.753 53.700 1.00 11.57 303 SER A O 1
ATOM 2353 N N . ASN A 1 304 ? 95.503 23.746 53.292 1.00 11.00 304 ASN A N 1
ATOM 2354 C CA . ASN A 1 304 ? 95.830 22.790 52.230 1.00 10.23 304 ASN A CA 1
ATOM 2355 C C . ASN A 1 304 ? 95.923 21.374 52.750 1.00 9.83 304 ASN A C 1
ATOM 2356 O O . ASN A 1 304 ? 95.361 20.451 52.170 1.00 8.67 304 ASN A O 1
ATOM 2361 N N . ILE A 1 305 ? 96.610 21.187 53.884 1.00 10.59 305 ILE A N 1
ATOM 2362 C CA . ILE A 1 305 ? 96.736 19.827 54.398 1.00 10.12 305 ILE A CA 1
ATOM 2363 C C . ILE A 1 305 ? 95.400 19.273 54.907 1.00 10.24 305 ILE A C 1
ATOM 2364 O O . ILE A 1 305 ? 95.161 18.072 54.817 1.00 9.42 305 ILE A O 1
ATOM 2369 N N . MET A 1 306 ? 94.544 20.131 55.460 1.00 9.73 306 MET A N 1
ATOM 2370 C CA . MET A 1 306 ? 93.215 19.659 55.847 1.00 10.50 306 MET A CA 1
ATOM 2371 C C . MET A 1 306 ? 92.431 19.167 54.615 1.00 11.20 306 MET A C 1
ATOM 2372 O O . MET A 1 306 ? 91.789 18.110 54.647 1.00 11.03 306 MET A O 1
ATOM 2377 N N . ALA A 1 307 ? 92.472 19.948 53.535 1.00 10.91 307 ALA A N 1
ATOM 2378 C CA . ALA A 1 307 ? 91.836 19.542 52.274 1.00 10.78 307 ALA A CA 1
ATOM 2379 C C . ALA A 1 307 ? 92.345 18.150 51.822 1.00 10.84 307 ALA A C 1
ATOM 2380 O O . ALA A 1 307 ? 91.547 17.273 51.467 1.00 10.70 307 ALA A O 1
ATOM 2382 N N . ALA A 1 308 ? 93.668 17.977 51.821 1.00 10.15 308 ALA A N 1
ATOM 2383 C CA . ALA A 1 308 ? 94.306 16.709 51.449 1.00 8.88 308 ALA A CA 1
ATOM 2384 C C . ALA A 1 308 ? 93.893 15.515 52.348 1.00 9.93 308 ALA A C 1
ATOM 2385 O O . ALA A 1 308 ? 93.524 14.450 51.833 1.00 8.74 308 ALA A O 1
ATOM 2387 N N . MET A 1 309 ? 93.920 15.710 53.678 1.00 9.18 309 MET A N 1
ATOM 2388 C CA . MET A 1 309 ? 93.476 14.664 54.605 1.00 10.43 309 MET A CA 1
ATOM 2389 C C . MET A 1 309 ? 92.005 14.262 54.394 1.00 10.34 309 MET A C 1
ATOM 2390 O O . MET A 1 309 ? 91.689 13.062 54.353 1.00 9.90 309 MET A O 1
ATOM 2395 N N . ILE A 1 310 ? 91.124 15.252 54.257 1.00 10.80 310 ILE A N 1
ATOM 2396 C CA . ILE A 1 310 ? 89.703 14.980 54.098 1.00 11.36 310 ILE A CA 1
ATOM 2397 C C . ILE A 1 310 ? 89.450 14.221 52.793 1.00 11.30 310 ILE A C 1
ATOM 2398 O O . ILE A 1 310 ? 88.623 13.299 52.767 1.00 10.59 310 ILE A O 1
ATOM 2403 N N . ALA A 1 311 ? 90.159 14.608 51.719 1.00 10.80 311 ALA A N 1
ATOM 2404 C CA . ALA A 1 311 ? 90.011 13.922 50.421 1.00 10.44 311 ALA A CA 1
ATOM 2405 C C . ALA A 1 311 ? 90.362 12.451 50.550 1.00 10.60 311 ALA A C 1
ATOM 2406 O O . ALA A 1 311 ? 89.626 11.611 50.082 1.00 11.44 311 ALA A O 1
ATOM 2408 N N . VAL A 1 312 ? 91.459 12.133 51.237 1.00 10.17 312 VAL A N 1
ATOM 2409 C CA . VAL A 1 312 ? 91.876 10.725 51.355 1.00 11.36 312 VAL A CA 1
ATOM 2410 C C . VAL A 1 312 ? 90.923 9.980 52.291 1.00 12.54 312 VAL A C 1
ATOM 2411 O O . VAL A 1 312 ? 90.521 8.841 52.029 1.00 12.51 312 VAL A O 1
ATOM 2415 N N . TRP A 1 313 ? 90.549 10.644 53.380 1.00 12.56 313 TRP A N 1
ATOM 2416 C CA . TRP A 1 313 ? 89.580 10.065 54.314 1.00 13.30 313 TRP A CA 1
ATOM 2417 C C . TRP A 1 313 ? 88.268 9.712 53.621 1.00 13.71 313 TRP A C 1
ATOM 2418 O O . TRP A 1 313 ? 87.653 8.653 53.930 1.00 14.67 313 TRP A O 1
ATOM 2429 N N . SER A 1 314 ? 87.809 10.592 52.734 1.00 13.17 314 SER A N 1
ATOM 2430 C CA . SER A 1 314 ? 86.480 10.430 52.102 1.00 15.34 314 SER A CA 1
ATOM 2431 C C . SER A 1 314 ? 86.379 9.086 51.364 1.00 17.13 314 SER A C 1
ATOM 2432 O O . SER A 1 314 ? 85.283 8.528 51.266 1.00 18.24 314 SER A O 1
ATOM 2435 N N . LYS A 1 315 ? 87.510 8.559 50.889 1.00 17.47 315 LYS A N 1
ATOM 2436 C CA . LYS A 1 315 ? 87.514 7.283 50.139 1.00 19.84 315 LYS A CA 1
ATOM 2437 C C . LYS A 1 315 ? 87.839 6.060 51.019 1.00 21.48 315 LYS A C 1
ATOM 2438 O O . LYS A 1 315 ? 88.107 4.971 50.522 1.00 23.55 315 LYS A O 1
ATOM 2444 N N . GLY A 1 316 ? 87.840 6.254 52.336 1.00 22.63 316 GLY A N 1
ATOM 2445 C CA . GLY A 1 316 ? 87.714 5.148 53.260 1.00 24.55 316 GLY A CA 1
ATOM 2446 C C . GLY A 1 316 ? 88.869 4.881 54.187 1.00 24.92 316 GLY A C 1
ATOM 2447 O O . GLY A 1 316 ?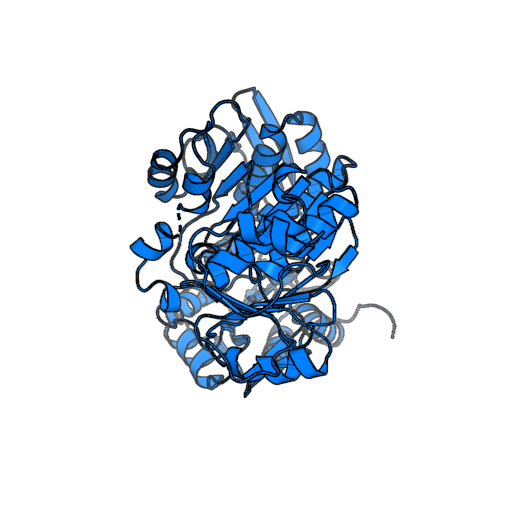 88.840 3.897 54.903 1.00 26.87 316 GLY A O 1
ATOM 2448 N N . THR A 1 317 ? 89.898 5.735 54.177 1.00 23.44 317 THR A N 1
ATOM 2449 C CA . THR A 1 317 ? 91.043 5.552 55.057 1.00 23.43 317 THR A CA 1
ATOM 2450 C C . THR A 1 317 ? 90.753 6.272 56.363 1.00 22.68 317 THR A C 1
ATOM 2451 O O . THR A 1 317 ? 90.148 7.365 56.350 1.00 20.80 317 THR A O 1
ATOM 2455 N N . SER A 1 318 ? 91.146 5.648 57.477 1.00 22.09 318 SER A N 1
ATOM 2456 C CA . SER A 1 318 ? 90.908 6.215 58.812 1.00 21.92 318 SER A CA 1
ATOM 2457 C C . SER A 1 318 ? 91.704 7.492 59.016 1.00 21.14 318 SER A C 1
ATOM 2458 O O . SER A 1 318 ? 92.841 7.596 58.534 1.00 18.85 318 SER A O 1
ATOM 2461 N N . LEU A 1 319 ? 91.098 8.471 59.700 1.00 20.70 319 LEU A N 1
ATOM 2462 C CA . LEU A 1 319 ? 91.781 9.714 59.991 1.00 20.87 319 LEU A CA 1
ATOM 2463 C C . LEU A 1 319 ? 93.031 9.481 60.796 1.00 20.67 319 LEU A C 1
ATOM 2464 O O . LEU A 1 319 ? 94.025 10.161 60.605 1.00 19.47 319 LEU A O 1
ATOM 2469 N N . GLU A 1 320 ? 92.963 8.559 61.746 1.00 21.86 320 GLU A N 1
ATOM 2470 C CA . GLU A 1 320 ? 94.122 8.295 62.603 1.00 23.12 320 GLU A CA 1
ATOM 2471 C C . GLU A 1 320 ? 95.354 7.932 61.758 1.00 21.19 320 GLU A C 1
ATOM 2472 O O . GLU A 1 320 ? 96.446 8.457 61.951 1.00 21.54 320 GLU A O 1
ATOM 2478 N N . THR A 1 321 ? 95.157 7.016 60.823 1.00 21.13 321 THR A N 1
ATOM 2479 C CA . THR A 1 321 ? 96.215 6.568 59.923 1.00 20.67 321 THR A CA 1
ATOM 2480 C C . THR A 1 321 ? 96.696 7.709 58.996 1.00 17.88 321 THR A C 1
ATOM 2481 O O . THR A 1 321 ? 97.880 7.844 58.747 1.00 16.15 321 THR A O 1
ATOM 2485 N N . ILE A 1 322 ? 95.779 8.544 58.511 1.00 15.37 322 ILE A N 1
ATOM 2486 C CA . ILE A 1 322 ? 96.188 9.699 57.703 1.00 14.13 322 ILE A CA 1
ATOM 2487 C C . ILE A 1 322 ? 97.031 10.698 58.514 1.00 14.27 322 ILE A C 1
ATOM 2488 O O . ILE A 1 322 ? 98.049 11.177 58.046 1.00 13.74 322 ILE A O 1
ATOM 2493 N N . ILE A 1 323 ? 96.578 11.014 59.728 1.00 14.34 323 ILE A N 1
ATOM 2494 C CA . ILE A 1 323 ? 97.285 11.976 60.593 1.00 14.46 323 ILE A CA 1
ATOM 2495 C C . ILE A 1 323 ? 98.697 11.481 60.909 1.00 14.59 323 ILE A C 1
ATOM 2496 O O . ILE A 1 323 ? 99.681 12.269 60.973 1.00 14.67 323 ILE A O 1
ATOM 2501 N N . LYS A 1 324 ? 98.832 10.175 61.080 1.00 16.51 324 LYS A N 1
ATOM 2502 C CA . LYS A 1 324 ? 100.177 9.622 61.338 1.00 17.55 324 LYS A CA 1
ATOM 2503 C C . LYS A 1 324 ? 101.096 9.791 60.116 1.00 16.97 324 LYS A C 1
ATOM 2504 O O . LYS A 1 324 ? 102.300 10.113 60.250 1.00 17.50 324 LYS A O 1
ATOM 2510 N N . ALA A 1 325 ? 100.514 9.569 58.937 1.00 16.31 325 ALA A N 1
ATOM 2511 C CA . ALA A 1 325 ? 101.221 9.665 57.654 1.00 15.66 325 ALA A CA 1
ATOM 2512 C C . ALA A 1 325 ? 101.679 11.082 57.388 1.00 15.45 325 ALA A C 1
ATOM 2513 O O . ALA A 1 325 ? 102.773 11.279 56.888 1.00 15.56 325 ALA A O 1
ATOM 2515 N N . VAL A 1 326 ? 100.851 12.073 57.730 1.00 15.83 326 VAL A N 1
ATOM 2516 C CA . VAL A 1 326 ? 101.187 13.482 57.458 1.00 15.86 326 VAL A CA 1
ATOM 2517 C C . VAL A 1 326 ? 102.439 13.984 58.187 1.00 16.45 326 VAL A C 1
ATOM 2518 O O . VAL A 1 326 ? 103.135 14.880 57.711 1.00 14.88 326 VAL A O 1
ATOM 2522 N N . GLU A 1 327 ? 102.742 13.385 59.333 1.00 17.75 327 GLU A N 1
ATOM 2523 C CA . GLU A 1 327 ? 103.789 13.923 60.209 1.00 20.23 327 GLU A CA 1
ATOM 2524 C C . GLU A 1 327 ? 105.131 14.189 59.519 1.00 21.16 327 GLU A C 1
ATOM 2525 O O . GLU A 1 327 ? 105.710 15.277 59.670 1.00 21.14 327 GLU A O 1
ATOM 2531 N N . ASN A 1 328 ? 105.624 13.229 58.760 1.00 22.08 328 ASN A N 1
ATOM 2532 C CA . ASN A 1 328 ? 106.892 13.489 58.075 1.00 24.19 328 ASN A CA 1
ATOM 2533 C C . ASN A 1 328 ? 106.757 13.430 56.548 1.00 23.46 328 ASN A C 1
ATOM 2534 O O . ASN A 1 328 ? 107.620 12.894 55.838 1.00 24.40 328 ASN A O 1
ATOM 2539 N N . LEU A 1 329 ? 105.697 14.040 56.038 1.00 21.56 329 LEU A N 1
ATOM 2540 C CA . LEU A 1 329 ? 105.538 14.143 54.606 1.00 21.17 329 LEU A CA 1
ATOM 2541 C C . LEU A 1 329 ? 106.646 14.995 53.995 1.00 21.01 329 LEU A C 1
ATOM 2542 O O . LEU A 1 329 ? 107.112 15.965 54.594 1.00 20.68 329 LEU A O 1
ATOM 2547 N N . GLU A 1 330 ? 107.019 14.640 52.773 1.00 21.21 330 GLU A N 1
ATOM 2548 C CA . GLU A 1 330 ? 108.140 15.251 52.074 1.00 22.02 330 GLU A CA 1
ATOM 2549 C C . GLU A 1 330 ? 107.732 16.658 51.599 1.00 20.09 330 GLU A C 1
ATOM 2550 O O . GLU A 1 330 ? 106.562 16.954 51.490 1.00 18.67 330 GLU A O 1
ATOM 2556 N N . PRO A 1 331 ? 108.701 17.532 51.285 1.00 20.05 331 PRO A N 1
ATOM 2557 C CA . PRO A 1 331 ? 108.279 18.854 50.802 1.00 18.59 331 PRO A CA 1
ATOM 2558 C C . PRO A 1 331 ? 107.591 18.824 49.445 1.00 17.21 331 PRO A C 1
ATOM 2559 O O . PRO A 1 331 ? 107.849 17.924 48.637 1.00 17.00 331 PRO A O 1
ATOM 2563 N N . VAL A 1 332 ? 106.730 19.820 49.201 1.00 15.37 332 VAL A N 1
ATOM 2564 C CA . VAL A 1 332 ? 106.129 20.040 47.901 1.00 15.26 332 VAL A CA 1
ATOM 2565 C C . VAL A 1 332 ? 107.131 20.984 47.215 1.00 16.07 332 VAL A C 1
ATOM 2566 O O . VAL A 1 332 ? 107.323 22.123 47.647 1.00 15.90 332 VAL A O 1
ATOM 2570 N N . GLU A 1 333 ? 107.748 20.498 46.150 1.00 16.14 333 GLU A N 1
ATOM 2571 C CA . GLU A 1 333 ? 108.872 21.219 45.547 1.00 18.09 333 GLU A CA 1
ATOM 2572 C C . GLU A 1 333 ? 108.410 22.611 45.086 1.00 17.31 333 GLU A C 1
ATOM 2573 O O . GLU A 1 333 ? 107.395 22.743 44.390 1.00 16.96 333 GLU A O 1
ATOM 2579 N N . GLY A 1 334 ? 109.167 23.616 45.508 1.00 18.48 334 GLY A N 1
ATOM 2580 C CA . GLY A 1 334 ? 108.943 24.997 45.105 1.00 18.15 334 GLY A CA 1
ATOM 2581 C C . GLY A 1 334 ? 107.964 25.761 45.970 1.00 18.11 334 GLY A C 1
ATOM 2582 O O . GLY A 1 334 ? 107.795 26.966 45.760 1.00 17.58 334 GLY A O 1
ATOM 2583 N N . ARG A 1 335 ? 107.268 25.071 46.892 1.00 16.64 335 ARG A N 1
ATOM 2584 C CA . ARG A 1 335 ? 106.216 25.727 47.683 1.00 16.88 335 ARG A CA 1
ATOM 2585 C C . ARG A 1 335 ? 106.737 25.891 49.098 1.00 16.80 335 ARG A C 1
ATOM 2586 O O . ARG A 1 335 ? 107.018 24.888 49.746 1.00 17.24 335 ARG A O 1
ATOM 2594 N N . LEU A 1 336 ? 106.920 27.149 49.539 1.00 17.13 336 LEU A N 1
ATOM 2595 C CA . LEU A 1 336 ? 107.566 27.517 50.821 1.00 18.41 336 LEU A CA 1
ATOM 2596 C C . LEU A 1 336 ? 108.592 26.495 51.338 1.00 18.52 336 LEU A C 1
ATOM 2597 O O . LEU A 1 336 ? 108.371 25.806 52.344 1.00 17.98 336 LEU A O 1
ATOM 2602 N N . GLU A 1 337 ? 109.696 26.377 50.615 1.00 18.49 337 GLU A N 1
ATOM 2603 C CA . GLU A 1 337 ? 110.782 25.505 51.065 1.00 19.43 337 GLU A CA 1
ATOM 2604 C C . GLU A 1 337 ? 111.837 26.332 51.762 1.00 20.60 337 GLU A C 1
ATOM 2605 O O . GLU A 1 337 ? 112.308 27.333 51.212 1.00 20.04 337 GLU A O 1
ATOM 2611 N N . VAL A 1 338 ? 112.226 25.903 52.961 1.00 20.74 338 VAL A N 1
ATOM 2612 C CA . VAL A 1 338 ? 113.339 26.507 53.668 1.00 21.02 338 VAL A CA 1
ATOM 2613 C C . VAL A 1 338 ? 114.639 25.860 53.172 1.00 22.55 338 VAL A C 1
ATOM 2614 O O . VAL A 1 338 ? 114.848 24.645 53.329 1.00 22.06 338 VAL A O 1
ATOM 2618 N N . LEU A 1 339 ? 115.507 26.652 52.558 1.00 22.82 339 LEU A N 1
ATOM 2619 C CA . LEU A 1 339 ? 116.725 26.087 52.042 1.00 23.82 339 LEU A CA 1
ATOM 2620 C C . LEU A 1 339 ? 117.747 25.992 53.170 1.00 24.39 339 LEU A C 1
ATOM 2621 O O . LEU A 1 339 ? 117.569 26.598 54.256 1.00 25.26 339 LEU A O 1
ATOM 2626 N N . ASP A 1 340 ? 118.806 25.226 52.908 1.00 24.72 340 ASP A N 1
ATOM 2627 C CA . ASP A 1 340 ? 119.911 24.960 53.861 1.00 24.84 340 ASP A CA 1
ATOM 2628 C C . ASP A 1 340 ? 119.861 25.750 55.175 1.00 24.69 340 ASP A C 1
ATOM 2629 O O . ASP A 1 340 ? 120.406 26.863 55.259 1.00 24.33 340 ASP A O 1
ATOM 2634 N N . PRO A 1 341 ? 119.226 25.171 56.217 1.00 23.80 341 PRO A N 1
ATOM 2635 C CA . PRO A 1 341 ? 119.081 25.853 57.492 1.00 24.34 341 PRO A CA 1
ATOM 2636 C C . PRO A 1 341 ? 120.402 26.111 58.230 1.00 25.50 341 PRO A C 1
ATOM 2637 O O . PRO A 1 341 ? 120.406 26.895 59.166 1.00 25.62 341 PRO A O 1
ATOM 2641 N N . SER A 1 342 ? 121.509 25.510 57.793 1.00 26.73 342 SER A N 1
ATOM 2642 C CA . SER A 1 342 ? 122.823 25.865 58.379 1.00 28.44 342 SER A CA 1
ATOM 2643 C C . SER A 1 342 ? 123.374 27.263 58.002 1.00 28.95 342 SER A C 1
ATOM 2644 O O . SER A 1 342 ? 124.322 27.740 58.633 1.00 28.73 342 SER A O 1
ATOM 2647 N N . LEU A 1 343 ? 122.773 27.931 57.010 1.00 28.40 343 LEU A N 1
ATOM 2648 C CA . LEU A 1 343 ? 123.160 29.309 56.644 1.00 27.93 343 LEU A CA 1
ATOM 2649 C C . LEU A 1 343 ? 122.879 30.288 57.790 1.00 28.62 343 LEU A C 1
ATOM 2650 O O . LEU A 1 343 ? 121.983 30.033 58.607 1.00 29.13 343 LEU A O 1
ATOM 2655 N N . PRO A 1 344 ? 123.636 31.404 57.872 1.00 28.99 344 PRO A N 1
ATOM 2656 C CA . PRO A 1 344 ? 123.387 32.397 58.924 1.00 29.82 344 PRO A CA 1
ATOM 2657 C C . PRO A 1 344 ? 122.271 33.374 58.562 1.00 29.54 344 PRO A C 1
ATOM 2658 O O . PRO A 1 344 ? 122.007 34.318 59.327 1.00 30.26 344 PRO A O 1
ATOM 2662 N N . ILE A 1 345 ? 121.655 33.141 57.405 1.00 29.04 345 ILE A N 1
ATOM 2663 C CA . ILE A 1 345 ? 120.372 33.757 57.020 1.00 29.20 345 ILE A CA 1
ATOM 2664 C C . ILE A 1 345 ? 119.301 32.708 56.734 1.00 28.26 345 ILE A C 1
ATOM 2665 O O . ILE A 1 345 ? 119.608 31.584 56.335 1.00 28.38 345 ILE A O 1
ATOM 2670 N N . ASP A 1 346 ? 118.036 33.101 56.877 1.00 28.06 346 ASP A N 1
ATOM 2671 C CA . ASP A 1 346 ? 116.916 32.291 56.395 1.00 27.02 346 ASP A CA 1
ATOM 2672 C C . ASP A 1 346 ? 116.864 32.480 54.897 1.00 26.50 346 ASP A C 1
ATOM 2673 O O . ASP A 1 346 ? 116.914 33.631 54.428 1.00 28.57 346 ASP A O 1
ATOM 2678 N N . LEU A 1 347 ? 116.863 31.386 54.141 1.00 23.17 347 LEU A N 1
ATOM 2679 C CA . LEU A 1 347 ? 116.757 31.461 52.690 1.00 22.60 347 LEU A CA 1
ATOM 2680 C C . LEU A 1 347 ? 115.591 30.582 52.260 1.00 21.51 347 LEU A C 1
ATOM 2681 O O . LEU A 1 347 ? 115.642 29.363 52.428 1.00 21.77 347 LEU A O 1
ATOM 2686 N N . ILE A 1 348 ? 114.544 31.201 51.716 1.00 19.63 348 ILE A N 1
ATOM 2687 C CA . ILE A 1 348 ? 113.280 30.518 51.470 1.00 19.43 348 ILE A CA 1
ATOM 2688 C C . ILE A 1 348 ? 112.905 30.680 49.998 1.00 19.67 348 ILE A C 1
ATOM 2689 O O . ILE A 1 348 ? 112.983 31.794 49.460 1.00 20.37 348 ILE A O 1
ATOM 2694 N N . ILE A 1 349 ? 112.496 29.601 49.346 1.00 18.59 349 ILE A N 1
ATOM 2695 C CA . ILE A 1 349 ? 111.921 29.732 48.004 1.00 19.38 349 ILE A CA 1
ATOM 2696 C C . ILE A 1 349 ? 110.423 29.480 48.038 1.00 19.30 349 ILE A C 1
ATOM 2697 O O . ILE A 1 349 ? 109.935 28.666 48.843 1.00 19.52 349 ILE A O 1
ATOM 2702 N N . ASP A 1 350 ? 109.682 30.148 47.165 1.00 18.01 350 ASP A N 1
ATOM 2703 C CA . ASP A 1 350 ? 108.252 29.945 47.132 1.00 17.76 350 ASP A CA 1
ATOM 2704 C C . ASP A 1 350 ? 107.662 30.347 45.777 1.00 17.15 350 ASP A C 1
ATOM 2705 O O . ASP A 1 350 ? 108.256 31.140 45.054 1.00 17.14 350 ASP A O 1
ATOM 2710 N N . TYR A 1 351 ? 106.493 29.792 45.443 1.00 14.76 351 TYR A N 1
ATOM 2711 C CA . TYR A 1 351 ? 105.925 29.960 44.129 1.00 14.48 351 TYR A CA 1
ATOM 2712 C C . TYR A 1 351 ? 104.875 31.083 44.082 1.00 14.51 351 TYR A C 1
ATOM 2713 O O . TYR A 1 351 ? 104.243 31.244 43.068 1.00 15.06 351 TYR A O 1
ATOM 2722 N N . ALA A 1 352 ? 104.714 31.845 45.162 1.00 14.40 352 ALA A N 1
ATOM 2723 C CA . ALA A 1 352 ? 103.721 32.961 45.156 1.00 15.17 352 ALA A CA 1
ATOM 2724 C C . ALA A 1 352 ? 103.865 33.883 43.952 1.00 16.40 352 ALA A C 1
ATOM 2725 O O . ALA A 1 352 ? 104.935 34.442 43.706 1.00 16.52 352 ALA A O 1
ATOM 2727 N N . HIS A 1 353 ? 102.756 34.070 43.238 1.00 16.43 353 HIS A N 1
ATOM 2728 C CA . HIS A 1 353 ? 102.764 34.756 41.932 1.00 19.42 353 HIS A CA 1
ATOM 2729 C C . HIS A 1 353 ? 101.468 35.545 41.717 1.00 19.61 353 HIS A C 1
ATOM 2730 O O . HIS A 1 353 ? 101.275 36.105 40.640 1.00 21.37 353 HIS A O 1
ATOM 2737 N N . THR A 1 354 ? 100.616 35.594 42.742 1.00 19.89 354 THR A N 1
ATOM 2738 C CA . THR A 1 354 ? 99.447 36.536 42.786 1.00 20.84 354 THR A CA 1
ATOM 2739 C C . THR A 1 354 ? 99.411 37.300 44.125 1.00 21.73 354 THR A C 1
ATOM 2740 O O . THR A 1 354 ? 100.099 36.919 45.093 1.00 20.33 354 THR A O 1
ATOM 2744 N N . ALA A 1 355 ? 98.636 38.396 44.183 1.00 21.78 355 ALA A N 1
ATOM 2745 C CA . ALA A 1 355 ? 98.600 39.225 45.401 1.00 22.05 355 ALA A CA 1
ATOM 2746 C C . ALA A 1 355 ? 98.206 38.396 46.618 1.00 21.20 355 ALA A C 1
ATOM 2747 O O . ALA A 1 355 ? 98.881 38.454 47.660 1.00 21.63 355 ALA A O 1
ATOM 2749 N N . ASP A 1 356 ? 97.143 37.597 46.493 1.00 19.92 356 ASP A N 1
ATOM 2750 C CA . ASP A 1 356 ? 96.697 36.774 47.617 1.00 20.05 356 ASP A CA 1
ATOM 2751 C C . ASP A 1 356 ? 97.738 35.736 48.036 1.00 18.74 356 ASP A C 1
ATOM 2752 O O . ASP A 1 356 ? 97.948 35.497 49.232 1.00 18.22 356 ASP A O 1
ATOM 2757 N N . GLY A 1 357 ? 98.355 35.076 47.056 1.00 17.20 357 GLY A N 1
ATOM 2758 C CA . GLY A 1 357 ? 99.396 34.109 47.387 1.00 15.57 357 GLY A CA 1
ATOM 2759 C C . GLY A 1 357 ? 100.560 34.770 48.122 1.00 15.64 357 GLY A C 1
ATOM 2760 O O . GLY A 1 357 ? 101.097 34.207 49.105 1.00 17.34 357 GLY A O 1
ATOM 2761 N N . MET A 1 358 ? 100.967 35.933 47.645 1.00 15.10 358 MET A N 1
ATOM 2762 C CA . MET A 1 358 ? 102.065 36.676 48.291 1.00 16.65 358 MET A CA 1
ATOM 2763 C C . MET A 1 358 ? 101.710 37.060 49.718 1.00 16.80 358 MET A C 1
ATOM 2764 O O . MET A 1 358 ? 102.569 37.019 50.598 1.00 15.71 358 MET A O 1
ATOM 2769 N N . ASN A 1 359 ? 100.460 37.477 49.943 1.00 17.40 359 ASN A N 1
ATOM 2770 C CA . ASN A 1 359 ? 100.048 37.881 51.305 1.00 18.71 359 ASN A CA 1
ATOM 2771 C C . ASN A 1 359 ? 100.137 36.666 52.234 1.00 18.03 359 ASN A C 1
ATOM 2772 O O . ASN A 1 359 ? 100.578 36.785 53.376 1.00 18.36 359 ASN A O 1
ATOM 2777 N N . LYS A 1 360 ? 99.692 35.512 51.744 1.00 16.91 360 LYS A N 1
ATOM 2778 C CA . LYS A 1 360 ? 99.731 34.294 52.544 1.00 17.02 360 LYS A CA 1
ATOM 2779 C C . LYS A 1 360 ? 101.171 33.852 52.815 1.00 16.25 360 LYS A C 1
ATOM 2780 O O . LYS A 1 360 ? 101.494 33.402 53.920 1.00 16.39 360 LYS A O 1
ATOM 2786 N N . LEU A 1 361 ? 102.047 34.018 51.827 1.00 16.08 361 LEU A N 1
ATOM 2787 C CA . LEU A 1 361 ? 103.481 33.702 52.018 1.00 15.76 361 LEU A CA 1
ATOM 2788 C C . LEU A 1 361 ? 104.110 34.593 53.093 1.00 16.59 361 LEU A C 1
ATOM 2789 O O . LEU A 1 361 ? 104.725 34.099 54.041 1.00 16.79 361 LEU A O 1
ATOM 2794 N N . ILE A 1 362 ? 103.929 35.908 52.947 1.00 17.70 362 ILE A N 1
ATOM 2795 C CA . ILE A 1 362 ? 104.437 36.874 53.911 1.00 19.48 362 ILE A CA 1
ATOM 2796 C C . ILE A 1 362 ? 103.802 36.705 55.308 1.00 19.74 362 ILE A C 1
ATOM 2797 O O . ILE A 1 362 ? 104.527 36.722 56.307 1.00 19.27 362 ILE A O 1
ATOM 2802 N N . ASP A 1 363 ? 102.490 36.457 55.378 1.00 19.82 363 ASP A N 1
ATOM 2803 C CA . ASP A 1 363 ? 101.857 36.081 56.665 1.00 19.70 363 ASP A CA 1
ATOM 2804 C C . ASP A 1 363 ? 102.569 34.917 57.354 1.00 19.35 363 ASP A C 1
ATOM 2805 O O . ASP A 1 363 ? 102.717 34.903 58.595 1.00 19.74 363 ASP A O 1
ATOM 2810 N N . ALA A 1 364 ? 102.958 33.911 56.565 1.00 17.24 364 ALA A N 1
ATOM 2811 C CA . ALA A 1 364 ? 103.586 32.710 57.113 1.00 17.63 364 ALA A CA 1
ATOM 2812 C C . ALA A 1 364 ? 105.021 32.945 57.593 1.00 18.27 364 ALA A C 1
ATOM 2813 O O . ALA A 1 364 ? 105.449 32.349 58.592 1.00 18.18 364 ALA A O 1
ATOM 2815 N N . VAL A 1 365 ? 105.764 33.803 56.892 1.00 18.82 365 VAL A N 1
ATOM 2816 C CA . VAL A 1 365 ? 107.222 33.962 57.150 1.00 20.15 365 VAL A CA 1
ATOM 2817 C C . VAL A 1 365 ? 107.557 35.083 58.147 1.00 22.16 365 VAL A C 1
ATOM 2818 O O . VAL A 1 365 ? 108.468 34.948 58.983 1.00 22.69 365 VAL A O 1
ATOM 2822 N N . GLN A 1 366 ? 106.800 36.177 58.056 1.00 22.97 366 GLN A N 1
ATOM 2823 C CA . GLN A 1 366 ? 107.027 37.402 58.859 1.00 25.21 366 GLN A CA 1
ATOM 2824 C C . GLN A 1 366 ? 107.167 37.202 60.389 1.00 25.66 366 GLN A C 1
ATOM 2825 O O . GLN A 1 366 ? 108.023 37.830 61.012 1.00 25.64 366 GLN A O 1
ATOM 2831 N N . PRO A 1 367 ? 106.353 36.317 61.005 1.00 25.81 367 PRO A N 1
ATOM 2832 C CA . PRO A 1 367 ? 106.512 36.144 62.458 1.00 26.39 367 PRO A CA 1
ATOM 2833 C C . PRO A 1 367 ? 107.886 35.616 62.838 1.00 26.56 367 PRO A C 1
ATOM 2834 O O . PRO A 1 367 ? 108.266 35.696 63.994 1.00 27.16 367 PRO A O 1
ATOM 2838 N N . PHE A 1 368 ? 108.621 35.085 61.865 1.00 25.67 368 PHE A N 1
ATOM 2839 C CA . PHE A 1 368 ? 109.922 34.486 62.132 1.00 25.67 368 PHE A CA 1
ATOM 2840 C C . PHE A 1 368 ? 111.119 35.321 61.690 1.00 26.16 368 PHE A C 1
ATOM 2841 O O . PHE A 1 368 ? 112.277 34.892 61.835 1.00 26.02 368 PHE A O 1
ATOM 2849 N N . VAL A 1 369 ? 110.834 36.537 61.222 1.00 26.60 369 VAL A N 1
ATOM 2850 C CA . VAL A 1 369 ? 111.871 37.465 60.799 1.00 26.55 369 VAL A CA 1
ATOM 2851 C C . VAL A 1 369 ? 112.449 38.133 62.053 1.00 28.34 369 VAL A C 1
ATOM 2852 O O . VAL A 1 369 ? 111.715 38.794 62.799 1.00 29.37 369 VAL A O 1
ATOM 2856 N N . LYS A 1 370 ? 113.742 37.922 62.279 1.00 38.85 370 LYS A N 1
ATOM 2857 C CA . LYS A 1 370 ? 114.449 38.461 63.459 1.00 41.70 370 LYS A CA 1
ATOM 2858 C C . LYS A 1 370 ? 114.950 39.880 63.206 1.00 42.43 370 LYS A C 1
ATOM 2859 O O . LYS A 1 370 ? 115.079 40.681 64.124 1.00 44.15 370 LYS A O 1
ATOM 2865 N N . GLN A 1 371 ? 115.246 40.162 61.944 1.00 40.52 371 GLN A N 1
ATOM 2866 C CA . GLN A 1 371 ? 115.883 41.397 61.565 1.00 42.00 371 GLN A CA 1
ATOM 2867 C C . GLN A 1 371 ? 115.153 41.933 60.353 1.00 39.93 371 GLN A C 1
ATOM 2868 O O . GLN A 1 371 ? 114.083 42.524 60.509 1.00 41.22 371 GLN A O 1
ATOM 2874 N N . LYS A 1 372 ? 115.710 41.748 59.158 1.00 37.76 372 LYS A N 1
ATOM 2875 C CA . LYS A 1 372 ? 115.075 42.305 57.958 1.00 35.43 372 LYS A CA 1
ATOM 2876 C C . LYS A 1 372 ? 114.590 41.229 56.992 1.00 31.76 372 LYS A C 1
ATOM 2877 O O . LYS A 1 372 ? 115.211 40.177 56.814 1.00 30.51 372 LYS A O 1
ATOM 2883 N N . LEU A 1 373 ? 113.467 41.536 56.375 1.00 29.59 373 LEU A N 1
ATOM 2884 C CA . LEU A 1 373 ? 112.885 40.678 55.352 1.00 27.34 373 LEU A CA 1
ATOM 2885 C C . LEU A 1 373 ? 113.260 41.234 53.984 1.00 27.05 373 LEU A C 1
ATOM 2886 O O . LEU A 1 373 ? 112.888 42.353 53.635 1.00 27.71 373 LEU A O 1
ATOM 2891 N N . ILE A 1 374 ? 114.013 40.438 53.229 1.00 26.73 374 ILE A N 1
ATOM 2892 C CA . ILE A 1 374 ? 114.448 40.784 51.874 1.00 26.51 374 ILE A CA 1
ATOM 2893 C C . ILE A 1 374 ? 113.654 39.901 50.937 1.00 23.95 374 ILE A C 1
ATOM 2894 O O . ILE A 1 374 ? 113.748 38.691 50.998 1.00 22.68 374 ILE A O 1
ATOM 2899 N N . PHE A 1 375 ? 112.898 40.520 50.048 1.00 23.14 375 PHE A N 1
ATOM 2900 C CA . PHE A 1 375 ? 111.831 39.823 49.319 1.00 21.98 375 PHE A CA 1
ATOM 2901 C C . PHE A 1 375 ? 111.963 40.092 47.815 1.00 21.99 375 PHE A C 1
ATOM 2902 O O . PHE A 1 375 ? 111.858 41.239 47.368 1.00 21.99 375 PHE A O 1
ATOM 2910 N N . LEU A 1 376 ? 112.236 39.032 47.055 1.00 20.69 376 LEU A N 1
ATOM 2911 C CA . LEU A 1 376 ? 112.306 39.105 45.610 1.00 20.79 376 LEU A CA 1
ATOM 2912 C C . LEU A 1 376 ? 111.062 38.455 45.000 1.00 19.70 376 LEU A C 1
ATOM 2913 O O . LEU A 1 376 ? 110.624 37.395 45.457 1.00 19.20 376 LEU A O 1
ATOM 2918 N N . VAL A 1 377 ? 110.476 39.101 43.991 1.00 18.46 377 VAL A N 1
ATOM 2919 C CA . VAL A 1 377 ? 109.308 38.526 43.311 1.00 18.12 377 VAL A CA 1
ATOM 2920 C C . VAL A 1 377 ? 109.410 38.845 41.821 1.00 17.82 377 VAL A C 1
ATOM 2921 O O . VAL A 1 377 ? 110.061 39.807 41.433 1.00 19.04 377 VAL A O 1
ATOM 2925 N N . GLY A 1 378 ? 108.794 38.020 40.990 1.00 17.33 378 GLY A N 1
ATOM 2926 C CA . GLY A 1 378 ? 108.719 38.332 39.565 1.00 17.45 378 GLY A CA 1
ATOM 2927 C C . GLY A 1 378 ? 107.284 38.419 39.135 1.00 17.86 378 GLY A C 1
ATOM 2928 O O . GLY A 1 378 ? 106.397 37.825 39.794 1.00 17.41 378 GLY A O 1
ATOM 2929 N N . MET A 1 379 ? 107.050 39.146 38.038 1.00 17.47 379 MET A N 1
ATOM 2930 C CA . MET A 1 379 ? 105.747 39.134 37.347 1.00 18.14 379 MET A CA 1
ATOM 2931 C C . MET A 1 379 ? 105.875 38.338 36.062 1.00 18.96 379 MET A C 1
ATOM 2932 O O . MET A 1 379 ? 106.808 38.568 35.291 1.00 19.03 379 MET A O 1
ATOM 2937 N N . ALA A 1 380 ? 104.913 37.439 35.812 1.00 19.54 380 ALA A N 1
ATOM 2938 C CA . ALA A 1 380 ? 104.905 36.646 34.597 1.00 20.63 380 ALA A CA 1
ATOM 2939 C C . ALA A 1 380 ? 104.643 37.498 33.348 1.00 21.55 380 ALA A C 1
ATOM 2940 O O . ALA A 1 380 ? 103.824 38.417 33.367 1.00 21.47 380 ALA A O 1
ATOM 2942 N N . GLY A 1 381 ? 105.374 37.210 32.268 1.00 22.87 381 GLY A N 1
ATOM 2943 C CA . GLY A 1 381 ? 105.108 37.830 30.952 1.00 23.78 381 GLY A CA 1
ATOM 2944 C C . GLY A 1 381 ? 103.796 37.367 30.311 1.00 25.96 381 GLY A C 1
ATOM 2945 O O . GLY A 1 381 ? 103.360 36.215 30.496 1.00 25.74 381 GLY A O 1
ATOM 2946 N N . GLU A 1 382 ? 103.167 38.279 29.570 1.00 26.67 382 GLU A N 1
ATOM 2947 C CA . GLU A 1 382 ? 102.004 37.971 28.695 1.00 29.10 382 GLU A CA 1
ATOM 2948 C C . GLU A 1 382 ? 100.777 37.495 29.473 1.00 29.50 382 GLU A C 1
ATOM 2949 O O . GLU A 1 382 ? 99.993 36.665 29.004 1.00 29.95 382 GLU A O 1
ATOM 2955 N N . ARG A 1 383 ? 100.645 38.030 30.682 1.00 29.46 383 ARG A N 1
ATOM 2956 C CA . ARG A 1 383 ? 99.522 37.741 31.553 1.00 31.26 383 ARG A CA 1
ATOM 2957 C C . ARG A 1 383 ? 98.862 39.076 31.888 1.00 32.01 383 ARG A C 1
ATOM 2958 O O . ARG A 1 383 ? 99.460 40.148 31.704 1.00 32.99 383 ARG A O 1
ATOM 2966 N N . ASP A 1 384 ? 97.653 39.019 32.408 1.00 33.31 384 ASP A N 1
ATOM 2967 C CA . ASP A 1 384 ? 96.940 40.216 32.823 1.00 34.46 384 ASP A CA 1
ATOM 2968 C C . ASP A 1 384 ? 97.734 41.008 33.886 1.00 32.36 384 ASP A C 1
ATOM 2969 O O . ASP A 1 384 ? 98.119 40.463 34.909 1.00 30.50 384 ASP A O 1
ATOM 2974 N N . LEU A 1 385 ? 97.967 42.290 33.617 1.00 32.30 385 LEU A N 1
ATOM 2975 C CA . LEU A 1 385 ? 98.765 43.139 34.511 1.00 31.78 385 LEU A CA 1
ATOM 2976 C C . LEU A 1 385 ? 97.936 43.894 35.538 1.00 32.83 385 LEU A C 1
ATOM 2977 O O . LEU A 1 385 ? 98.494 44.628 36.366 1.00 32.49 385 LEU A O 1
ATOM 2982 N N . THR A 1 386 ? 96.613 43.730 35.499 1.00 34.37 386 THR A N 1
ATOM 2983 C CA . THR A 1 386 ? 95.736 44.574 36.326 1.00 36.71 386 THR A CA 1
ATOM 2984 C C . THR A 1 386 ? 96.010 44.464 37.842 1.00 36.08 386 THR A C 1
ATOM 2985 O O . THR A 1 386 ? 95.881 45.456 38.558 1.00 36.78 386 THR A O 1
ATOM 2989 N N . LYS A 1 387 ? 96.470 43.294 38.306 1.00 33.78 387 LYS A N 1
ATOM 2990 C CA . LYS A 1 387 ? 96.775 43.119 39.743 1.00 33.67 387 LYS A CA 1
ATOM 2991 C C . LYS A 1 387 ? 98.270 43.135 40.067 1.00 29.83 387 LYS A C 1
ATOM 2992 O O . LYS A 1 387 ? 98.677 42.894 41.216 1.00 29.57 387 LYS A O 1
ATOM 2998 N N . THR A 1 388 ? 99.078 43.479 39.064 1.00 27.60 388 THR A N 1
ATOM 2999 C CA . THR A 1 388 ? 100.520 43.607 39.244 1.00 25.26 388 THR A CA 1
ATOM 3000 C C . THR A 1 388 ? 100.958 44.712 40.214 1.00 26.18 388 THR A C 1
ATOM 3001 O O . THR A 1 388 ? 101.787 44.456 41.072 1.00 24.97 388 THR A O 1
ATOM 3005 N N . PRO A 1 389 ? 100.402 45.946 40.097 1.00 28.40 389 PRO A N 1
ATOM 3006 C CA . PRO A 1 389 ? 100.792 46.918 41.126 1.00 29.56 389 PRO A CA 1
ATOM 3007 C C . PRO A 1 389 ? 100.388 46.473 42.531 1.00 29.65 389 PRO A C 1
ATOM 3008 O O . PRO A 1 389 ? 101.106 46.748 43.480 1.00 30.02 389 PRO A O 1
ATOM 3012 N N . GLU A 1 390 ? 99.258 45.785 42.660 1.00 30.19 390 GLU A N 1
ATOM 3013 C CA . GLU A 1 390 ? 98.848 45.222 43.956 1.00 31.12 390 GLU A CA 1
ATOM 3014 C C . GLU A 1 390 ? 99.892 44.223 44.488 1.00 28.50 390 GLU A C 1
ATOM 3015 O O . GLU A 1 390 ? 100.222 44.227 45.691 1.00 28.71 390 GLU A O 1
ATOM 3021 N N . MET A 1 391 ? 100.438 43.405 43.594 1.00 25.71 391 MET A N 1
ATOM 3022 C CA . MET A 1 391 ? 101.555 42.519 43.962 1.00 24.08 391 MET A CA 1
ATOM 3023 C C . MET A 1 391 ? 102.758 43.312 44.474 1.00 24.15 391 MET A C 1
ATOM 3024 O O . MET A 1 391 ? 103.456 42.880 45.412 1.00 23.82 391 MET A O 1
ATOM 3029 N N . GLY A 1 392 ? 103.022 44.451 43.834 1.00 24.79 392 GLY A N 1
ATOM 3030 C CA . GLY A 1 392 ? 104.110 45.328 44.261 1.00 25.95 392 GLY A CA 1
ATOM 3031 C C . GLY A 1 392 ? 103.857 45.931 45.636 1.00 27.19 392 GLY A C 1
ATOM 3032 O O . GLY A 1 392 ? 104.783 46.049 46.447 1.00 26.72 392 GLY A O 1
ATOM 3033 N N . ARG A 1 393 ? 102.599 46.286 45.900 1.00 28.55 393 ARG A N 1
ATOM 3034 C CA . ARG A 1 393 ? 102.185 46.761 47.232 1.00 30.38 393 ARG A CA 1
ATOM 3035 C C . ARG A 1 393 ? 102.375 45.701 48.301 1.00 29.16 393 ARG A C 1
ATOM 3036 O O . ARG A 1 393 ? 102.987 45.969 49.347 1.00 29.83 393 ARG A O 1
ATOM 3044 N N . VAL A 1 394 ? 101.850 44.500 48.043 1.00 26.85 394 VAL A N 1
ATOM 3045 C CA . VAL A 1 394 ? 101.977 43.393 48.992 1.00 26.00 394 VAL A CA 1
ATOM 3046 C C . VAL A 1 394 ? 103.457 43.118 49.276 1.00 24.40 394 VAL A C 1
ATOM 3047 O O . VAL A 1 394 ? 103.873 42.897 50.444 1.00 24.29 394 VAL A O 1
ATOM 3051 N N . ALA A 1 395 ? 104.278 43.138 48.225 1.00 23.58 395 ALA A N 1
ATOM 3052 C CA . ALA A 1 395 ? 105.718 42.891 48.404 1.00 22.89 395 ALA A CA 1
ATOM 3053 C C . ALA A 1 395 ? 106.371 43.892 49.366 1.00 24.91 395 ALA A C 1
ATOM 3054 O O . ALA A 1 395 ? 107.270 43.518 50.126 1.00 25.17 395 ALA A O 1
ATOM 3056 N N . CYS A 1 396 ? 105.900 45.142 49.342 1.00 27.13 396 CYS A N 1
ATOM 3057 C CA . CYS A 1 396 ? 106.434 46.195 50.240 1.00 29.19 396 CYS A CA 1
ATOM 3058 C C . CYS A 1 396 ? 106.062 46.033 51.711 1.00 30.02 396 CYS A C 1
ATOM 3059 O O . CYS A 1 396 ? 106.414 46.865 52.542 1.00 32.35 396 CYS A O 1
ATOM 3062 N N . ARG A 1 397 ? 105.389 44.935 52.043 1.00 28.37 397 ARG A N 1
ATOM 3063 C CA . ARG A 1 397 ? 105.366 44.481 53.435 1.00 28.80 397 ARG A CA 1
ATOM 3064 C C . ARG A 1 397 ? 106.776 44.122 53.920 1.00 28.58 397 ARG A C 1
ATOM 3065 O O . ARG A 1 397 ? 107.058 44.195 55.116 1.00 29.49 397 ARG A O 1
ATOM 3073 N N . ALA A 1 398 ? 107.658 43.742 52.995 1.00 26.41 398 ALA A N 1
ATOM 3074 C CA . ALA A 1 398 ? 109.042 43.421 53.336 1.00 27.22 398 ALA A CA 1
ATOM 3075 C C . ALA A 1 398 ? 109.861 44.701 53.538 1.00 29.53 398 ALA A C 1
ATOM 3076 O O . ALA A 1 398 ? 109.407 45.787 53.201 1.00 30.79 398 ALA A O 1
ATOM 3078 N N . ASP A 1 399 ? 111.065 44.559 54.088 1.00 30.84 399 ASP A N 1
ATOM 3079 C CA . ASP A 1 399 ? 111.919 45.709 54.342 1.00 33.97 399 ASP A CA 1
ATOM 3080 C C . ASP A 1 399 ? 112.655 46.160 53.087 1.00 34.09 399 ASP A C 1
ATOM 3081 O O . ASP A 1 399 ? 112.841 47.360 52.868 1.00 36.47 399 ASP A O 1
ATOM 3086 N N . TYR A 1 400 ? 113.044 45.197 52.260 1.00 31.99 400 TYR A N 1
ATOM 3087 C CA . TYR A 1 400 ? 113.764 45.473 51.015 1.00 31.86 400 TYR A CA 1
ATOM 3088 C C . TYR A 1 400 ? 113.182 44.575 49.926 1.00 28.60 400 TYR A C 1
ATOM 3089 O O . TYR A 1 400 ? 113.070 43.375 50.106 1.00 26.82 400 TYR A O 1
ATOM 3098 N N . VAL A 1 401 ? 112.817 45.167 48.793 1.00 27.87 401 VAL A N 1
ATOM 3099 C CA . VAL A 1 401 ? 112.086 44.445 47.766 1.00 25.65 401 VAL A CA 1
ATOM 3100 C C . VAL A 1 401 ? 112.858 44.434 46.441 1.00 25.71 401 VAL A C 1
ATOM 3101 O O . VAL A 1 401 ? 113.316 45.490 45.967 1.00 27.22 401 VAL A O 1
ATOM 3105 N N . ILE A 1 402 ? 112.980 43.255 45.842 1.00 23.22 402 ILE A N 1
ATOM 3106 C CA . ILE A 1 402 ? 113.598 43.128 44.524 1.00 24.38 402 ILE A CA 1
ATOM 3107 C C . ILE A 1 402 ? 112.564 42.663 43.491 1.00 22.42 402 ILE A C 1
ATOM 3108 O O . ILE A 1 402 ? 112.015 41.592 43.627 1.00 20.60 402 ILE A O 1
ATOM 3113 N N . PHE A 1 403 ? 112.365 43.462 42.443 1.00 23.38 403 PHE A N 1
ATOM 3114 C CA . PHE A 1 403 ? 111.435 43.135 41.364 1.00 21.94 403 PHE A CA 1
ATOM 3115 C C . PHE A 1 403 ? 112.141 42.599 40.108 1.00 21.76 403 PHE A C 1
ATOM 3116 O O . PHE A 1 403 ? 113.107 43.199 39.594 1.00 23.62 403 PHE A O 1
ATOM 3124 N N . THR A 1 404 ? 111.640 41.484 39.586 1.00 20.24 404 THR A N 1
ATOM 3125 C CA . THR A 1 404 ? 112.248 40.832 38.430 1.00 20.66 404 THR A CA 1
ATOM 3126 C C . THR A 1 404 ? 111.157 40.375 37.473 1.00 20.11 404 THR A C 1
ATOM 3127 O O . THR A 1 404 ? 110.006 40.325 37.879 1.00 19.75 404 THR A O 1
ATOM 3131 N N . PRO A 1 405 ? 111.510 40.058 36.200 1.00 21.24 405 PRO A N 1
ATOM 3132 C CA . PRO A 1 405 ? 110.557 39.329 35.340 1.00 20.89 405 PRO A CA 1
ATOM 3133 C C . PRO A 1 405 ? 110.569 37.843 35.649 1.00 20.68 405 PRO A C 1
ATOM 3134 O O . PRO A 1 405 ? 111.570 37.305 36.121 1.00 20.94 405 PRO A O 1
ATOM 3138 N N . ASP A 1 406 ? 109.441 37.202 35.390 1.00 19.91 406 ASP A N 1
ATOM 3139 C CA . ASP A 1 406 ? 109.313 35.764 35.494 1.00 19.66 406 ASP A CA 1
ATOM 3140 C C . ASP A 1 406 ? 108.790 35.308 34.138 1.00 20.19 406 ASP A C 1
ATOM 3141 O O . ASP A 1 406 ? 107.718 35.765 33.727 1.00 20.76 406 ASP A O 1
ATOM 3146 N N . ASN A 1 407 ? 109.516 34.445 33.417 1.00 20.55 407 ASN A N 1
ATOM 3147 C CA . ASN A 1 407 ? 109.004 34.005 32.105 1.00 21.30 407 ASN A CA 1
ATOM 3148 C C . ASN A 1 407 ? 108.479 35.200 31.284 1.00 21.34 407 ASN A C 1
ATOM 3149 O O . ASN A 1 407 ? 107.302 35.250 30.901 1.00 21.63 407 ASN A O 1
ATOM 3154 N N . PRO A 1 408 ? 109.339 36.191 31.035 1.00 21.63 408 PRO A N 1
ATOM 3155 C CA . PRO A 1 408 ? 108.850 37.393 30.347 1.00 21.92 408 PRO A CA 1
ATOM 3156 C C . PRO A 1 408 ? 108.343 37.121 28.918 1.00 23.10 408 PRO A C 1
ATOM 3157 O O . PRO A 1 408 ? 107.508 37.880 28.411 1.00 23.33 408 PRO A O 1
ATOM 3161 N N . ALA A 1 409 ? 108.841 36.038 28.308 1.00 24.97 409 ALA A N 1
ATOM 3162 C CA . ALA A 1 409 ? 108.537 35.667 26.927 1.00 27.71 409 ALA A CA 1
ATOM 3163 C C . ALA A 1 409 ? 108.805 36.856 25.985 1.00 29.29 409 ALA A C 1
ATOM 3164 O O . ALA A 1 409 ? 109.953 37.317 25.885 1.00 30.09 409 ALA A O 1
ATOM 3166 N N . ASN A 1 410 ? 107.781 37.353 25.298 1.00 30.12 410 ASN A N 1
ATOM 3167 C CA . ASN A 1 410 ? 108.005 38.467 24.386 1.00 32.42 410 ASN A CA 1
ATOM 3168 C C . ASN A 1 410 ? 107.764 39.852 25.007 1.00 31.43 410 ASN A C 1
ATOM 3169 O O . ASN A 1 410 ? 107.968 40.873 24.340 1.00 32.08 410 ASN A O 1
ATOM 3174 N N . ASP A 1 411 ? 107.363 39.895 26.280 1.00 30.19 411 ASP A N 1
ATOM 3175 C CA . ASP A 1 411 ? 107.198 41.183 26.980 1.00 29.62 411 ASP A CA 1
ATOM 3176 C C . ASP A 1 411 ? 108.569 41.782 27.314 1.00 30.19 411 ASP A C 1
ATOM 3177 O O . ASP A 1 411 ? 109.506 41.063 27.627 1.00 29.82 411 ASP A O 1
ATOM 3182 N N . ASP A 1 412 ? 108.672 43.106 27.235 1.00 30.15 412 ASP A N 1
ATOM 3183 C CA . ASP A 1 412 ? 109.851 43.815 27.733 1.00 30.30 412 ASP A CA 1
ATOM 3184 C C . ASP A 1 412 ? 109.970 43.593 29.258 1.00 28.48 412 ASP A C 1
ATOM 3185 O O . ASP A 1 412 ? 109.057 43.926 30.000 1.00 27.65 412 ASP A O 1
ATOM 3190 N N . PRO A 1 413 ? 111.081 42.987 29.730 1.00 28.75 413 PRO A N 1
ATOM 3191 C CA . PRO A 1 413 ? 111.179 42.722 31.181 1.00 27.43 413 PRO A CA 1
ATOM 3192 C C . PRO A 1 413 ? 111.079 43.991 32.062 1.00 27.73 413 PRO A C 1
ATOM 3193 O O . PRO A 1 413 ? 110.565 43.923 33.186 1.00 26.31 413 PRO A O 1
ATOM 3197 N N . LYS A 1 414 ? 111.578 45.118 31.564 1.00 29.12 414 LYS A N 1
ATOM 3198 C CA . LYS A 1 414 ? 111.528 46.382 32.313 1.00 30.34 414 LYS A CA 1
ATOM 3199 C C . LYS A 1 414 ? 110.080 46.874 32.477 1.00 29.40 414 LYS A C 1
ATOM 3200 O O . LYS A 1 414 ? 109.731 47.502 33.482 1.00 28.86 414 LYS A O 1
ATOM 3206 N N . MET A 1 415 ? 109.236 46.571 31.498 1.00 28.89 415 MET A N 1
ATOM 3207 C CA . MET A 1 415 ? 107.813 46.891 31.615 1.00 28.71 415 MET A CA 1
ATOM 3208 C C . ME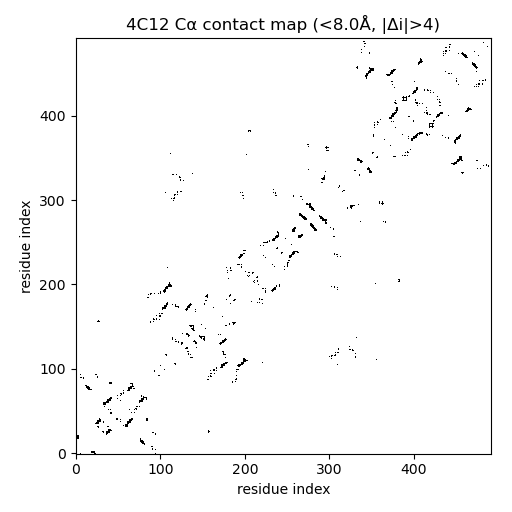T A 1 415 ? 107.180 46.081 32.765 1.00 26.51 415 MET A C 1
ATOM 3209 O O . MET A 1 415 ? 106.343 46.608 33.519 1.00 26.14 415 MET A O 1
ATOM 3214 N N . LEU A 1 416 ? 107.575 44.810 32.897 1.00 24.34 416 LEU A N 1
ATOM 3215 C CA . LEU A 1 416 ? 107.054 43.951 33.973 1.00 22.66 416 LEU A CA 1
ATOM 3216 C C . LEU A 1 416 ? 107.499 44.455 35.344 1.00 22.95 416 LEU A C 1
ATOM 3217 O O . LEU A 1 416 ? 106.671 44.581 36.253 1.00 22.86 416 LEU A O 1
ATOM 3222 N N . THR A 1 417 ? 108.790 44.770 35.488 1.00 22.50 417 THR A N 1
ATOM 3223 C CA . THR A 1 417 ? 109.292 45.219 36.791 1.00 22.94 417 THR A CA 1
ATOM 3224 C C . THR A 1 417 ? 108.750 46.607 37.151 1.00 24.66 417 THR A C 1
ATOM 3225 O O . THR A 1 417 ? 108.406 46.861 38.318 1.00 24.71 417 THR A O 1
ATOM 3229 N N . ALA A 1 418 ? 108.629 47.478 36.146 1.00 25.14 418 ALA A N 1
ATOM 3230 C CA . ALA A 1 418 ? 108.056 48.806 36.358 1.00 27.40 418 ALA A CA 1
ATOM 3231 C C . ALA A 1 418 ? 106.586 48.709 36.763 1.00 26.75 418 ALA A C 1
ATOM 3232 O O . ALA A 1 418 ? 106.119 49.514 37.559 1.00 28.08 418 ALA A O 1
ATOM 3234 N N . GLU A 1 419 ? 105.865 47.710 36.256 1.00 25.55 419 GLU A N 1
ATOM 3235 C CA . GLU A 1 419 ? 104.455 47.588 36.633 1.00 26.03 419 GLU A CA 1
ATOM 3236 C C . GLU A 1 419 ? 104.306 47.207 38.115 1.00 24.88 419 GLU A C 1
ATOM 3237 O O . GLU A 1 419 ? 103.404 47.689 38.811 1.00 25.77 419 GLU A O 1
ATOM 3243 N N . LEU A 1 420 ? 105.175 46.306 38.565 1.00 23.35 420 LEU A N 1
ATOM 3244 C CA . LEU A 1 420 ? 105.274 45.929 39.977 1.00 22.92 420 LEU A CA 1
ATOM 3245 C C . LEU A 1 420 ? 105.601 47.154 40.840 1.00 24.59 420 LEU A C 1
ATOM 3246 O O . LEU A 1 420 ? 104.964 47.387 41.884 1.00 25.69 420 LEU A O 1
ATOM 3251 N N . ALA A 1 421 ? 106.570 47.946 40.375 1.00 25.54 421 ALA A N 1
ATOM 3252 C CA . ALA A 1 421 ? 107.048 49.126 41.096 1.00 27.51 421 ALA A CA 1
ATOM 3253 C C . ALA A 1 421 ? 105.944 50.154 41.307 1.00 29.70 421 ALA A C 1
ATOM 3254 O O . ALA A 1 421 ? 105.980 50.894 42.288 1.00 32.29 421 ALA A O 1
ATOM 3256 N N . LYS A 1 422 ? 104.951 50.188 40.416 1.00 29.40 422 LYS A N 1
ATOM 3257 C CA . LYS A 1 422 ? 103.866 51.165 40.553 1.00 32.15 422 LYS A CA 1
ATOM 3258 C C . LYS A 1 422 ? 103.068 50.993 41.856 1.00 32.76 422 LYS A C 1
ATOM 3259 O O . LYS A 1 422 ? 102.423 51.942 42.309 1.00 34.52 422 LYS A O 1
ATOM 3265 N N . GLY A 1 423 ? 103.114 49.802 42.456 1.00 30.50 423 GLY A N 1
ATOM 3266 C CA . GLY A 1 423 ? 102.372 49.564 43.698 1.00 31.86 423 GLY A CA 1
ATOM 3267 C C . GLY A 1 423 ? 103.163 49.778 44.980 1.00 33.16 423 GLY A C 1
ATOM 3268 O O . GLY A 1 423 ? 102.613 49.698 46.079 1.00 33.89 423 GLY A O 1
ATOM 3269 N N . ALA A 1 424 ? 104.457 50.054 44.851 1.00 33.49 424 ALA A N 1
ATOM 3270 C CA . ALA A 1 424 ? 105.320 50.168 46.015 1.00 34.12 424 ALA A CA 1
ATOM 3271 C C . ALA A 1 424 ? 104.870 51.279 46.966 1.00 37.53 424 ALA A C 1
ATOM 3272 O O . ALA A 1 424 ? 104.425 52.344 46.539 1.00 39.22 424 ALA A O 1
ATOM 3274 N N . THR A 1 425 ? 104.977 51.021 48.265 1.00 38.02 425 THR A N 1
ATOM 3275 C CA . THR A 1 425 ? 104.520 51.977 49.277 1.00 40.96 425 THR A CA 1
ATOM 3276 C C . THR A 1 425 ? 105.691 52.553 50.069 1.00 42.98 425 THR A C 1
ATOM 3277 O O . THR A 1 425 ? 105.513 53.430 50.927 1.00 45.55 425 THR A O 1
ATOM 3281 N N . HIS A 1 426 ? 106.894 52.061 49.791 1.00 41.64 426 HIS A N 1
ATOM 3282 C CA . HIS A 1 426 ? 108.100 52.703 50.305 1.00 43.65 426 HIS A CA 1
ATOM 3283 C C . HIS A 1 426 ? 109.181 52.729 49.233 1.00 43.31 426 HIS A C 1
ATOM 3284 O O . HIS A 1 426 ? 109.001 52.166 48.155 1.00 40.62 426 HIS A O 1
ATOM 3291 N N . GLN A 1 427 ? 110.308 53.368 49.541 1.00 45.97 427 GLN A N 1
ATOM 3292 C CA . GLN A 1 427 ? 111.362 53.580 48.542 1.00 46.63 427 GLN A CA 1
ATOM 3293 C C . GLN A 1 427 ? 112.445 52.493 48.512 1.00 43.88 427 GLN A C 1
ATOM 3294 O O . GLN A 1 427 ? 113.328 52.517 47.653 1.00 43.26 427 GLN A O 1
ATOM 3300 N N . ASN A 1 428 ? 112.361 51.536 49.431 1.00 42.24 428 ASN A N 1
ATOM 3301 C CA . ASN A 1 428 ? 113.353 5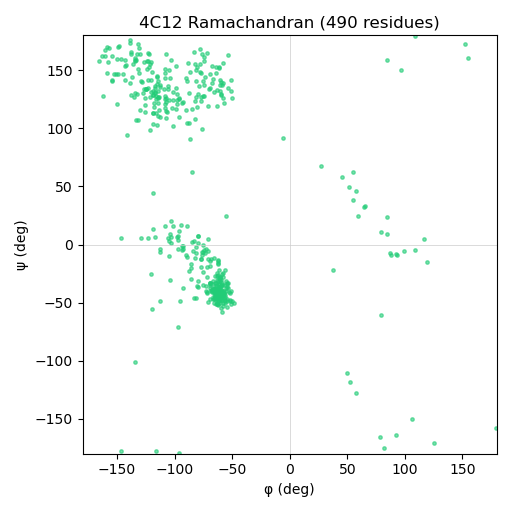0.456 49.514 1.00 41.03 428 ASN A CA 1
ATOM 3302 C C . ASN A 1 428 ? 113.099 49.253 48.588 1.00 37.72 428 ASN A C 1
ATOM 3303 O O . ASN A 1 428 ? 112.924 48.112 49.039 1.00 34.89 428 ASN A O 1
ATOM 3308 N N . TYR A 1 429 ? 113.119 49.537 47.289 1.00 36.77 429 TYR A N 1
ATOM 3309 C CA . TYR A 1 429 ? 113.018 48.512 46.254 1.00 34.54 429 TYR A CA 1
ATOM 3310 C C . TYR A 1 429 ? 114.007 48.803 45.117 1.00 35.20 429 TYR A C 1
ATOM 3311 O O . TYR A 1 429 ? 114.566 49.917 45.031 1.00 37.73 429 TYR A O 1
ATOM 3320 N N . ILE A 1 430 ? 114.212 47.794 44.271 1.00 32.99 430 ILE A N 1
ATOM 3321 C CA . ILE A 1 430 ? 115.117 47.844 43.124 1.00 33.48 430 ILE A CA 1
ATOM 3322 C C . ILE A 1 430 ? 114.562 46.883 42.058 1.00 30.87 430 ILE A C 1
ATOM 3323 O O . ILE A 1 430 ? 113.985 45.853 42.402 1.00 29.12 430 ILE A O 1
ATOM 3328 N N . GLU A 1 431 ? 114.745 47.222 40.783 1.00 30.94 431 GLU A N 1
ATOM 3329 C CA . GLU A 1 431 ? 114.282 46.413 39.647 1.00 28.82 431 GLU A CA 1
ATOM 3330 C C . GLU A 1 431 ? 115.459 45.890 38.814 1.00 30.07 431 GLU A C 1
ATOM 3331 O O . GLU A 1 431 ? 116.436 46.634 38.540 1.00 32.38 431 GLU A O 1
ATOM 3337 N N . PHE A 1 432 ? 115.366 44.625 38.408 1.00 28.37 432 PHE A N 1
ATOM 3338 C CA . PHE A 1 432 ? 116.351 44.014 37.524 1.00 29.94 432 PHE A CA 1
ATOM 3339 C C . PHE A 1 432 ? 115.691 43.363 36.309 1.00 29.26 432 PHE A C 1
ATOM 3340 O O . PHE A 1 432 ? 114.763 42.570 36.457 1.00 27.18 432 PHE A O 1
ATOM 3348 N N . ASP A 1 433 ? 116.200 43.665 35.114 1.00 31.07 433 ASP A N 1
ATOM 3349 C CA . ASP A 1 433 ? 115.775 42.949 33.901 1.00 31.73 433 ASP A CA 1
ATOM 3350 C C . ASP A 1 433 ? 116.127 41.471 33.965 1.00 30.59 433 ASP A C 1
ATOM 3351 O O . ASP A 1 433 ? 115.438 40.634 33.387 1.00 30.56 433 ASP A O 1
ATOM 3356 N N . ASP A 1 434 ? 117.208 41.149 34.667 1.00 31.13 434 ASP A N 1
ATOM 3357 C CA . ASP A 1 434 ? 117.714 39.770 34.747 1.00 30.71 434 ASP A CA 1
ATOM 3358 C C . ASP A 1 434 ? 117.455 39.217 36.144 1.00 28.14 434 ASP A C 1
ATOM 3359 O O . ASP A 1 434 ? 117.976 39.746 37.117 1.00 27.71 434 ASP A O 1
ATOM 3364 N N . ARG A 1 435 ? 116.647 38.154 36.242 1.00 26.44 435 ARG A N 1
ATOM 3365 C CA . ARG A 1 435 ? 116.257 37.624 37.557 1.00 24.26 435 ARG A CA 1
ATOM 3366 C C . ARG A 1 435 ? 117.430 37.047 38.354 1.00 25.10 435 ARG A C 1
ATOM 3367 O O . ARG A 1 435 ? 117.511 37.252 39.559 1.00 24.60 435 ARG A O 1
ATOM 3375 N N . ALA A 1 436 ? 118.348 36.346 37.682 1.00 27.04 436 ALA A N 1
ATOM 3376 C CA . ALA A 1 436 ? 119.554 35.829 38.333 1.00 29.17 436 ALA A CA 1
ATOM 3377 C C . ALA A 1 436 ? 120.382 36.951 38.969 1.00 30.66 436 ALA A C 1
ATOM 3378 O O . ALA A 1 436 ? 120.872 36.804 40.089 1.00 31.40 436 ALA A O 1
ATOM 3380 N N . GLU A 1 437 ? 120.527 38.065 38.257 1.00 32.52 437 GLU A N 1
ATOM 3381 C CA . GLU A 1 437 ? 121.238 39.239 38.765 1.00 34.39 437 GLU A CA 1
ATOM 3382 C C . GLU A 1 437 ? 120.539 39.780 40.021 1.00 33.16 437 GLU A C 1
ATOM 3383 O O . GLU A 1 437 ? 121.199 40.144 40.996 1.00 34.66 437 GLU A O 1
ATOM 3389 N N . GLY A 1 438 ? 119.207 39.796 39.998 1.00 30.71 438 GLY A N 1
ATOM 3390 C CA . GLY A 1 438 ? 118.394 40.219 41.137 1.00 28.92 438 GLY A CA 1
ATOM 3391 C C . GLY A 1 438 ? 118.591 39.318 42.345 1.00 28.49 438 GLY A C 1
ATOM 3392 O O . GLY A 1 438 ? 118.683 39.790 43.479 1.00 28.50 438 GLY A O 1
ATOM 3393 N N . ILE A 1 439 ? 118.660 38.010 42.111 1.00 27.53 439 ILE A N 1
ATOM 3394 C CA . ILE A 1 439 ? 118.903 37.081 43.214 1.00 27.61 439 ILE A CA 1
ATOM 3395 C C . ILE A 1 439 ? 120.261 37.352 43.869 1.00 30.42 439 ILE A C 1
ATOM 3396 O O . ILE A 1 439 ? 120.364 37.369 45.104 1.00 30.83 439 ILE A O 1
ATOM 3401 N N . LYS A 1 440 ? 121.299 37.556 43.057 1.00 32.45 440 LYS A N 1
ATOM 3402 C CA . LYS A 1 440 ? 122.632 37.749 43.610 1.00 35.82 440 LYS A CA 1
ATOM 3403 C C . LYS A 1 440 ? 122.647 39.033 44.426 1.00 36.49 440 LYS A C 1
ATOM 3404 O O . LYS A 1 440 ? 123.298 39.096 45.484 1.00 38.66 440 LYS A O 1
ATOM 3410 N N . HIS A 1 441 ? 121.884 40.024 43.963 1.00 35.41 441 HIS A N 1
ATOM 3411 C CA . HIS A 1 441 ? 121.769 41.301 44.668 1.00 36.27 441 HIS A CA 1
ATOM 3412 C C . HIS A 1 441 ? 121.092 41.123 46.029 1.00 35.25 441 HIS A C 1
ATOM 3413 O O . HIS A 1 441 ? 121.511 41.725 47.011 1.00 36.55 441 HIS A O 1
ATOM 3420 N N . ALA A 1 442 ? 120.048 40.292 46.083 1.00 32.32 442 ALA A N 1
ATOM 3421 C CA . ALA A 1 442 ? 119.375 39.995 47.343 1.00 31.82 442 ALA A CA 1
ATOM 3422 C C . ALA A 1 442 ? 120.339 39.461 48.388 1.00 34.29 442 ALA A C 1
ATOM 3423 O O . ALA A 1 442 ? 120.257 39.848 49.549 1.00 35.79 442 ALA A O 1
ATOM 3425 N N . ILE A 1 443 ? 121.205 38.531 47.984 1.00 35.28 443 ILE A N 1
ATOM 3426 C CA . ILE A 1 443 ? 122.262 38.019 48.868 1.00 38.20 443 ILE A CA 1
ATOM 3427 C C . ILE A 1 443 ? 123.285 39.105 49.250 1.00 40.98 443 ILE A C 1
ATOM 3428 O O . ILE A 1 443 ? 123.748 39.129 50.394 1.00 42.60 443 ILE A O 1
ATOM 3433 N N . ASP A 1 444 ? 123.628 39.990 48.304 1.00 42.79 444 ASP A N 1
ATOM 3434 C CA . ASP A 1 444 ? 124.589 41.091 48.550 1.00 46.46 444 ASP A CA 1
ATOM 3435 C C . ASP A 1 444 ? 124.120 41.974 49.715 1.00 46.84 444 ASP A C 1
ATOM 3436 O O . ASP A 1 444 ? 124.931 42.429 50.539 1.00 49.80 444 ASP A O 1
ATOM 3441 N N . ILE A 1 445 ? 122.806 42.214 49.752 1.00 43.79 445 ILE A N 1
ATOM 3442 C CA . ILE A 1 445 ? 122.134 43.115 50.696 1.00 44.48 445 ILE A CA 1
ATOM 3443 C C . ILE A 1 445 ? 121.916 42.480 52.071 1.00 43.26 445 ILE A C 1
ATOM 3444 O O . ILE A 1 445 ? 121.892 43.183 53.086 1.00 44.11 445 ILE A O 1
ATOM 3449 N N . ALA A 1 446 ? 121.726 41.160 52.073 1.00 40.82 446 ALA A N 1
ATOM 3450 C CA . ALA A 1 446 ? 121.415 40.368 53.270 1.00 40.00 446 ALA A CA 1
ATOM 3451 C C . ALA A 1 446 ? 122.559 40.335 54.290 1.00 43.00 446 ALA A C 1
ATOM 3452 O O . ALA A 1 446 ? 123.702 40.097 53.909 1.00 45.31 446 ALA A O 1
ATOM 3454 N N . GLU A 1 447 ? 122.235 40.606 55.557 1.00 43.59 447 GLU A N 1
ATOM 3455 C CA . GLU A 1 447 ? 123.181 40.518 56.683 1.00 47.46 447 GLU A CA 1
ATOM 3456 C C . GLU A 1 447 ? 122.901 39.232 57.464 1.00 45.59 447 GLU A C 1
ATOM 3457 O O . GLU A 1 447 ? 121.794 38.701 57.386 1.00 42.44 447 GLU A O 1
ATOM 3463 N N . PRO A 1 448 ? 123.897 38.732 58.239 1.00 48.13 448 PRO A N 1
ATOM 3464 C CA . PRO A 1 448 ? 123.587 37.578 59.093 1.00 47.24 448 PRO A CA 1
ATOM 3465 C C . PRO A 1 448 ? 122.370 37.866 59.965 1.00 45.85 448 PRO A C 1
ATOM 3466 O O . PRO A 1 448 ? 122.281 38.948 60.563 1.00 48.23 448 PRO A O 1
ATOM 3470 N N . GLY A 1 449 ? 121.458 36.906 60.033 1.00 42.75 449 GLY A N 1
ATOM 3471 C CA . GLY A 1 449 ? 120.230 37.038 60.813 1.00 41.66 449 GLY A CA 1
ATOM 3472 C C . GLY A 1 449 ? 119.039 37.571 60.028 1.00 38.68 449 GLY A C 1
ATOM 3473 O O . GLY A 1 449 ? 117.918 37.583 60.540 1.00 38.55 449 GLY A O 1
ATOM 3474 N N . ASP A 1 450 ? 119.281 38.003 58.789 1.00 37.54 450 ASP A N 1
ATOM 3475 C CA . ASP A 1 450 ? 118.220 38.428 57.860 1.00 34.88 450 ASP A CA 1
ATOM 3476 C C . ASP A 1 450 ? 117.459 37.251 57.242 1.00 32.17 450 ASP A C 1
ATOM 3477 O O . ASP A 1 450 ? 117.917 36.116 57.254 1.00 31.30 450 ASP A O 1
ATOM 3482 N N . THR A 1 451 ? 116.299 37.549 56.674 1.00 30.01 451 THR A N 1
ATOM 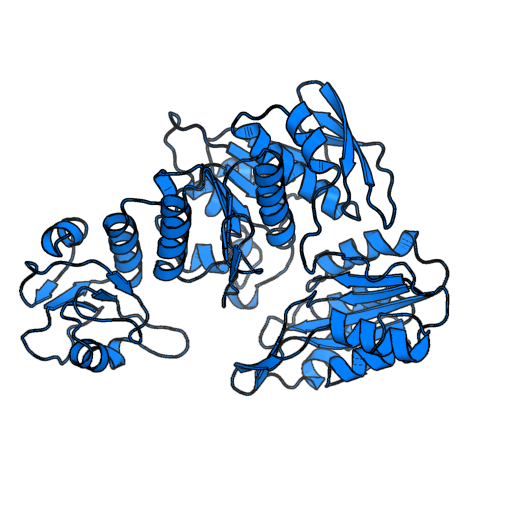3483 C CA . THR A 1 451 ? 115.436 36.554 56.030 1.00 28.26 451 THR A CA 1
ATOM 3484 C C . THR A 1 451 ? 115.304 36.916 54.538 1.00 26.91 451 THR A C 1
ATOM 3485 O O . THR A 1 451 ? 114.912 38.035 54.213 1.00 26.04 451 THR A O 1
ATOM 3489 N N . VAL A 1 452 ? 115.693 35.997 53.647 1.00 25.38 452 VAL A N 1
ATOM 3490 C CA . VAL A 1 452 ? 115.601 36.243 52.195 1.00 24.83 452 VAL A CA 1
ATOM 3491 C C . VAL A 1 452 ? 114.591 35.286 51.583 1.00 22.59 452 VAL A C 1
ATOM 3492 O O . VAL A 1 452 ? 114.699 34.066 51.754 1.00 23.89 452 VAL A O 1
ATOM 3496 N N . VAL A 1 453 ? 113.624 35.844 50.874 1.00 21.38 453 VAL A N 1
ATOM 3497 C CA . VAL A 1 453 ? 112.565 35.065 50.235 1.00 20.23 453 VAL A CA 1
ATOM 3498 C C . VAL A 1 453 ? 112.647 35.306 48.729 1.00 20.34 453 VAL A C 1
ATOM 3499 O O . VAL A 1 453 ? 112.684 36.467 48.273 1.00 19.84 453 VAL A O 1
ATOM 3503 N N . LEU A 1 454 ? 112.680 34.211 47.969 1.00 18.59 454 LEU A N 1
ATOM 3504 C CA . LEU A 1 454 ? 112.651 34.276 46.504 1.00 18.24 454 LEU A CA 1
ATOM 3505 C C . LEU A 1 454 ? 111.319 33.683 46.034 1.00 16.96 454 LEU A C 1
ATOM 3506 O O . LEU A 1 454 ? 111.055 32.482 46.178 1.00 16.92 454 LEU A O 1
ATOM 3511 N N . ALA A 1 455 ? 110.462 34.554 45.528 1.00 16.53 455 ALA A N 1
ATOM 3512 C CA . ALA A 1 455 ? 109.066 34.196 45.223 1.00 16.24 455 ALA A CA 1
ATOM 3513 C C . ALA A 1 455 ? 108.767 34.251 43.728 1.00 17.20 455 ALA A C 1
ATOM 3514 O O . ALA A 1 455 ? 109.266 35.157 43.016 1.00 16.96 455 ALA A O 1
ATOM 3516 N N . SER A 1 456 ? 107.978 33.255 43.302 1.00 17.19 456 SER A N 1
ATOM 3517 C CA . SER A 1 456 ? 107.150 33.196 42.052 1.00 17.51 456 SER A CA 1
ATOM 3518 C C . SER A 1 456 ? 107.562 32.035 41.124 1.00 18.01 456 SER A C 1
ATOM 3519 O O . SER A 1 456 ? 106.841 31.730 40.174 1.00 18.34 456 SER A O 1
ATOM 3522 N N . LYS A 1 457 ? 108.745 31.444 41.374 1.00 18.10 457 LYS A N 1
ATOM 3523 C CA . LYS A 1 457 ? 109.254 30.344 40.529 1.00 19.35 457 LYS A CA 1
ATOM 3524 C C . LYS A 1 457 ? 109.522 29.015 41.254 1.00 19.75 457 LYS A C 1
ATOM 3525 O O . LYS A 1 457 ? 109.506 27.961 40.617 1.00 20.56 457 LYS A O 1
ATOM 3531 N N . GLY A 1 458 ? 109.785 29.058 42.562 1.00 19.49 458 GLY A N 1
ATOM 3532 C CA . GLY A 1 458 ? 110.206 27.836 43.276 1.00 20.61 458 GLY A CA 1
ATOM 3533 C C . GLY A 1 458 ? 111.471 27.276 42.629 1.00 22.38 458 GLY A C 1
ATOM 3534 O O . GLY A 1 458 ? 112.461 28.015 42.437 1.00 22.00 458 GLY A O 1
ATOM 3535 N N . ARG A 1 459 ? 111.428 25.984 42.274 1.00 22.86 459 ARG A N 1
ATOM 3536 C CA . ARG A 1 459 ? 112.530 25.314 41.555 1.00 24.97 459 ARG A CA 1
ATOM 3537 C C . ARG A 1 459 ? 112.256 25.116 40.060 1.00 25.44 459 ARG A C 1
ATOM 3538 O O . ARG A 1 459 ? 112.868 24.264 39.404 1.00 26.28 459 ARG A O 1
ATOM 3546 N N . GLU A 1 460 ? 111.326 25.906 39.533 1.00 24.51 460 GLU A N 1
ATOM 3547 C CA . GLU A 1 460 ? 110.966 25.888 38.117 1.00 25.46 460 GLU A CA 1
ATOM 3548 C C . GLU A 1 460 ? 112.265 26.157 37.332 1.00 26.19 460 GLU A C 1
ATOM 3549 O O . GLU A 1 460 ? 112.927 27.147 37.563 1.00 26.01 460 GLU A O 1
ATOM 3555 N N . PRO A 1 461 ? 112.649 25.233 36.446 1.00 28.01 461 PRO A N 1
ATOM 3556 C CA . PRO A 1 461 ? 114.022 25.225 35.929 1.00 29.35 461 PRO A CA 1
ATOM 3557 C C . PRO A 1 461 ? 114.299 26.064 34.670 1.00 29.66 461 PRO A C 1
ATOM 3558 O O . PRO A 1 461 ? 115.344 25.884 34.031 1.00 31.32 461 PRO A O 1
ATOM 3562 N N . TYR A 1 462 ? 113.400 26.970 34.316 1.00 27.98 462 TYR A N 1
ATOM 3563 C CA . TYR A 1 462 ? 113.616 27.792 33.110 1.00 28.80 462 TYR A CA 1
ATOM 3564 C C . TYR A 1 462 ? 113.034 29.159 33.298 1.00 26.70 462 TYR A C 1
ATOM 3565 O O . TYR A 1 462 ? 112.148 29.344 34.135 1.00 24.14 462 TYR A O 1
ATOM 3574 N N . GLN A 1 463 ? 113.531 30.098 32.488 1.00 27.01 463 GLN A N 1
ATOM 3575 C CA . GLN A 1 463 ? 112.860 31.363 32.182 1.00 26.20 463 GLN A CA 1
ATOM 3576 C C . GLN A 1 463 ? 112.377 31.273 30.738 1.00 27.29 463 GLN A C 1
ATOM 3577 O O . GLN A 1 463 ? 113.171 31.005 29.833 1.00 28.74 463 GLN A O 1
ATOM 3583 N N . ILE A 1 464 ? 111.086 31.496 30.509 1.00 26.45 464 ILE A N 1
ATOM 3584 C CA . ILE A 1 464 ? 110.583 31.600 29.145 1.00 27.77 464 ILE A CA 1
ATOM 3585 C C . ILE A 1 464 ? 110.969 32.981 28.617 1.00 28.05 464 ILE A C 1
ATOM 3586 O O . ILE A 1 464 ? 110.625 34.000 29.224 1.00 25.69 464 ILE A O 1
ATOM 3591 N N . MET A 1 465 ? 111.691 32.993 27.492 1.00 30.76 465 MET A N 1
ATOM 3592 C CA . MET A 1 465 ? 112.307 34.195 26.930 1.00 32.51 465 MET A CA 1
ATOM 3593 C C . MET A 1 465 ? 111.698 34.517 25.552 1.00 33.95 465 MET A C 1
ATOM 3594 O O . MET A 1 465 ? 110.767 33.818 25.125 1.00 34.15 465 MET A O 1
ATOM 3599 N N . PRO A 1 466 ? 112.194 35.578 24.865 1.00 35.29 466 PRO A N 1
ATOM 3600 C CA . PRO A 1 466 ? 111.658 35.880 23.536 1.00 37.00 466 PRO A CA 1
ATOM 3601 C C . PRO A 1 466 ? 111.634 34.687 22.584 1.00 39.28 466 PRO A C 1
ATOM 3602 O O . PRO A 1 466 ? 112.562 33.867 22.566 1.00 40.26 466 PRO A O 1
ATOM 3606 N N . GLY A 1 467 ? 110.562 34.613 21.800 1.00 40.33 467 GLY A N 1
ATOM 3607 C CA . GLY A 1 467 ? 110.324 33.482 20.900 1.00 42.83 467 GLY A CA 1
ATOM 3608 C C . GLY A 1 467 ? 109.763 32.321 21.691 1.00 42.34 467 GLY A C 1
ATOM 3609 O O . GLY A 1 467 ? 109.650 31.212 21.176 1.00 44.40 467 GLY A O 1
ATOM 3610 N N . HIS A 1 468 ? 109.394 32.592 22.945 1.00 40.08 468 HIS A N 1
ATOM 3611 C CA . HIS A 1 468 ? 108.964 31.560 23.898 1.00 39.38 468 HIS A CA 1
ATOM 3612 C C . HIS A 1 468 ? 109.993 30.438 24.084 1.00 40.37 468 HIS A C 1
ATOM 3613 O O . HIS A 1 468 ? 109.639 29.271 24.241 1.00 41.19 468 HIS A O 1
ATOM 3620 N N . ILE A 1 469 ? 111.264 30.822 24.094 1.00 40.26 469 ILE A N 1
ATOM 3621 C CA . ILE A 1 469 ? 112.377 29.900 24.297 1.00 42.31 469 ILE A CA 1
ATOM 3622 C C . ILE A 1 469 ? 112.676 29.731 25.784 1.00 40.21 469 ILE A C 1
ATOM 3623 O O . ILE A 1 469 ? 112.831 30.719 26.506 1.00 38.23 469 ILE A O 1
ATOM 3628 N N . LYS A 1 470 ? 112.777 28.482 26.234 1.00 41.18 470 LYS A N 1
ATOM 3629 C CA . LYS A 1 470 ? 113.161 28.182 27.617 1.00 39.74 470 LYS A CA 1
ATOM 3630 C C . LYS A 1 470 ? 114.680 28.239 27.773 1.00 40.33 470 LYS A C 1
ATOM 3631 O O . LYS A 1 470 ? 115.404 27.528 27.079 1.00 44.00 470 LYS A O 1
ATOM 3637 N N . VAL A 1 471 ? 115.150 29.074 28.695 1.00 37.32 471 VAL A N 1
ATOM 3638 C CA . VAL A 1 471 ? 116.568 29.149 29.051 1.00 37.70 471 VAL A CA 1
ATOM 3639 C C . VAL A 1 471 ? 116.680 28.626 30.477 1.00 35.56 471 VAL A C 1
ATOM 3640 O O . VAL A 1 471 ? 115.831 28.979 31.309 1.00 32.53 471 VAL A O 1
ATOM 3644 N N . PRO A 1 472 ? 117.715 27.793 30.774 1.00 36.66 472 PRO A N 1
ATOM 3645 C CA . PRO A 1 472 ? 117.842 27.301 32.153 1.00 35.34 472 PRO A CA 1
ATOM 3646 C C . PRO A 1 472 ? 117.965 28.423 33.186 1.00 33.24 472 PRO A C 1
ATOM 3647 O O . PRO A 1 472 ? 118.659 29.435 32.949 1.00 33.68 472 PRO A O 1
ATOM 3651 N N . HIS A 1 473 ? 117.273 28.228 34.301 1.00 30.67 473 HIS A N 1
ATOM 3652 C CA . HIS A 1 473 ? 117.237 29.141 35.444 1.00 30.02 473 HIS A CA 1
ATOM 3653 C C . HIS A 1 473 ? 116.719 28.416 36.690 1.00 28.51 473 HIS A C 1
ATOM 3654 O O . HIS A 1 473 ? 115.662 27.829 36.641 1.00 29.28 473 HIS A O 1
ATOM 3661 N N . ARG A 1 474 ? 117.444 28.472 37.804 1.00 28.64 474 ARG A N 1
ATOM 3662 C CA . ARG A 1 474 ? 116.970 27.886 39.072 1.00 27.92 474 ARG A CA 1
ATOM 3663 C C . ARG A 1 474 ? 117.172 28.856 40.238 1.00 27.08 474 ARG A C 1
ATOM 3664 O O . ARG A 1 474 ? 118.327 29.083 40.687 1.00 27.98 474 ARG A O 1
ATOM 3672 N N . ASP A 1 475 ? 116.062 29.429 40.725 1.00 24.90 475 ASP A N 1
ATOM 3673 C CA . ASP A 1 475 ? 116.097 30.342 41.873 1.00 24.21 475 ASP A CA 1
ATOM 3674 C C . ASP A 1 475 ? 116.902 29.767 43.031 1.00 25.19 475 ASP A C 1
ATOM 3675 O O . ASP A 1 475 ? 117.760 30.457 43.582 1.00 24.30 475 ASP A O 1
ATOM 3680 N N . ASP A 1 476 ? 116.575 28.519 43.389 1.00 25.05 476 ASP A N 1
ATOM 3681 C CA . ASP A 1 476 ? 117.193 27.815 44.501 1.00 27.22 476 ASP A CA 1
ATOM 3682 C C . ASP A 1 476 ? 118.683 27.652 44.300 1.00 29.52 476 ASP A C 1
ATOM 3683 O O . ASP A 1 476 ? 119.461 27.935 45.213 1.00 31.74 476 ASP A O 1
ATOM 3688 N N . LEU A 1 477 ? 119.097 27.222 43.111 1.00 30.73 477 LEU A N 1
ATOM 3689 C CA . LEU A 1 477 ? 120.523 26.958 42.878 1.00 33.16 477 LEU A CA 1
ATOM 3690 C C . LEU A 1 477 ? 121.328 28.254 42.778 1.00 33.22 477 LEU A C 1
ATOM 3691 O O . LEU A 1 477 ? 122.428 28.349 43.312 1.00 34.35 477 LEU A O 1
ATOM 3696 N N . ILE A 1 478 ? 120.758 29.261 42.119 1.00 31.24 478 ILE A N 1
ATOM 3697 C CA . ILE A 1 478 ? 121.400 30.568 42.016 1.00 31.39 478 ILE A CA 1
ATOM 3698 C C . ILE A 1 478 ? 121.492 31.197 43.401 1.00 30.75 478 ILE A C 1
ATOM 3699 O O . ILE A 1 478 ? 122.510 31.757 43.759 1.00 32.08 478 ILE A O 1
ATOM 3704 N N . GLY A 1 479 ? 120.412 31.097 44.175 1.00 28.77 479 GLY A N 1
ATOM 3705 C CA . GLY A 1 479 ? 120.384 31.647 45.527 1.00 28.80 479 GLY A CA 1
ATOM 3706 C C . GLY A 1 479 ? 121.404 31.021 46.459 1.00 30.18 479 GLY A C 1
ATOM 3707 O O . GLY A 1 479 ? 122.124 31.719 47.165 1.00 31.33 479 GLY A O 1
ATOM 3708 N N . LEU A 1 480 ? 121.442 29.693 46.470 1.00 31.55 480 LEU A N 1
ATOM 3709 C CA . LEU A 1 480 ? 122.411 28.947 47.267 1.00 33.32 480 LEU A CA 1
ATOM 3710 C C . LEU A 1 480 ? 123.853 29.239 46.888 1.00 36.62 480 LEU A C 1
ATOM 3711 O O . LEU A 1 480 ? 124.705 29.410 47.772 1.00 37.35 480 LEU A O 1
ATOM 3716 N N . GLU A 1 481 ? 124.129 29.299 45.580 1.00 37.18 481 GLU A N 1
ATOM 3717 C CA . GLU A 1 481 ? 125.495 29.532 45.097 1.00 40.85 481 GLU A CA 1
ATOM 3718 C C . GLU A 1 481 ? 125.976 30.905 45.566 1.00 41.06 481 GLU A C 1
ATOM 3719 O O . GLU A 1 481 ? 127.069 31.033 46.097 1.00 43.55 481 GLU A O 1
ATOM 3725 N N . ALA A 1 482 ? 125.127 31.919 45.396 1.00 38.44 482 ALA A N 1
ATOM 3726 C CA . ALA A 1 482 ? 125.405 33.272 45.883 1.00 38.80 482 ALA A CA 1
ATOM 3727 C C . ALA A 1 482 ? 125.541 33.296 47.413 1.00 39.35 482 ALA A C 1
ATOM 3728 O O . ALA A 1 482 ? 126.447 33.941 47.946 1.00 41.75 482 ALA A O 1
ATOM 3730 N N . ALA A 1 483 ? 124.677 32.566 48.117 1.00 37.01 483 ALA A N 1
ATOM 3731 C CA . ALA A 1 483 ? 124.727 32.520 49.596 1.00 37.12 483 ALA A CA 1
ATOM 3732 C C . ALA A 1 483 ? 125.995 31.888 50.165 1.00 40.83 483 ALA A C 1
ATOM 3733 O O . ALA A 1 483 ? 126.574 32.384 51.146 1.00 43.12 483 ALA A O 1
ATOM 3735 N N . TYR A 1 484 ? 126.435 30.792 49.556 1.00 42.03 484 TYR A N 1
ATOM 3736 C CA . TYR A 1 484 ? 127.661 30.125 49.991 1.00 45.15 484 TYR A CA 1
ATOM 3737 C C . TYR A 1 484 ? 128.893 30.976 49.720 1.00 48.90 484 TYR A C 1
ATOM 3738 O O . TYR A 1 484 ? 129.854 30.947 50.494 1.00 51.08 484 TYR A O 1
ATOM 3747 N N . LYS A 1 485 ? 128.863 31.737 48.630 1.00 49.14 485 LYS A N 1
ATOM 3748 C CA . LYS A 1 485 ? 129.959 32.658 48.317 1.00 53.18 485 LYS A CA 1
ATOM 3749 C C . LYS A 1 485 ? 130.109 33.741 49.376 1.00 53.94 485 LYS A C 1
ATOM 3750 O O . LYS A 1 485 ? 131.220 34.121 49.733 1.00 57.54 485 LYS A O 1
ATOM 3756 N N . LYS A 1 486 ? 128.979 34.241 49.862 1.00 50.67 486 LYS A N 1
ATOM 3757 C CA . LYS A 1 486 ? 128.951 35.350 50.807 1.00 51.71 486 LYS A CA 1
ATOM 3758 C C . LYS A 1 486 ? 129.215 34.888 52.253 1.00 52.46 486 LYS A C 1
ATOM 3759 O O . LYS A 1 486 ? 130.014 35.502 52.982 1.00 54.55 486 LYS A O 1
ATOM 3765 N N . PHE A 1 487 ? 128.539 33.808 52.659 1.00 49.76 487 PHE A N 1
ATOM 3766 C CA . PHE A 1 487 ? 128.541 33.374 54.059 1.00 50.26 487 PHE A CA 1
ATOM 3767 C C . PHE A 1 487 ? 129.396 32.152 54.383 1.00 51.96 487 PHE A C 1
ATOM 3768 O O . PHE A 1 487 ? 129.603 31.829 55.551 1.00 52.09 487 PHE A O 1
ATOM 3776 N N . GLY A 1 488 ? 129.892 31.478 53.353 1.00 53.20 488 GLY A N 1
ATOM 3777 C CA . GLY A 1 488 ? 130.639 30.248 53.545 1.00 56.35 488 GLY A CA 1
ATOM 3778 C C . GLY A 1 488 ? 129.712 29.058 53.730 1.00 55.28 488 GLY A C 1
ATOM 3779 O O . GLY A 1 488 ? 128.491 29.196 53.615 1.00 50.82 488 GLY A O 1
ATOM 3780 N N . GLY A 1 489 ? 130.295 27.893 54.019 1.00 59.02 489 GLY A N 1
ATOM 3781 C CA . GLY A 1 489 ? 129.527 26.649 54.117 1.00 59.32 489 GLY A CA 1
ATOM 3782 C C . GLY A 1 489 ? 129.206 26.098 52.740 1.00 60.06 489 GLY A C 1
ATOM 3783 O O . GLY A 1 489 ? 129.776 26.534 51.739 1.00 61.64 489 GLY A O 1
ATOM 3784 N N . GLY A 1 490 ? 128.283 25.147 52.679 1.00 59.93 490 GLY A N 1
ATOM 3785 C CA . GLY A 1 490 ? 127.969 24.476 51.416 1.00 61.91 490 GLY A CA 1
ATOM 3786 C C . GLY A 1 490 ? 128.910 23.321 51.110 1.00 67.62 490 GLY A C 1
ATOM 3787 O O . GLY A 1 490 ? 130.038 23.277 51.634 1.00 71.00 490 GLY A O 1
ATOM 3788 N N . PRO A 1 491 ? 128.466 22.381 50.247 1.00 68.84 491 PRO A N 1
ATOM 3789 C CA . PRO A 1 491 ? 129.251 21.168 49.966 1.00 73.77 491 PRO A CA 1
ATOM 3790 C C . PRO A 1 491 ? 130.617 21.500 49.349 1.00 78.45 491 PRO A C 1
ATOM 3791 O O . PRO A 1 491 ? 130.753 22.541 48.689 1.00 77.73 491 PRO A O 1
ATOM 3795 N N . VAL A 1 492 ? 131.613 20.639 49.577 1.00 83.73 492 VAL A N 1
ATOM 3796 C CA . VAL A 1 492 ? 132.952 20.791 48.974 1.00 89.27 492 VAL A CA 1
ATOM 3797 C C . VAL A 1 492 ? 132.814 20.924 47.448 1.00 89.57 492 VAL A C 1
ATOM 3798 O O . VAL A 1 492 ? 131.761 20.600 46.893 1.00 86.85 492 VAL A O 1
ATOM 3802 N N . ASP A 1 493 ? 133.854 21.405 46.767 1.00 93.55 493 ASP A N 1
ATOM 3803 C CA . ASP A 1 493 ? 133.773 21.550 45.313 1.00 94.07 493 ASP A CA 1
ATOM 3804 C C . ASP A 1 493 ? 135.049 21.140 44.580 1.00 99.88 493 ASP A C 1
ATOM 3805 O O . ASP A 1 493 ? 135.393 21.701 43.540 1.00 101.21 493 ASP A O 1
#

Secondary structure (DSSP, 8-state):
-BHHHHHTT-SS-EEES---SB--EEES-GGG--TTEEEEP-B-SS-BGGGGHHHHHHTT--EEEESS-----TTSEEEE-S-HHHHHHHHHHHHTT-GGGSSEEEEEESSS-HHHHHHHHHHHHHHTT--EEEEETTEEEETTEEE--S-SS--HHHHHHHHHHHHHTT-SEEEEE--HHHHHHTTTTT---SEEEE----S--HHHHSSHHHHHH--HHHHTT-S-TTS--EEEEETTSTTHHHHHTT--SEEEEEESSS--SEEEEEEEEETTEEEEEEEETTEEEEEEESS-SHHHHHHHHHHHHHHHHTT--HHHHHHHHTTPPP-TTSSEEP-TTSSSEEEEE---SHHHHHHHHHHHGGG-SS-EEEEEEEETTS--TTHHHHHHHHTTSSEEEEEEES-TTS-HHHHHHHHHTT-SSS-EEE-SSHHHHHHHHHHHPPTT-EEEEES-TT--EEEEGGGEEEE--HHHHHHHHHHHHH--S---

Foldseek 3Di:
DWQVVLCVLPDDKDKQDDRGAAAQEEDCDLVPAAARYEHQFAQDPVHGCLVCPQVNVVRHAQHYEECDDDDYDSSRMYIHDNDRLLSSLSSQCVSLVLLLVQAAEEEEEEPPLLLVQQVLLQLLCVLVVFFEWEAAQQHTDTNHRGDHDDGRQDAQNVNSVSSSVNVVVPGRYYYGYCYLCCLVVVRCPSNAHQEYEYQEQDDFQCVPQVDSVSSLVSLCVALVNDDPPVGLGEYEYEPVYPSVVVNVVRHDHHYAYEYEPDDGQWYWAPWDFDLQFIWTWIHHVVGIHIATARDFFPSSVSSNVRSLVRVVSVPDDSVSSRVSRNDGDDSFQAFDFPDPVFLETETGHADAFLVSLLRVCNRCVVPQPDFEEEEEAHEAPTDLPRLLSNLQSQLVGPAYEYWHALNAAPQGVVRRVSSVNNHPDDRYDYDDDVLVSLLVSLVPDDRRGYYYHYNQRQPQFRQYYVRDTDGDGSNVSNVVSRCVRGNDDDDD

Sequence (492 aa):
MDASTLFKKVKVKRVLGSLEQQIDDITTDSRTAREGSIFVASVGYTVDSHKFCQNVADQGCKLVVVNKEQSLPANVTQVVVPDTLRVASILAHTLYDYPSHQLVTFGVTGTNGKTSIATMIHLIQRKLQKNSAYLGTNGFQINETKTKGANTTPETVSLTKKIKEAVDAGAESMTLEVSSHGLVLGRLRGVEFDVAIFSNLTQDHLDFHGTMEAYGHASLLFSQLGEDLSKEKYVVLNNDDSFSEYLRTVTPYEVFSYGIDEEAQFMAKNIQESLQGVSFDFVTPFGTYPVKSPYVGKFNISNIMAAMIAVWSKGTSLETIIKAVENLEPVEGRLEVLDPSLPIDLIIDYAHTADGMNKLIDAVQPFVKQKLIFLVGMAGERDLTKTPEMGRVACRADYVIFTPDNPANDDPKMLTAELAKGATHQNYIEFDDRAEGIKHAIDIAEPGDTVVLASKGREPYQIMPGHIKVPHRDDLIGLEAAYKKFGGGPVD

B-factor: mean 22.01, std 11.22, range [2.0, 103.8]

Radius of gyration: 24.1 Å; Cα contacts (8 Å, |Δi|>4): 1112; chains: 1; bounding box: 60×56×70 Å

Nearest PDB structures (foldseek):
  4c12-assembly1_A  TM=1.002E+00  e=0.000E+00  Staphylococcus aureus
  2wtz-assembly1_A  TM=8.779E-01  e=8.126E-43  Mycobacterium tuberculosis H37Rv
  2wtz-assembly2_B  TM=8.813E-01  e=1.091E-42  Mycobacterium tuberculosis H37Rv
  2xja-assembly1_A  TM=8.854E-01  e=1.089E-41  Mycobacterium tuberculosis H37Rv
  2xja-assembly3_C  TM=8.717E-01  e=9.123E-42  Mycobacterium tuberculosis H37Rv

Organism: Staphylococcus aureus (strain NCTC 8325 / PS 47) (NCBI:txid93061)

GO terms:
  GO:0047482 UDP-N-acetylmuramoyl-L-alanyl-D-glutamate-L-lysine ligase activity (F, EXP)

InterPro domains:
  IPR004101 Mur ligase, C-terminal [PF02875] (334-458)
  IPR005761 UDP-N-acetylmuramoylalanyl-D-glutamate-2,6-diaminopimelate ligase [MF_00208] (10-484)
  IPR005761 UDP-N-acetylmuramoylalanyl-D-glutamate-2,6-diaminopimelate ligase [TIGR01085] (22-475)
  IPR013221 Mur ligase, central [PF08245] (108-311)
  IPR035911 MurE/MurF, N-terminal [SSF63418] (5-99)
  IPR036565 Mur-like, catalytic domain superfamily [G3DSA:3.40.1190.10] (99-336)
  IPR036565 Mur-like, catalytic domain superfamily [SSF53623] (99-331)
  IPR036615 Mur ligase, C-terminal domain superfamily [G3DSA:3.90.190.20] (337-491)
  IPR036615 Mur ligase, C-terminal domain superfamily [SSF53244] (332-467)

Solvent-accessible surface area: 20949 Å² total